Protein AF-A0A225DUV7-F1 (afdb_monomer_lite)

pLDDT: mean 83.69, std 20.22, range [27.25, 98.81]

Secondary structure (DSSP, 8-state):
---PPPPPPPPPP----------------------------------------------TTS--SSHHHHHHHHTT--TT-BHHHHHHHH-S-SEEEETTSTT---SSSEEEEEEES-SSTT---TTEEEEEETTSBEEEEESSSS-PPPTTTS-HHHHHHHHHHHTTPPPTT-GGG--HHHHHHHHHHHGGG-HHHHHHHHHHHHHHS--STT-HHHHHHHHHHHHHBPPPTTTSSPPP--SSEEESPPPSSGGGSTTTTEEEETTEEEE--SEEE-SSPPPPHHHHHHHHHHHPPBPSS-----S-GGGHHHHHHHTGGGGS-HHHHHHHHHHHHHHHHHHTTTT----GGG-S--S--HHHHHHHHHHHHHHHTTS--EEETTTTEEE-TTS--PPP-----PPPEEEEE--SSSEEEEEEEEEETTEEEEEEEEEEETTPPPP-EEEEEEETT-TTPPPSEEEPPTTTS--PPEEEETTEEEEEEEEEEE--TT--EEEEEEETTEEEEPPPB--

Structure (mmCIF, N/CA/C/O backbone):
data_AF-A0A225DUV7-F1
#
_entry.id   AF-A0A225DUV7-F1
#
loop_
_atom_site.group_PDB
_atom_site.id
_atom_site.type_symbol
_atom_site.label_atom_id
_atom_site.label_alt_id
_atom_site.label_comp_id
_atom_site.label_asym_id
_atom_site.label_entity_id
_atom_site.label_seq_id
_atom_site.pdbx_PDB_ins_code
_atom_site.Cartn_x
_atom_site.Cartn_y
_atom_site.Cartn_z
_atom_site.occupancy
_atom_site.B_iso_or_equiv
_atom_site.auth_seq_id
_atom_site.auth_comp_id
_atom_site.auth_asym_id
_atom_site.auth_atom_id
_atom_site.pdbx_PDB_model_num
ATOM 1 N N . MET A 1 1 ? -7.585 72.823 -1.536 1.00 37.69 1 MET A N 1
ATOM 2 C CA . MET A 1 1 ? -8.472 71.878 -0.824 1.00 37.69 1 MET A CA 1
ATOM 3 C C . MET A 1 1 ? -7.685 70.619 -0.515 1.00 37.69 1 MET A C 1
ATOM 5 O O . MET A 1 1 ? -6.965 70.118 -1.368 1.00 37.69 1 MET A O 1
ATOM 9 N N . SER A 1 2 ? -7.706 70.248 0.755 1.00 31.27 2 SER A N 1
ATOM 10 C CA . SER A 1 2 ? -6.611 69.620 1.492 1.00 31.27 2 SER A CA 1
ATOM 11 C C . SER A 1 2 ? -6.527 68.103 1.290 1.00 31.27 2 SER A C 1
ATOM 13 O O . SER A 1 2 ? -7.530 67.409 1.412 1.00 31.27 2 SER A O 1
ATOM 15 N N . ARG A 1 3 ? -5.317 67.585 1.028 1.00 31.92 3 ARG A N 1
ATOM 16 C CA . ARG A 1 3 ? -4.990 66.151 1.110 1.00 31.92 3 ARG A CA 1
ATOM 17 C C . ARG A 1 3 ? -4.378 65.850 2.474 1.00 31.92 3 ARG A C 1
ATOM 19 O O . ARG A 1 3 ? -3.290 66.327 2.788 1.00 31.92 3 ARG A O 1
ATOM 26 N N . THR A 1 4 ? -5.077 65.037 3.251 1.00 36.38 4 THR A N 1
ATOM 27 C CA . THR A 1 4 ? -4.638 64.513 4.544 1.00 36.38 4 THR A CA 1
ATOM 28 C C . THR A 1 4 ? -3.696 63.328 4.319 1.00 36.38 4 THR A C 1
ATOM 30 O O . THR A 1 4 ? -4.070 62.343 3.685 1.00 36.38 4 THR A O 1
ATOM 33 N N . LYS A 1 5 ? -2.459 63.431 4.820 1.00 34.03 5 LYS A N 1
ATOM 34 C CA . LYS A 1 5 ? -1.514 62.313 4.971 1.00 34.03 5 LYS A CA 1
ATOM 35 C C . LYS A 1 5 ? -1.843 61.570 6.266 1.00 34.03 5 LYS A C 1
ATOM 37 O O . LYS A 1 5 ? -1.905 62.199 7.317 1.00 34.03 5 LYS A O 1
ATOM 42 N N . VAL A 1 6 ? -1.998 60.251 6.185 1.00 38.34 6 VAL A N 1
ATOM 43 C CA . VAL A 1 6 ? -2.022 59.346 7.342 1.00 38.34 6 VAL A CA 1
ATOM 44 C C . VAL A 1 6 ? -0.643 58.696 7.457 1.00 38.34 6 VAL A C 1
ATOM 46 O O . VAL A 1 6 ? -0.141 58.105 6.503 1.00 38.34 6 VAL A O 1
ATOM 49 N N . THR A 1 7 ? -0.020 58.872 8.616 1.00 33.38 7 THR A N 1
ATOM 50 C CA . THR A 1 7 ? 1.275 58.325 9.032 1.00 33.38 7 THR A CA 1
ATOM 51 C C . THR A 1 7 ? 1.110 56.911 9.599 1.00 33.38 7 THR A C 1
ATOM 53 O O . THR A 1 7 ? 0.244 56.675 10.436 1.00 33.38 7 THR A O 1
ATOM 56 N N . GLN A 1 8 ? 1.967 55.976 9.174 1.00 32.03 8 GLN A N 1
ATOM 57 C CA . GLN A 1 8 ? 2.178 54.680 9.835 1.00 32.03 8 GLN A CA 1
ATOM 58 C C . GLN A 1 8 ? 3.252 54.810 10.936 1.00 32.03 8 GLN A C 1
ATOM 60 O O . GLN A 1 8 ? 4.224 55.542 10.727 1.00 32.03 8 GLN A O 1
ATOM 65 N N . PRO A 1 9 ? 3.130 54.107 12.079 1.00 36.03 9 PRO A N 1
ATOM 66 C CA . PRO A 1 9 ? 4.169 54.071 13.102 1.00 36.03 9 PRO A CA 1
ATOM 67 C C . PRO A 1 9 ? 5.242 53.016 12.793 1.00 36.03 9 PRO A C 1
ATOM 69 O O . PRO A 1 9 ? 4.957 51.921 12.309 1.00 36.03 9 PRO A O 1
ATOM 72 N N . GLY A 1 10 ? 6.489 53.402 13.067 1.00 30.12 10 GLY A N 1
ATOM 73 C CA . GLY A 1 10 ? 7.709 52.692 12.708 1.00 30.12 10 GLY A CA 1
ATOM 74 C C . GLY A 1 10 ? 8.039 51.459 13.550 1.00 30.12 10 GLY A C 1
ATOM 75 O O . GLY A 1 10 ? 7.702 51.345 14.726 1.00 30.12 10 GLY A O 1
ATOM 76 N N . SER A 1 11 ? 8.773 50.561 12.899 1.00 29.08 11 SER A N 1
ATOM 77 C CA . SER A 1 11 ? 9.459 49.399 13.453 1.00 29.08 11 SER A CA 1
ATOM 78 C C . SER A 1 11 ? 10.758 49.808 14.155 1.00 29.08 11 SER A C 1
ATOM 80 O O . SER A 1 11 ? 11.650 50.373 13.517 1.00 29.08 11 SER A O 1
ATOM 82 N N . SER A 1 12 ? 10.901 49.480 15.438 1.00 32.34 12 SER A N 1
ATOM 83 C CA . SER A 1 12 ? 12.173 49.542 16.158 1.00 32.34 12 SER A CA 1
ATOM 84 C C . SER A 1 12 ? 12.918 48.210 16.033 1.00 32.34 12 SER A C 1
ATOM 86 O O . SER A 1 12 ? 12.475 47.160 16.490 1.00 32.34 12 SER A O 1
ATOM 88 N N . THR A 1 13 ? 14.082 48.258 15.392 1.00 31.50 13 THR A N 1
ATOM 89 C CA . THR A 1 13 ? 15.085 47.192 15.390 1.00 31.50 13 THR A CA 1
ATOM 90 C C . THR A 1 13 ? 16.005 47.368 16.591 1.00 31.50 13 THR A C 1
ATOM 92 O O . THR A 1 13 ? 16.682 48.388 16.706 1.00 31.50 13 THR A O 1
ATOM 95 N N . GLY A 1 14 ? 16.069 46.363 17.458 1.00 29.28 14 GLY A N 1
ATOM 96 C CA . GLY A 1 14 ? 17.055 46.280 18.527 1.00 29.28 14 GLY A CA 1
ATOM 97 C C . GLY A 1 14 ? 17.290 44.825 18.898 1.00 29.28 14 GLY A C 1
ATOM 98 O O . GLY A 1 14 ? 16.551 44.274 19.705 1.00 29.28 14 GLY A O 1
ATOM 99 N N . LEU A 1 15 ? 18.305 44.194 18.306 1.00 32.50 15 LEU A N 1
ATOM 100 C CA . LEU A 1 15 ? 18.802 42.899 18.763 1.00 32.50 15 LEU A CA 1
ATOM 101 C C . LEU A 1 15 ? 20.321 42.956 18.892 1.00 32.50 15 LEU A C 1
ATOM 103 O O . LEU A 1 15 ? 21.064 43.207 17.946 1.00 32.50 15 LEU A O 1
ATOM 107 N N . SER A 1 16 ? 20.708 42.797 20.150 1.00 31.52 16 SER A N 1
ATOM 108 C CA . SER A 1 16 ? 22.032 42.892 20.730 1.00 31.52 16 SER A CA 1
ATOM 109 C C . SER A 1 16 ? 22.876 41.666 20.386 1.00 31.52 16 SER A C 1
ATOM 111 O O . SER A 1 16 ? 22.458 40.524 20.561 1.00 31.52 16 SER A O 1
ATOM 113 N N . THR A 1 17 ? 24.097 41.931 19.936 1.00 34.28 17 THR A N 1
ATOM 114 C CA . THR A 1 17 ? 25.237 41.014 19.892 1.00 34.28 17 THR A CA 1
ATOM 115 C C . THR A 1 17 ? 25.647 40.560 21.290 1.00 34.28 17 THR A C 1
ATOM 117 O O . THR A 1 17 ? 25.977 41.409 22.118 1.00 34.28 17 THR A O 1
ATOM 120 N N . LYS A 1 18 ? 25.746 39.241 21.513 1.00 32.56 18 LYS A N 1
ATOM 121 C CA . LYS A 1 18 ? 26.761 38.580 22.364 1.00 32.56 18 LYS A CA 1
ATOM 122 C C . LYS A 1 18 ? 26.594 37.056 22.311 1.00 32.56 18 LYS A C 1
ATOM 124 O O . LYS A 1 18 ? 25.491 36.561 22.498 1.00 32.56 18 LYS A O 1
ATOM 129 N N . GLY A 1 19 ? 27.702 36.334 22.130 1.00 27.25 19 GLY A N 1
ATOM 130 C CA . GLY A 1 19 ? 27.772 34.897 22.420 1.00 27.25 19 GLY A CA 1
ATOM 131 C C . GLY A 1 19 ? 28.688 34.100 21.497 1.00 27.25 19 GLY A C 1
ATOM 132 O O . GLY A 1 19 ? 28.211 33.355 20.652 1.00 27.25 19 GLY A O 1
ATOM 133 N N . ALA A 1 20 ? 29.999 34.270 21.660 1.00 33.41 20 ALA A N 1
ATOM 134 C CA . ALA A 1 20 ? 31.020 33.384 21.110 1.00 33.41 20 ALA A CA 1
ATOM 135 C C . ALA A 1 20 ? 31.202 32.126 21.991 1.00 33.41 20 ALA A C 1
ATOM 137 O O . ALA A 1 20 ? 30.790 32.125 23.147 1.00 33.41 20 ALA A O 1
ATOM 138 N N . LEU A 1 21 ? 31.932 31.146 21.438 1.00 29.80 21 LEU A N 1
ATOM 139 C CA . LEU A 1 21 ? 32.415 29.867 21.995 1.00 29.80 21 LEU A CA 1
ATOM 140 C C . LEU A 1 21 ? 31.447 28.674 21.965 1.00 29.80 21 LEU A C 1
ATOM 142 O O . LEU A 1 21 ? 30.652 28.495 22.875 1.00 29.80 21 LEU A O 1
ATOM 146 N N . LEU A 1 22 ? 31.656 27.771 20.999 1.00 27.33 22 LEU A N 1
ATOM 147 C CA . LEU A 1 22 ? 31.969 26.358 21.273 1.00 27.33 22 LEU A CA 1
ATOM 148 C C . LEU A 1 22 ? 32.389 25.660 19.969 1.00 27.33 22 LEU A C 1
ATOM 150 O O . LEU A 1 22 ? 31.604 25.041 19.258 1.00 27.33 22 LEU A O 1
ATOM 154 N N . THR A 1 23 ? 33.675 25.787 19.655 1.00 29.50 23 THR A N 1
ATOM 155 C CA . THR A 1 23 ? 34.377 24.928 18.700 1.00 29.50 23 THR A CA 1
ATOM 156 C C . THR A 1 23 ? 35.278 24.013 19.517 1.00 29.50 23 THR A C 1
ATOM 158 O O . THR A 1 23 ? 35.914 24.486 20.459 1.00 29.50 23 THR A O 1
ATOM 161 N N . THR A 1 24 ? 35.407 22.756 19.085 1.00 30.19 24 THR A N 1
ATOM 162 C CA . THR A 1 24 ? 36.333 21.710 19.577 1.00 30.19 24 THR A CA 1
ATOM 163 C C . THR A 1 24 ? 35.685 20.699 20.522 1.00 30.19 24 THR A C 1
ATOM 165 O O . THR A 1 24 ? 35.505 20.974 21.697 1.00 30.19 24 THR A O 1
ATOM 168 N N . ILE A 1 25 ? 35.367 19.513 19.987 1.00 29.77 25 ILE A N 1
ATOM 169 C CA . ILE A 1 25 ? 35.730 18.164 20.477 1.00 29.77 25 ILE A CA 1
ATOM 170 C C . ILE A 1 25 ? 34.957 17.160 19.603 1.00 29.77 25 ILE A C 1
ATOM 172 O O . ILE A 1 25 ? 33.741 17.095 19.684 1.00 29.77 25 ILE A O 1
ATOM 176 N N . LEU A 1 26 ? 35.670 16.445 18.724 1.00 27.39 26 LEU A N 1
ATOM 177 C CA . LEU A 1 26 ? 35.495 15.028 18.335 1.00 27.39 26 LEU A CA 1
ATOM 178 C C . LEU A 1 26 ? 36.215 14.758 17.001 1.00 27.39 26 LEU A C 1
ATOM 180 O O . LEU A 1 26 ? 35.639 14.626 15.925 1.00 27.39 26 LEU A O 1
ATOM 184 N N . ARG A 1 27 ? 37.540 14.650 17.095 1.00 28.95 27 ARG A N 1
ATOM 185 C CA . ARG A 1 27 ? 38.353 13.811 16.211 1.00 28.95 27 ARG A CA 1
ATOM 186 C C . ARG A 1 27 ? 39.202 12.944 17.122 1.00 28.95 27 ARG A C 1
ATOM 188 O O . ARG A 1 27 ? 40.083 13.494 17.776 1.00 28.95 27 ARG A O 1
ATOM 195 N N . LYS A 1 28 ? 38.945 11.633 17.146 1.00 27.98 28 LYS A N 1
ATOM 196 C CA . LYS A 1 28 ? 39.964 10.570 17.181 1.00 27.98 28 LYS A CA 1
ATOM 197 C C . LYS A 1 28 ? 39.323 9.178 17.312 1.00 27.98 28 LYS A C 1
ATOM 199 O O . LYS A 1 28 ? 38.468 8.960 18.159 1.00 27.98 28 LYS A O 1
ATOM 204 N N . THR A 1 29 ? 39.885 8.261 16.519 1.00 29.66 29 THR A N 1
ATOM 205 C CA . THR A 1 29 ? 39.954 6.798 16.707 1.00 29.66 29 THR A CA 1
ATOM 206 C C . THR A 1 29 ? 38.793 5.944 16.186 1.00 29.66 29 THR A C 1
ATOM 208 O O . THR A 1 29 ? 37.899 5.622 16.946 1.00 29.66 29 THR A O 1
ATOM 211 N N . VAL A 1 30 ? 38.887 5.472 14.932 1.00 28.77 30 VAL A N 1
ATOM 212 C CA . VAL A 1 30 ? 38.902 4.024 14.615 1.00 28.77 30 VAL A CA 1
ATOM 213 C C . VAL A 1 30 ? 39.737 3.827 13.344 1.00 28.77 30 VAL A C 1
ATOM 215 O O . VAL A 1 30 ? 39.322 4.181 12.244 1.00 28.77 30 VAL A O 1
ATOM 218 N N . ALA A 1 31 ? 40.932 3.271 13.511 1.00 27.75 31 ALA A N 1
ATOM 219 C CA . ALA A 1 31 ? 41.733 2.679 12.451 1.00 27.75 31 ALA A CA 1
ATOM 220 C C . ALA A 1 31 ? 42.319 1.387 13.019 1.00 27.75 31 ALA A C 1
ATOM 222 O O . ALA A 1 31 ? 43.226 1.473 13.837 1.00 27.75 31 ALA A O 1
ATOM 223 N N . LEU A 1 32 ? 41.765 0.229 12.644 1.00 28.00 32 LEU A N 1
ATOM 224 C CA . LEU A 1 32 ? 42.481 -1.041 12.452 1.00 28.00 32 LEU A CA 1
ATOM 225 C C . LEU A 1 32 ? 41.497 -2.159 12.078 1.00 28.00 32 LEU A C 1
ATOM 227 O O . LEU A 1 32 ? 40.457 -2.293 12.716 1.00 28.00 32 LEU A O 1
ATOM 231 N N . GLY A 1 33 ? 41.877 -2.995 11.107 1.00 27.28 33 GLY A N 1
ATOM 232 C CA . GLY A 1 33 ? 41.332 -4.350 10.972 1.00 27.28 33 GLY A CA 1
ATOM 233 C C . GLY A 1 33 ? 40.796 -4.732 9.593 1.00 27.28 33 GLY A C 1
ATOM 234 O O . GLY A 1 33 ? 39.652 -5.154 9.490 1.00 27.28 33 GLY A O 1
ATOM 235 N N . LEU A 1 34 ? 41.613 -4.610 8.541 1.00 30.31 34 LEU A N 1
ATOM 236 C CA . LEU A 1 34 ? 41.347 -5.191 7.221 1.00 30.31 34 LEU A CA 1
ATOM 237 C C . LEU A 1 34 ? 42.263 -6.410 7.037 1.00 30.31 34 LEU A C 1
ATOM 239 O O . LEU A 1 34 ? 43.451 -6.228 6.810 1.00 30.31 34 LEU A O 1
ATOM 243 N N . PHE A 1 35 ? 41.730 -7.626 7.158 1.00 33.22 35 PHE A N 1
ATOM 244 C CA . PHE A 1 35 ? 42.344 -8.856 6.639 1.00 33.22 35 PHE A CA 1
ATOM 245 C C . PHE A 1 35 ? 41.283 -9.962 6.608 1.00 33.22 35 PHE A C 1
ATOM 247 O O . PHE A 1 35 ? 40.974 -10.525 7.648 1.00 33.22 35 PHE A O 1
ATOM 254 N N . PHE A 1 36 ? 40.723 -10.274 5.436 1.00 31.53 36 PHE A N 1
ATOM 255 C CA . PHE A 1 36 ? 40.285 -11.635 5.108 1.00 31.53 36 PHE A CA 1
ATOM 256 C C . PHE A 1 36 ? 40.252 -11.831 3.590 1.00 31.53 36 PHE A C 1
ATOM 258 O O . PHE A 1 36 ? 39.876 -10.941 2.827 1.00 31.53 36 PHE A O 1
ATOM 265 N N . ALA A 1 37 ? 40.761 -12.991 3.189 1.00 31.02 37 ALA A N 1
ATOM 266 C CA . ALA A 1 37 ? 41.174 -13.351 1.847 1.00 31.02 37 ALA A CA 1
ATOM 267 C C . ALA A 1 37 ? 40.015 -13.739 0.916 1.00 31.02 37 ALA A C 1
ATOM 269 O O . ALA A 1 37 ? 38.979 -14.251 1.338 1.00 31.02 37 ALA A O 1
ATOM 270 N N . LEU A 1 38 ? 40.270 -13.525 -0.377 1.00 30.23 38 LEU A N 1
ATOM 271 C CA . LEU A 1 38 ? 39.500 -14.007 -1.516 1.00 30.23 38 LEU A CA 1
ATOM 272 C C . LEU A 1 38 ? 39.368 -15.536 -1.528 1.00 30.23 38 LEU A C 1
ATOM 274 O O . LEU A 1 38 ? 40.372 -16.240 -1.559 1.00 30.23 38 LEU A O 1
ATOM 278 N N . THR A 1 39 ? 38.142 -16.024 -1.702 1.00 31.14 39 THR A N 1
ATOM 279 C CA . THR A 1 39 ? 37.854 -17.192 -2.548 1.00 31.14 39 THR A CA 1
ATOM 280 C C . THR A 1 39 ? 36.594 -16.886 -3.362 1.00 31.14 39 THR A C 1
ATOM 282 O O . THR A 1 39 ? 35.497 -16.789 -2.822 1.00 31.14 39 THR A O 1
ATOM 285 N N . MET A 1 40 ? 36.758 -16.650 -4.667 1.00 30.03 40 MET A N 1
ATOM 286 C CA . MET A 1 40 ? 35.645 -16.541 -5.613 1.00 30.03 40 MET A CA 1
ATOM 287 C C . MET A 1 40 ? 35.444 -17.893 -6.293 1.00 30.03 40 MET A C 1
ATOM 289 O O . MET A 1 40 ? 36.276 -18.312 -7.094 1.00 30.03 40 MET A O 1
ATOM 293 N N . GLY A 1 41 ? 34.338 -18.557 -5.967 1.00 29.25 41 GLY A N 1
ATOM 294 C CA . GLY A 1 41 ? 33.759 -19.636 -6.760 1.00 29.25 41 GLY A CA 1
ATOM 295 C C . GLY A 1 41 ? 32.527 -19.099 -7.480 1.00 29.25 41 GLY A C 1
ATOM 296 O O . GLY A 1 41 ? 31.585 -18.646 -6.835 1.00 29.25 41 GLY A O 1
ATOM 297 N N . ALA A 1 42 ? 32.565 -19.101 -8.810 1.00 35.16 42 ALA A N 1
ATOM 298 C CA . ALA A 1 42 ? 31.448 -18.729 -9.665 1.00 35.16 42 ALA A CA 1
ATOM 299 C C . ALA A 1 42 ? 30.365 -19.820 -9.636 1.00 35.16 42 ALA A C 1
ATOM 301 O O . ALA A 1 42 ? 30.655 -20.992 -9.861 1.00 35.16 42 ALA A O 1
ATOM 302 N N . GLY A 1 43 ? 29.120 -19.413 -9.393 1.00 28.69 43 GLY A N 1
ATOM 303 C CA . GLY A 1 43 ? 27.921 -20.234 -9.529 1.00 28.69 43 GLY A CA 1
ATOM 304 C C . GLY A 1 43 ? 26.733 -19.312 -9.770 1.00 28.69 43 GLY A C 1
ATOM 305 O O . GLY A 1 43 ? 26.221 -18.699 -8.839 1.00 28.69 43 GLY A O 1
ATOM 306 N N . VAL A 1 44 ? 26.374 -19.146 -11.040 1.00 34.78 44 VAL A N 1
ATOM 307 C CA . VAL A 1 44 ? 25.263 -18.317 -11.512 1.00 34.78 44 VAL A CA 1
ATOM 308 C C . VAL A 1 44 ? 24.015 -19.192 -11.463 1.00 34.78 44 VAL A C 1
ATOM 310 O O . VAL A 1 44 ? 23.859 -20.031 -12.334 1.00 34.78 44 VAL A O 1
ATOM 313 N N . ASP A 1 45 ? 23.228 -19.078 -10.392 1.00 35.59 45 ASP A N 1
ATOM 314 C CA . ASP A 1 45 ? 21.805 -19.457 -10.310 1.00 35.59 45 ASP A CA 1
ATOM 315 C C . ASP A 1 45 ? 21.314 -19.216 -8.876 1.00 35.59 45 ASP A C 1
ATOM 317 O O . ASP A 1 45 ? 21.248 -20.109 -8.029 1.00 35.59 45 ASP A O 1
ATOM 321 N N . SER A 1 46 ? 20.981 -17.967 -8.567 1.00 28.80 46 SER A N 1
ATOM 322 C CA . SER A 1 46 ? 20.264 -17.653 -7.337 1.00 28.80 46 SER A CA 1
ATOM 323 C C . SER A 1 46 ? 19.214 -16.593 -7.614 1.00 28.80 46 SER A C 1
ATOM 325 O O . SER A 1 46 ? 19.475 -15.398 -7.515 1.00 28.80 46 SER A O 1
ATOM 327 N N . CYS A 1 47 ? 17.987 -17.044 -7.892 1.00 30.00 47 CYS A N 1
ATOM 328 C CA . CYS A 1 47 ? 16.835 -16.290 -7.410 1.00 30.00 47 CYS A CA 1
ATOM 329 C C . CYS A 1 47 ? 17.042 -16.033 -5.907 1.00 30.00 47 CYS A C 1
ATOM 331 O O . CYS A 1 47 ? 17.564 -16.923 -5.220 1.00 30.00 47 CYS A O 1
ATOM 333 N N . PRO A 1 48 ? 16.661 -14.862 -5.374 1.00 36.44 48 PRO A N 1
ATOM 334 C CA . PRO A 1 48 ? 16.711 -14.623 -3.940 1.00 36.44 48 PRO A CA 1
ATOM 335 C C . PRO A 1 48 ? 16.009 -15.768 -3.210 1.00 36.44 48 PRO A C 1
ATOM 337 O O . PRO A 1 48 ? 14.796 -15.942 -3.322 1.00 36.44 48 PRO A O 1
ATOM 340 N N . ARG A 1 49 ? 16.784 -16.586 -2.485 1.00 33.78 49 ARG A N 1
ATOM 341 C CA . ARG A 1 49 ? 16.227 -17.595 -1.587 1.00 33.78 49 ARG A CA 1
ATOM 342 C C . ARG A 1 49 ? 15.451 -16.838 -0.523 1.00 33.78 49 ARG A C 1
ATOM 344 O O . ARG A 1 49 ? 16.048 -16.221 0.359 1.00 33.78 49 ARG A O 1
ATOM 351 N N . VAL A 1 50 ? 14.126 -16.896 -0.616 1.00 44.75 50 VAL A N 1
ATOM 352 C CA . VAL A 1 50 ? 13.251 -16.623 0.522 1.00 44.75 50 VAL A CA 1
ATOM 353 C C . VAL A 1 50 ? 13.777 -17.501 1.664 1.00 44.75 50 VAL A C 1
ATOM 355 O O . VAL A 1 50 ? 13.993 -18.698 1.434 1.00 44.75 50 VAL A O 1
ATOM 358 N N . PRO A 1 51 ? 14.095 -16.939 2.846 1.00 42.03 51 PRO A N 1
ATOM 359 C CA . PRO A 1 51 ? 14.555 -17.742 3.973 1.00 42.03 51 PRO A CA 1
ATOM 360 C C . PRO A 1 51 ? 13.571 -18.892 4.176 1.00 42.03 51 PRO A C 1
ATOM 362 O O . PRO A 1 51 ? 12.361 -18.674 4.128 1.00 42.03 51 PRO A O 1
ATOM 365 N N . ALA A 1 52 ? 14.100 -20.113 4.307 1.00 38.78 52 ALA A N 1
ATOM 366 C CA . ALA A 1 52 ? 13.298 -21.324 4.411 1.00 38.78 52 ALA A CA 1
ATOM 367 C C . ALA A 1 52 ? 12.251 -21.132 5.514 1.00 38.78 52 ALA A C 1
ATOM 369 O O . ALA A 1 52 ? 12.601 -21.064 6.691 1.00 38.78 52 ALA A O 1
ATOM 370 N N . GLN A 1 53 ? 10.985 -20.982 5.117 1.00 44.44 53 GLN A N 1
ATOM 371 C CA . GLN A 1 53 ? 9.885 -20.928 6.064 1.00 44.44 53 GLN A CA 1
ATOM 372 C C . GLN A 1 53 ? 9.874 -22.242 6.843 1.00 44.44 53 GLN A C 1
ATOM 374 O O . GLN A 1 53 ? 10.051 -23.322 6.268 1.00 44.44 53 GLN A O 1
ATOM 379 N N . GLU A 1 54 ? 9.698 -22.136 8.159 1.00 40.41 54 GLU A N 1
ATOM 380 C CA . GLU A 1 54 ? 9.451 -23.285 9.020 1.00 40.41 54 GLU A CA 1
ATOM 381 C C . GLU A 1 54 ? 8.343 -24.148 8.406 1.00 40.41 54 GLU A C 1
ATOM 383 O O . GLU A 1 54 ? 7.380 -23.628 7.833 1.00 40.41 54 GLU A O 1
ATOM 388 N N . LYS A 1 55 ? 8.516 -25.477 8.469 1.00 44.56 55 LYS A N 1
ATOM 389 C CA . LYS A 1 55 ? 7.551 -26.444 7.928 1.00 44.56 55 LYS A CA 1
ATOM 390 C C . LYS A 1 55 ? 6.137 -26.015 8.329 1.00 44.56 55 LYS A C 1
ATOM 392 O O . LYS A 1 55 ? 5.937 -25.787 9.522 1.00 44.56 55 LYS A O 1
ATOM 397 N N . PRO A 1 56 ? 5.173 -25.956 7.391 1.00 50.31 56 PRO A N 1
ATOM 398 C CA . PRO A 1 56 ? 3.804 -25.601 7.723 1.00 50.31 56 PRO A CA 1
ATOM 399 C C . PRO A 1 56 ? 3.315 -26.582 8.784 1.00 50.31 56 PRO A C 1
ATOM 401 O O . PRO A 1 56 ? 3.127 -27.773 8.521 1.00 50.31 56 PRO A O 1
ATOM 404 N N . THR A 1 57 ? 3.189 -26.093 10.014 1.00 49.50 57 THR A N 1
ATOM 405 C CA . THR A 1 57 ? 2.531 -26.816 11.086 1.00 49.50 57 THR A CA 1
ATOM 406 C C . THR A 1 57 ? 1.094 -26.979 10.621 1.00 49.50 57 THR A C 1
ATOM 408 O O . THR A 1 57 ? 0.371 -26.006 10.425 1.00 49.50 57 THR A O 1
ATOM 411 N N . GLY A 1 58 ? 0.706 -28.216 10.304 1.00 50.25 58 GLY A N 1
ATOM 412 C CA . GLY A 1 58 ? -0.660 -28.500 9.882 1.00 50.25 58 GLY A CA 1
ATOM 413 C C . GLY A 1 58 ? -1.631 -27.914 10.906 1.00 50.25 58 GLY A C 1
ATOM 414 O O . GLY A 1 58 ? -1.449 -28.125 12.104 1.00 50.25 58 GLY A O 1
ATOM 415 N N . PHE A 1 59 ? -2.620 -27.154 10.436 1.00 57.09 59 PHE A N 1
ATOM 416 C CA . PHE A 1 59 ? -3.624 -26.503 11.275 1.00 57.09 59 PHE A CA 1
ATOM 417 C C . PHE A 1 59 ? -4.376 -27.559 12.109 1.00 57.09 59 PHE A C 1
ATOM 419 O O . PHE A 1 59 ? -5.251 -28.267 11.611 1.00 57.09 59 PHE A O 1
ATOM 426 N N . GLY A 1 60 ? -3.967 -27.734 13.368 1.00 54.56 60 GLY A N 1
ATOM 427 C CA . GLY A 1 60 ? -4.445 -28.785 14.274 1.00 54.56 60 GLY A CA 1
ATOM 428 C C . GLY A 1 60 ? -5.792 -28.495 14.943 1.00 54.56 60 GLY A C 1
ATOM 429 O O . GLY A 1 60 ? -6.178 -29.215 15.857 1.00 54.56 60 GLY A O 1
ATOM 430 N N . ASP A 1 61 ? -6.504 -27.453 14.520 1.00 74.69 61 ASP A N 1
ATOM 431 C CA . ASP A 1 61 ? -7.704 -26.922 15.177 1.00 74.69 61 ASP A CA 1
ATOM 432 C C . ASP A 1 61 ? -8.992 -27.104 14.354 1.00 74.69 61 ASP A C 1
ATOM 434 O O . ASP A 1 61 ? -9.993 -26.431 14.591 1.00 74.69 61 ASP A O 1
ATOM 438 N N . GLY A 1 62 ? -8.982 -28.032 13.392 1.00 74.19 62 GLY A N 1
ATOM 439 C CA . GLY A 1 62 ? -10.148 -28.339 12.557 1.00 74.19 62 GLY A CA 1
ATOM 440 C C . GLY A 1 62 ? -10.357 -27.381 11.381 1.00 74.19 62 GLY A C 1
ATOM 441 O O . GLY A 1 62 ? -11.374 -27.483 10.696 1.00 74.19 62 GLY A O 1
ATOM 442 N N . ARG A 1 63 ? -9.402 -26.481 11.113 1.00 82.75 63 ARG A N 1
ATOM 443 C CA . ARG A 1 63 ? -9.444 -25.597 9.944 1.00 82.75 63 ARG A CA 1
ATOM 444 C C . ARG A 1 63 ? -9.353 -26.354 8.615 1.00 82.75 63 ARG A C 1
ATOM 446 O O . ARG A 1 63 ? -8.735 -27.423 8.544 1.00 82.75 63 ARG A O 1
ATOM 453 N N . PRO A 1 64 ? -9.900 -25.767 7.534 1.00 85.19 64 PRO A N 1
ATOM 454 C CA . PRO A 1 64 ? -9.591 -26.183 6.172 1.00 85.19 64 PRO A CA 1
ATOM 455 C C . PRO A 1 64 ? -8.073 -26.277 5.960 1.00 85.19 64 PRO A C 1
ATOM 457 O O . PRO A 1 64 ? -7.338 -25.348 6.289 1.00 85.19 64 PRO A O 1
ATOM 460 N N . LYS A 1 65 ? -7.590 -27.402 5.424 1.00 87.62 65 LYS A N 1
ATOM 461 C CA . LYS A 1 65 ? -6.152 -27.713 5.353 1.00 87.62 65 LYS A CA 1
ATOM 462 C C . LYS A 1 65 ? -5.477 -27.094 4.136 1.00 87.62 65 LYS A C 1
ATOM 464 O O . LYS A 1 65 ? -4.255 -26.987 4.093 1.00 87.62 65 LYS A O 1
ATOM 469 N N . THR A 1 66 ? -6.268 -26.721 3.134 1.00 94.62 66 THR A N 1
ATOM 470 C CA . THR A 1 66 ? -5.798 -26.138 1.873 1.00 94.62 66 THR A CA 1
ATOM 471 C C . THR A 1 66 ? -6.498 -24.813 1.583 1.00 94.62 66 THR A C 1
ATOM 473 O O . THR A 1 66 ? -7.641 -24.612 1.991 1.00 94.62 66 THR A O 1
ATOM 476 N N . ARG A 1 67 ? -5.875 -23.943 0.777 1.00 95.81 67 ARG A N 1
ATOM 477 C CA . ARG A 1 67 ? -6.497 -22.704 0.269 1.00 95.81 67 ARG A CA 1
ATOM 478 C C . ARG A 1 67 ? -7.835 -22.942 -0.436 1.00 95.81 67 ARG A C 1
ATOM 480 O O . ARG A 1 67 ? -8.765 -22.164 -0.266 1.00 95.81 67 ARG A O 1
ATOM 487 N N . HIS A 1 68 ? -7.968 -24.030 -1.197 1.00 96.56 68 HIS A N 1
ATOM 488 C CA . HIS A 1 68 ? -9.222 -24.355 -1.885 1.00 96.56 68 HIS A CA 1
ATOM 489 C C . HIS A 1 68 ? -10.322 -24.785 -0.917 1.00 96.56 68 HIS A C 1
ATOM 491 O O . HIS A 1 68 ? -11.478 -24.402 -1.081 1.00 96.56 68 HIS A O 1
ATOM 497 N N . GLU A 1 69 ? -9.980 -25.608 0.074 1.00 96.44 69 GLU A N 1
ATOM 498 C CA . GLU A 1 69 ? -10.912 -25.956 1.145 1.00 96.44 69 GLU A CA 1
ATOM 499 C C . GLU A 1 69 ? -11.306 -24.712 1.941 1.00 96.44 69 GLU A C 1
ATOM 501 O O . GLU A 1 69 ? -12.486 -24.551 2.247 1.00 96.44 69 GLU A O 1
ATOM 506 N N . PHE A 1 70 ? -10.349 -23.819 2.217 1.00 96.50 70 PHE A N 1
ATOM 507 C CA . PHE A 1 70 ? -10.599 -22.574 2.933 1.00 96.50 70 PHE A CA 1
ATOM 508 C C . PHE A 1 70 ? -11.533 -21.660 2.146 1.00 96.50 70 PHE A C 1
ATOM 510 O O . PHE A 1 70 ? -12.557 -21.253 2.678 1.00 96.50 70 PHE A O 1
ATOM 517 N N . ALA A 1 71 ? -11.269 -21.426 0.858 1.00 97.00 71 ALA A N 1
ATOM 518 C CA . ALA A 1 71 ? -12.148 -20.639 -0.006 1.00 97.00 71 ALA A CA 1
ATOM 519 C C . ALA A 1 71 ? -13.573 -21.224 -0.066 1.00 97.00 71 ALA A C 1
ATOM 521 O O . ALA A 1 71 ? -14.552 -20.487 0.026 1.00 97.00 71 ALA A O 1
ATOM 522 N N . ARG A 1 72 ? -13.719 -22.559 -0.128 1.00 97.12 72 ARG A N 1
ATOM 523 C CA . ARG A 1 72 ? -15.037 -23.220 -0.050 1.00 97.12 72 ARG A CA 1
ATOM 524 C C . ARG A 1 72 ? -15.724 -23.044 1.303 1.00 97.12 72 ARG A C 1
ATOM 526 O O . ARG A 1 72 ? -16.951 -23.037 1.347 1.00 97.12 72 ARG A O 1
ATOM 533 N N . ALA A 1 73 ? -14.973 -22.973 2.399 1.00 97.31 73 ALA A N 1
ATOM 534 C CA . ALA A 1 73 ? -15.524 -22.682 3.719 1.00 97.31 73 ALA A CA 1
ATOM 535 C C . ALA A 1 73 ? -15.925 -21.202 3.830 1.00 97.31 73 ALA A C 1
ATOM 537 O O . ALA A 1 73 ? -17.036 -20.910 4.263 1.00 97.31 73 ALA A O 1
ATOM 538 N N . MET A 1 74 ? -15.082 -20.289 3.342 1.00 97.38 74 MET A N 1
ATOM 539 C CA . MET A 1 74 ? -15.321 -18.843 3.294 1.00 97.38 74 MET A CA 1
ATOM 540 C C . MET A 1 74 ? -16.578 -18.496 2.491 1.00 97.38 74 MET A C 1
ATOM 542 O O . MET A 1 74 ? -17.384 -17.687 2.934 1.00 97.38 74 MET A O 1
ATOM 546 N N . ALA A 1 75 ? -16.816 -19.184 1.370 1.00 97.38 75 ALA A N 1
ATOM 547 C CA . ALA A 1 75 ? -18.026 -19.040 0.555 1.00 97.38 75 ALA A CA 1
ATOM 548 C C . ALA A 1 75 ? -19.334 -19.418 1.285 1.00 97.38 75 ALA A C 1
ATOM 550 O O . ALA A 1 75 ? -20.424 -19.119 0.798 1.00 97.38 75 ALA A O 1
ATOM 551 N N . LYS A 1 76 ? -19.255 -20.104 2.435 1.00 97.81 76 LYS A N 1
ATOM 552 C CA . LYS A 1 76 ? -20.426 -20.414 3.272 1.00 97.81 76 LYS A CA 1
ATOM 553 C C . LYS A 1 76 ? -20.764 -19.285 4.240 1.00 97.81 76 LYS A C 1
ATOM 555 O O . LYS A 1 76 ? -21.886 -19.277 4.743 1.00 97.81 76 LYS A O 1
ATOM 560 N N . ILE A 1 77 ? -19.824 -18.380 4.516 1.00 98.06 77 ILE A N 1
ATOM 561 C CA . ILE A 1 77 ? -20.063 -17.225 5.380 1.00 98.06 77 ILE A CA 1
ATOM 562 C C . ILE A 1 77 ? -20.994 -16.255 4.660 1.00 98.06 77 ILE A C 1
ATOM 564 O O . ILE A 1 77 ? -20.883 -16.047 3.452 1.00 98.06 77 ILE A O 1
ATOM 568 N N . LYS A 1 78 ? -21.936 -15.681 5.405 1.00 97.69 78 LYS A N 1
ATOM 569 C CA . LYS A 1 78 ? -22.901 -14.701 4.906 1.00 97.69 78 LYS A CA 1
ATOM 570 C C . LYS A 1 78 ? -22.987 -13.532 5.875 1.00 97.69 78 LYS A C 1
ATOM 572 O O . LYS A 1 78 ? -22.799 -13.718 7.078 1.00 97.69 78 LYS A O 1
ATOM 577 N N . GLU A 1 79 ? -23.308 -12.357 5.349 1.00 96.69 79 GLU A N 1
ATOM 578 C CA . GLU A 1 79 ? -23.666 -11.200 6.170 1.00 96.69 79 GLU A CA 1
ATOM 579 C C . GLU A 1 79 ? -24.772 -11.571 7.168 1.00 96.69 79 GLU A C 1
ATOM 581 O O . GLU A 1 79 ? -25.670 -12.367 6.876 1.00 96.69 79 GLU A O 1
ATOM 586 N N . GLY A 1 80 ? -24.665 -11.042 8.385 1.00 96.81 80 GLY A N 1
ATOM 587 C CA . GLY A 1 80 ? -25.576 -11.332 9.489 1.00 96.81 80 GLY A CA 1
ATOM 588 C C . GLY A 1 80 ? -25.264 -12.597 10.299 1.00 96.81 80 GLY A C 1
ATOM 589 O O . GLY A 1 80 ? -25.836 -12.740 11.384 1.00 96.81 80 GLY A O 1
ATOM 590 N N . MET A 1 81 ? -24.359 -13.479 9.845 1.00 98.44 81 MET A N 1
ATOM 591 C CA . MET A 1 81 ? -23.878 -14.601 10.668 1.00 98.44 81 MET A CA 1
ATOM 592 C C . MET A 1 81 ? -23.208 -14.094 11.945 1.00 98.44 81 MET A C 1
ATOM 594 O O . MET A 1 81 ? -22.540 -13.064 11.947 1.00 98.44 81 MET A O 1
ATOM 598 N N . THR A 1 82 ? -23.367 -14.830 13.037 1.00 98.19 82 THR A N 1
ATOM 599 C CA . THR A 1 82 ? -22.740 -14.524 14.325 1.00 98.19 82 THR A CA 1
ATOM 600 C C . THR A 1 82 ? -21.265 -14.913 14.343 1.00 98.19 82 THR A C 1
ATOM 602 O O . THR A 1 82 ? -20.833 -15.849 13.668 1.00 98.19 82 THR A O 1
ATOM 605 N N . GLU A 1 83 ? -20.494 -14.266 15.215 1.00 98.12 83 GLU A N 1
ATOM 606 C CA . GLU A 1 83 ? -19.100 -14.629 15.510 1.00 98.12 83 GLU A CA 1
ATOM 607 C C . GLU A 1 83 ? -18.896 -16.136 15.762 1.00 98.12 83 GLU A C 1
ATOM 609 O O . GLU A 1 83 ? -17.919 -16.734 15.304 1.00 98.12 83 GLU A O 1
ATOM 614 N N . LYS A 1 84 ? -19.833 -16.773 16.478 1.00 97.75 84 LYS A N 1
ATOM 615 C CA . LYS A 1 84 ? -19.781 -18.206 16.794 1.00 97.75 84 LYS A CA 1
ATOM 616 C C . LYS A 1 84 ? -19.934 -19.072 15.543 1.00 97.75 84 LYS A C 1
ATOM 618 O O . LYS A 1 84 ? -19.211 -20.056 15.402 1.00 97.75 84 LYS A O 1
ATOM 623 N N . GLU A 1 85 ? -20.856 -18.719 14.652 1.00 97.88 85 GLU A N 1
ATOM 624 C CA . GLU A 1 85 ? -21.075 -19.438 13.391 1.00 97.88 85 GLU A CA 1
ATOM 625 C C . GLU A 1 85 ? -19.861 -19.318 12.468 1.00 97.88 85 GLU A C 1
ATOM 627 O O . GLU A 1 85 ? -19.416 -20.323 11.913 1.00 97.88 85 GLU A O 1
ATOM 632 N N . VAL A 1 86 ? -19.260 -18.126 12.377 1.00 97.69 86 VAL A N 1
ATOM 633 C CA . VAL A 1 86 ? -18.028 -17.911 11.601 1.00 97.69 86 VAL A CA 1
ATOM 634 C C . VAL A 1 86 ? -16.899 -18.799 12.120 1.00 97.69 86 VAL A C 1
ATOM 636 O O . VAL A 1 86 ? -16.285 -19.528 11.341 1.00 97.69 86 VAL A O 1
ATOM 639 N N . ARG A 1 87 ? -16.661 -18.813 13.440 1.00 97.00 87 ARG A N 1
ATOM 640 C CA . ARG A 1 87 ? -15.615 -19.653 14.054 1.00 97.00 87 ARG A CA 1
ATOM 641 C C . ARG A 1 87 ? -15.875 -21.147 13.877 1.00 97.00 87 ARG A C 1
ATOM 643 O O . ARG A 1 87 ? -14.924 -21.909 13.745 1.00 97.00 87 ARG A O 1
ATOM 650 N N . ALA A 1 88 ? -17.136 -21.572 13.850 1.00 95.88 88 ALA A N 1
ATOM 651 C CA . ALA A 1 88 ? -17.485 -22.968 13.593 1.00 95.88 88 ALA A CA 1
ATOM 652 C C . ALA A 1 88 ? -17.149 -23.410 12.156 1.00 95.88 88 ALA A C 1
ATOM 654 O O . ALA A 1 88 ? -16.892 -24.589 11.927 1.00 95.88 88 ALA A O 1
ATOM 655 N N . ILE A 1 89 ? -17.147 -22.480 11.196 1.00 96.12 89 ILE A N 1
ATOM 656 C CA . ILE A 1 89 ? -16.872 -22.761 9.780 1.00 96.12 89 ILE A CA 1
ATOM 657 C C . ILE A 1 89 ? -15.385 -22.582 9.443 1.00 96.12 89 ILE A C 1
ATOM 659 O O . ILE A 1 89 ? -14.823 -23.405 8.720 1.00 96.12 89 ILE A O 1
ATOM 663 N N . LEU A 1 90 ? -14.758 -21.510 9.936 1.00 96.19 90 LEU A N 1
ATOM 664 C CA . LEU A 1 90 ? -13.397 -21.105 9.558 1.00 96.19 90 LEU A CA 1
ATOM 665 C C . LEU A 1 90 ? -12.334 -21.383 10.620 1.00 96.19 90 LEU A C 1
ATOM 667 O O . LEU A 1 90 ? -11.150 -21.272 10.317 1.00 96.19 90 LEU A O 1
ATOM 671 N N . GLY A 1 91 ? -12.724 -21.729 11.847 1.00 95.75 91 GLY A N 1
ATOM 672 C CA . GLY A 1 91 ? -11.814 -21.812 12.987 1.00 95.75 91 GLY A CA 1
ATOM 673 C C . GLY A 1 91 ? -11.492 -20.445 13.601 1.00 95.75 91 GLY A C 1
ATOM 674 O O . GLY A 1 91 ? -12.199 -19.455 13.407 1.00 95.75 91 GLY A O 1
ATOM 675 N N . LYS A 1 92 ? -10.429 -20.395 14.411 1.00 96.06 92 LYS A N 1
ATOM 676 C CA . LYS A 1 92 ? -9.938 -19.146 15.014 1.00 96.06 92 LYS A CA 1
ATOM 677 C C . LYS A 1 92 ? -9.223 -18.304 13.936 1.00 96.06 92 LYS A C 1
ATOM 679 O O . LYS A 1 92 ? -8.442 -18.882 13.188 1.00 96.06 92 LYS A O 1
ATOM 684 N N . PRO A 1 93 ? -9.434 -16.976 13.862 1.00 96.69 93 PRO A N 1
ATOM 685 C CA . PRO A 1 93 ? -8.640 -16.127 12.980 1.00 96.69 93 PRO A CA 1
ATOM 686 C C . PRO A 1 93 ? -7.177 -16.071 13.433 1.00 96.69 93 PRO A C 1
ATOM 688 O O . PRO A 1 93 ? -6.878 -16.245 14.620 1.00 96.69 93 PRO A O 1
ATOM 691 N N . ASP A 1 94 ? -6.280 -15.838 12.478 1.00 95.94 94 ASP A N 1
ATOM 692 C CA . ASP A 1 94 ? -4.840 -15.691 12.726 1.00 95.94 94 ASP A CA 1
ATOM 693 C C . ASP A 1 94 ? -4.505 -14.303 13.279 1.00 95.94 94 ASP A C 1
ATOM 695 O O . ASP A 1 94 ? -3.575 -14.155 14.070 1.00 95.94 94 ASP A O 1
ATOM 699 N N . ASP A 1 95 ? -5.301 -13.305 12.897 1.00 96.00 95 ASP A N 1
ATOM 700 C CA . ASP A 1 95 ? -5.206 -11.928 13.362 1.00 96.00 95 ASP A CA 1
ATOM 701 C C . ASP A 1 95 ? -6.599 -11.347 13.640 1.00 96.00 95 ASP A C 1
ATOM 703 O O . ASP A 1 95 ? -7.574 -11.687 12.965 1.00 96.00 95 ASP A O 1
ATOM 707 N N . ILE A 1 96 ? -6.693 -10.465 14.631 1.00 95.88 96 ILE A N 1
ATOM 708 C CA . ILE A 1 96 ? -7.888 -9.667 14.909 1.00 95.88 96 ILE A CA 1
ATOM 709 C C . ILE A 1 96 ? -7.432 -8.219 14.996 1.00 95.88 96 ILE A C 1
ATOM 711 O O . ILE A 1 96 ? -6.718 -7.861 15.929 1.00 95.88 96 ILE A O 1
ATOM 715 N N . GLN A 1 97 ? -7.868 -7.413 14.035 1.00 93.56 97 GLN A N 1
ATOM 716 C CA . GLN A 1 97 ? -7.666 -5.969 14.040 1.00 93.56 97 GLN A CA 1
ATOM 717 C C . GLN A 1 97 ? -8.892 -5.287 14.638 1.00 93.56 97 GLN A C 1
ATOM 719 O O . GLN A 1 97 ? -10.014 -5.777 14.509 1.00 93.56 97 GLN A O 1
ATOM 724 N N . THR A 1 98 ? -8.673 -4.155 15.283 1.00 91.56 98 THR A N 1
ATOM 725 C CA . THR A 1 98 ? -9.623 -3.365 16.060 1.00 91.56 98 THR A CA 1
ATOM 726 C C . THR A 1 98 ? -9.411 -1.879 15.773 1.00 91.56 98 THR A C 1
ATOM 728 O O . THR A 1 98 ? -8.401 -1.469 15.205 1.00 91.56 98 THR A O 1
ATOM 731 N N . GLN A 1 99 ? -10.332 -1.030 16.227 1.00 84.44 99 GLN A N 1
ATOM 732 C CA . GLN A 1 99 ? -10.188 0.428 16.111 1.00 84.44 99 GLN A CA 1
ATOM 733 C C . GLN A 1 99 ? -8.966 1.004 16.853 1.00 84.44 99 GLN A C 1
ATOM 735 O O . GLN A 1 99 ? -8.558 2.124 16.567 1.00 84.44 99 GLN A O 1
ATOM 740 N N . ALA A 1 100 ? -8.386 0.265 17.805 1.00 83.31 100 ALA A N 1
ATOM 741 C CA . ALA A 1 100 ? -7.212 0.711 18.558 1.00 83.31 100 ALA A CA 1
ATOM 742 C C . ALA A 1 100 ? -5.883 0.473 17.817 1.00 83.31 100 ALA A C 1
ATOM 744 O O . ALA A 1 100 ? -4.841 0.964 18.262 1.00 83.31 100 ALA A O 1
ATOM 745 N N . ASP A 1 101 ? -5.909 -0.298 16.730 1.00 86.81 101 ASP A N 1
ATOM 746 C CA . ASP A 1 101 ? -4.711 -0.676 15.986 1.00 86.81 101 ASP A CA 1
ATOM 747 C C . ASP A 1 101 ? -4.257 0.450 15.046 1.00 86.81 101 ASP A C 1
ATOM 749 O O . ASP A 1 101 ? -4.995 1.402 14.773 1.00 86.81 101 ASP A O 1
ATOM 753 N N . LEU A 1 102 ? -3.003 0.394 14.587 1.00 74.06 102 LEU A N 1
ATOM 754 C CA . LEU A 1 102 ? -2.427 1.466 13.777 1.00 74.06 102 LEU A CA 1
ATOM 755 C C . LEU A 1 102 ? -3.171 1.580 12.444 1.00 74.06 102 LEU A C 1
ATOM 757 O O . LEU A 1 102 ? -3.323 0.610 11.710 1.00 74.06 102 LEU A O 1
ATOM 761 N N . GLY A 1 103 ? -3.599 2.796 12.119 1.00 73.94 103 GLY A N 1
ATOM 762 C CA . GLY A 1 103 ? -4.443 3.033 10.955 1.00 73.94 103 GLY A CA 1
ATOM 763 C C . GLY A 1 103 ? -5.921 2.773 11.225 1.00 73.94 103 GLY A C 1
ATOM 764 O O . GLY A 1 103 ? -6.716 3.260 10.443 1.00 73.94 103 GLY A O 1
ATOM 765 N N . GLY A 1 104 ? -6.299 2.136 12.337 1.00 75.25 104 GLY A N 1
ATOM 766 C CA . GLY A 1 104 ? -7.686 1.935 12.752 1.00 75.25 104 GLY A CA 1
ATOM 767 C C . GLY A 1 104 ? -8.548 1.171 11.742 1.00 75.25 104 GLY A C 1
ATOM 768 O O . GLY A 1 104 ? -8.119 0.772 10.661 1.00 75.25 104 GLY A O 1
ATOM 769 N N . ILE A 1 105 ? -9.815 0.981 12.101 1.00 82.62 105 ILE A N 1
ATOM 770 C CA . ILE A 1 105 ? -10.839 0.486 11.182 1.00 82.62 105 ILE A CA 1
ATOM 771 C C . ILE A 1 105 ? -11.659 1.699 10.741 1.00 82.62 105 ILE A C 1
ATOM 773 O O . ILE A 1 105 ? -12.426 2.237 11.532 1.00 82.62 105 ILE A O 1
ATOM 777 N N . TRP A 1 106 ? -11.498 2.133 9.488 1.00 63.81 106 TRP A N 1
ATOM 778 C CA . TRP A 1 106 ? -12.174 3.323 8.937 1.00 63.81 106 TRP A CA 1
ATOM 779 C C . TRP A 1 106 ? -13.666 3.117 8.607 1.00 63.81 106 TRP A C 1
ATOM 781 O O . TRP A 1 106 ? -14.318 4.012 8.080 1.00 63.81 106 TRP A O 1
ATOM 791 N N . GLY A 1 107 ? -14.240 1.958 8.937 1.00 63.53 107 GLY A N 1
ATOM 792 C CA . GLY A 1 107 ? -15.678 1.711 8.830 1.00 63.53 107 GLY A CA 1
ATOM 793 C C . GLY A 1 107 ? -16.391 2.064 10.132 1.00 63.53 107 GLY A C 1
ATOM 794 O O . GLY A 1 107 ? -16.064 1.506 11.177 1.00 63.53 107 GLY A O 1
ATOM 795 N N . THR A 1 108 ? -17.406 2.928 10.074 1.00 65.38 108 THR A N 1
ATOM 796 C CA . THR A 1 108 ? -18.168 3.394 11.252 1.00 65.38 108 THR A CA 1
ATOM 797 C C . THR A 1 108 ? -18.828 2.265 12.060 1.00 65.38 108 THR A C 1
ATOM 799 O O . THR A 1 108 ? -19.088 2.418 13.260 1.00 65.38 108 THR A O 1
ATOM 802 N N . TRP A 1 109 ? -19.002 1.093 11.444 1.00 80.62 109 TRP A N 1
ATOM 803 C CA . TRP A 1 109 ? -19.740 -0.043 12.000 1.00 80.62 109 TRP A CA 1
ATOM 804 C C . TRP A 1 109 ? -18.891 -1.266 12.346 1.00 80.62 109 TRP A C 1
ATOM 806 O O . TRP A 1 109 ? -19.255 -2.037 13.242 1.00 80.62 109 TRP A O 1
ATOM 816 N N . THR A 1 110 ? -17.717 -1.399 11.732 1.00 90.50 110 THR A N 1
ATOM 817 C CA . THR A 1 110 ? -16.864 -2.569 11.927 1.00 90.50 110 THR A CA 1
ATOM 818 C C . THR A 1 110 ? -16.103 -2.457 13.249 1.00 90.50 110 THR A C 1
ATOM 820 O O . THR A 1 110 ? -15.275 -1.570 13.452 1.00 90.50 110 THR A O 1
ATOM 823 N N . ARG A 1 111 ? -16.383 -3.391 14.163 1.00 92.56 111 ARG A N 1
ATOM 824 C CA . ARG A 1 111 ? -15.720 -3.519 15.468 1.00 92.56 111 ARG A CA 1
ATOM 825 C C . ARG A 1 111 ? -14.370 -4.211 15.334 1.00 92.56 111 ARG A C 1
ATOM 827 O O . ARG A 1 111 ? -13.397 -3.794 15.958 1.00 92.56 111 ARG A O 1
ATOM 834 N N . GLU A 1 112 ? -14.343 -5.288 14.556 1.00 95.56 112 GLU A N 1
ATOM 835 C CA . GLU A 1 112 ? -13.175 -6.145 14.377 1.00 95.56 112 GLU A CA 1
ATOM 836 C C . GLU A 1 112 ? -13.034 -6.590 12.921 1.00 95.56 112 GLU A C 1
ATOM 838 O O . GLU A 1 112 ? -14.027 -6.886 12.258 1.00 95.56 112 GLU A O 1
ATOM 843 N N . ILE A 1 113 ? -11.796 -6.721 12.447 1.00 95.50 113 ILE A N 1
ATOM 844 C CA . ILE A 1 113 ? -11.476 -7.400 11.187 1.00 95.50 113 ILE A CA 1
ATOM 845 C C . ILE A 1 113 ? -10.708 -8.672 11.525 1.00 95.50 113 ILE A C 1
ATOM 847 O O . ILE A 1 113 ? -9.622 -8.635 12.100 1.00 95.50 113 ILE A O 1
ATOM 851 N N . TRP A 1 114 ? -11.283 -9.818 11.177 1.00 97.44 114 TRP A N 1
ATOM 852 C CA . TRP A 1 114 ? -10.689 -11.129 11.410 1.00 97.44 114 TRP A CA 1
ATOM 853 C C . TRP A 1 114 ? -9.890 -11.558 10.184 1.00 97.44 114 TRP A C 1
ATOM 855 O O . TRP A 1 114 ? -10.476 -11.908 9.158 1.00 97.44 114 TRP A O 1
ATOM 865 N N . GLY A 1 115 ? -8.564 -11.531 10.291 1.00 96.56 115 GLY A N 1
ATOM 866 C CA . GLY A 1 115 ? -7.638 -11.911 9.228 1.00 96.56 115 GLY A CA 1
ATOM 867 C C . GLY A 1 115 ? -7.277 -13.397 9.257 1.00 96.56 115 GLY A C 1
ATOM 868 O O . GLY A 1 115 ? -7.000 -13.960 10.320 1.00 96.56 115 GLY A O 1
ATOM 869 N N . TYR A 1 116 ? -7.239 -14.027 8.080 1.00 97.06 116 TYR A N 1
ATOM 870 C CA . TYR A 1 116 ? -6.817 -15.418 7.904 1.00 97.06 116 TYR A CA 1
ATOM 871 C C . TYR A 1 116 ? -5.629 -15.518 6.943 1.00 97.06 116 TYR A C 1
ATOM 873 O O . TYR A 1 116 ? -5.569 -14.848 5.909 1.00 97.06 116 TYR A O 1
ATOM 881 N N . GLY A 1 117 ? -4.673 -16.385 7.270 1.00 95.62 117 GLY A N 1
ATOM 882 C CA . GLY A 1 117 ? -3.424 -16.526 6.531 1.00 95.62 117 GLY A CA 1
ATOM 883 C C . GLY A 1 117 ? -2.468 -15.351 6.739 1.00 95.62 117 GLY A C 1
ATOM 884 O O . GLY A 1 117 ? -1.715 -15.019 5.819 1.00 95.62 117 GLY A O 1
ATOM 885 N N . THR A 1 118 ? -2.481 -14.722 7.912 1.00 94.88 118 THR A N 1
ATOM 886 C CA . THR A 1 118 ? -1.543 -13.649 8.279 1.00 94.88 118 THR A CA 1
ATOM 887 C C . THR A 1 118 ? -0.193 -14.225 8.748 1.00 94.88 118 THR A C 1
ATOM 889 O O . THR A 1 118 ? -0.064 -15.424 9.006 1.00 94.88 118 THR A O 1
ATOM 892 N N . ASN A 1 119 ? 0.846 -13.386 8.799 1.00 92.31 119 ASN A N 1
ATOM 893 C CA . ASN A 1 119 ? 2.182 -13.709 9.335 1.00 92.31 119 ASN A CA 1
ATOM 894 C C . ASN A 1 119 ? 2.467 -12.982 10.665 1.00 92.31 119 ASN A C 1
ATOM 896 O O . ASN A 1 119 ? 3.617 -12.876 11.086 1.00 92.31 119 ASN A O 1
ATOM 900 N N . GLY A 1 120 ? 1.431 -12.438 11.297 1.00 91.19 120 GLY A N 1
ATOM 901 C CA . GLY A 1 120 ? 1.530 -11.566 12.459 1.00 91.19 120 GLY A CA 1
ATOM 902 C C . GLY A 1 120 ? 0.357 -10.595 12.515 1.00 91.19 120 GLY A C 1
ATOM 903 O O . GLY A 1 120 ? -0.449 -10.526 11.580 1.00 91.19 120 GLY A O 1
ATOM 904 N N . HIS A 1 121 ? 0.281 -9.850 13.612 1.00 92.19 121 HIS A N 1
ATOM 905 C CA . HIS A 1 121 ? -0.717 -8.803 13.791 1.00 92.19 121 HIS A CA 1
ATOM 906 C C . HIS A 1 121 ? -0.561 -7.712 12.723 1.00 92.19 121 HIS A C 1
ATOM 908 O O . HIS A 1 121 ? 0.567 -7.370 12.370 1.00 92.19 121 HIS A O 1
ATOM 914 N N . MET A 1 122 ? -1.675 -7.223 12.172 1.00 89.38 122 MET A N 1
ATOM 915 C CA . MET A 1 122 ? -1.717 -6.205 11.109 1.00 89.38 122 MET A CA 1
ATOM 916 C C . MET A 1 122 ? -0.948 -6.571 9.830 1.00 89.38 122 MET A C 1
ATOM 918 O O . MET A 1 122 ? -0.542 -5.705 9.055 1.00 89.38 122 MET A O 1
ATOM 922 N N . THR A 1 123 ? -0.749 -7.865 9.570 1.00 91.62 123 THR A N 1
ATOM 923 C CA . THR A 1 123 ? -0.181 -8.321 8.294 1.00 91.62 123 THR A CA 1
ATOM 924 C C . THR A 1 123 ? -1.280 -8.747 7.327 1.00 91.62 123 THR A C 1
ATOM 926 O O . THR A 1 123 ? -2.379 -9.124 7.732 1.00 91.62 123 THR A O 1
ATOM 929 N N . PHE A 1 124 ? -0.978 -8.700 6.029 1.00 94.81 124 PHE A N 1
ATOM 930 C CA . PHE A 1 124 ? -1.947 -8.981 4.974 1.00 94.81 124 PHE A CA 1
ATOM 931 C C . PHE A 1 124 ? -2.602 -10.378 5.116 1.00 94.81 124 PHE A C 1
ATOM 933 O O . PHE A 1 124 ? -1.885 -11.389 5.139 1.00 94.81 124 PHE A O 1
ATOM 940 N N . PRO A 1 125 ? -3.946 -10.473 5.182 1.00 96.50 125 PRO A N 1
ATOM 941 C CA . PRO A 1 125 ? -4.662 -11.736 5.334 1.00 96.50 125 PRO A CA 1
ATOM 942 C C . PRO A 1 125 ? -4.735 -12.499 4.007 1.00 96.50 125 PRO A C 1
ATOM 944 O O . PRO A 1 125 ? -5.709 -12.422 3.261 1.00 96.50 125 PRO A O 1
ATOM 947 N N . THR A 1 126 ? -3.694 -13.284 3.717 1.00 97.12 126 THR A N 1
ATOM 948 C CA . THR A 1 126 ? -3.525 -13.946 2.411 1.00 97.12 126 THR A CA 1
ATOM 949 C C . THR A 1 126 ? -4.633 -14.930 2.021 1.00 97.12 126 THR A C 1
ATOM 951 O O . THR A 1 126 ? -4.655 -15.340 0.865 1.00 97.12 126 THR A O 1
ATOM 954 N N . LEU A 1 127 ? -5.521 -15.351 2.931 1.00 96.88 127 LEU A N 1
ATOM 955 C CA . LEU A 1 127 ? -6.651 -16.244 2.628 1.00 96.88 127 LEU A CA 1
ATOM 956 C C . LEU A 1 127 ? -8.004 -15.515 2.524 1.00 96.88 127 LEU A C 1
ATOM 958 O O . LEU A 1 127 ? -8.934 -16.065 1.927 1.00 96.88 127 LEU A O 1
ATOM 962 N N . GLY A 1 128 ? -8.105 -14.304 3.076 1.00 96.56 128 GLY A N 1
ATOM 963 C CA . GLY A 1 128 ? -9.333 -13.516 3.192 1.00 96.56 128 GLY A CA 1
ATOM 964 C C . GLY A 1 128 ? -9.567 -12.997 4.613 1.00 96.56 128 GLY A C 1
ATOM 965 O O . GLY A 1 128 ? -8.878 -13.389 5.559 1.00 96.56 128 GLY A O 1
ATOM 966 N N . CYS A 1 129 ? -10.563 -12.127 4.779 1.00 96.81 129 CYS A N 1
ATOM 967 C CA . CYS A 1 129 ? -10.953 -11.598 6.085 1.00 96.81 129 CYS A CA 1
ATOM 968 C C . CYS A 1 129 ? -12.474 -11.485 6.248 1.00 96.81 129 CYS A C 1
ATOM 970 O O . CYS A 1 129 ? -13.233 -11.494 5.275 1.00 96.81 129 CYS A O 1
ATOM 972 N N . VAL A 1 130 ? -12.915 -11.411 7.504 1.00 96.88 130 VAL A N 1
ATOM 973 C CA . VAL A 1 130 ? -14.320 -11.215 7.881 1.00 96.88 130 VAL A CA 1
ATOM 974 C C . VAL A 1 130 ? -14.423 -9.962 8.740 1.00 96.88 130 VAL A C 1
ATOM 976 O O . VAL A 1 130 ? -13.759 -9.871 9.771 1.00 96.88 130 VAL A O 1
ATOM 979 N N . HIS A 1 131 ? -15.258 -9.013 8.332 1.00 95.50 131 HIS A N 1
ATOM 980 C CA . HIS A 1 131 ? -15.536 -7.803 9.098 1.00 95.50 131 HIS A CA 1
ATOM 981 C C . HIS A 1 131 ? -16.701 -8.083 10.044 1.00 95.50 131 HIS A C 1
ATOM 983 O O . HIS A 1 131 ? -17.786 -8.478 9.608 1.00 95.50 131 HIS A O 1
ATOM 989 N N . ILE A 1 132 ? -16.468 -7.910 11.341 1.00 96.94 132 ILE A N 1
ATOM 990 C CA . ILE A 1 132 ? -17.453 -8.116 12.399 1.00 96.94 132 ILE A CA 1
ATOM 991 C C . ILE A 1 132 ? -17.917 -6.759 12.905 1.00 96.94 132 ILE A C 1
ATOM 993 O O . ILE A 1 132 ? -17.126 -5.961 13.409 1.00 96.94 132 ILE A O 1
ATOM 997 N N . GLY A 1 133 ? -19.217 -6.525 12.807 1.00 93.81 133 GLY A N 1
ATOM 998 C CA . GLY A 1 133 ? -19.863 -5.315 13.278 1.00 93.81 133 GLY A CA 1
ATOM 999 C C . GLY A 1 133 ? -19.986 -5.216 14.789 1.00 93.81 133 GLY A C 1
ATOM 1000 O O . GLY A 1 133 ? -19.826 -6.196 15.525 1.00 93.81 133 GLY A O 1
ATOM 1001 N N . ARG A 1 134 ? -20.380 -4.034 15.269 1.00 90.12 134 ARG A N 1
ATOM 1002 C CA . ARG A 1 134 ? -20.650 -3.775 16.700 1.00 90.12 134 ARG A CA 1
ATOM 1003 C C . ARG A 1 134 ? -21.647 -4.765 17.320 1.00 90.12 134 ARG A C 1
ATOM 1005 O O . ARG A 1 134 ? -21.497 -5.134 18.481 1.00 90.12 134 ARG A O 1
ATOM 1012 N N . GLY A 1 135 ? -22.615 -5.250 16.538 1.00 91.81 135 GLY A N 1
ATOM 1013 C CA . GLY A 1 135 ? -23.597 -6.259 16.956 1.00 91.81 135 GLY A CA 1
ATOM 1014 C C . GLY A 1 135 ? -23.077 -7.704 17.034 1.00 91.81 135 GLY A C 1
ATOM 1015 O O . GLY A 1 135 ? -23.882 -8.612 17.237 1.00 91.81 135 GLY A O 1
ATOM 1016 N N . GLY A 1 136 ? -21.775 -7.943 16.829 1.00 95.75 136 GLY A N 1
ATOM 1017 C CA . GLY A 1 136 ? -21.179 -9.287 16.829 1.00 95.75 136 GLY A CA 1
ATOM 1018 C C . GLY A 1 136 ? -21.630 -10.151 15.648 1.00 95.75 136 GLY A C 1
ATOM 1019 O O . GLY A 1 136 ? -21.765 -11.375 15.764 1.00 95.75 136 GLY A O 1
ATOM 1020 N N . LYS A 1 137 ? -21.923 -9.501 14.518 1.00 97.19 137 LYS A N 1
ATOM 1021 C CA . LYS A 1 137 ? -22.379 -10.132 13.277 1.00 97.19 137 LYS A CA 1
ATOM 1022 C C . LYS A 1 137 ? -21.492 -9.734 12.107 1.00 97.19 137 LYS A C 1
ATOM 1024 O O . LYS A 1 137 ? -20.908 -8.657 12.121 1.00 97.19 137 LYS A O 1
ATOM 1029 N N . VAL A 1 138 ? -21.414 -10.599 11.103 1.00 96.62 138 VAL A N 1
ATOM 1030 C CA . VAL A 1 138 ? -20.683 -10.343 9.857 1.00 96.62 138 VAL A CA 1
ATOM 1031 C C . VAL A 1 138 ? -21.312 -9.175 9.100 1.00 96.62 138 VAL A C 1
ATOM 1033 O O . VAL A 1 138 ? -22.507 -9.214 8.812 1.00 96.62 138 VAL A O 1
ATOM 1036 N N . GLU A 1 139 ? -20.493 -8.187 8.750 1.00 94.25 139 GLU A N 1
ATOM 1037 C CA . GLU A 1 139 ? -20.862 -7.029 7.922 1.00 94.25 139 GLU A CA 1
ATOM 1038 C C . GLU A 1 139 ? -20.363 -7.159 6.489 1.00 94.25 139 GLU A C 1
ATOM 1040 O O . GLU A 1 139 ? -21.071 -6.806 5.558 1.00 94.25 139 GLU A O 1
ATOM 1045 N N . SER A 1 140 ? -19.142 -7.662 6.304 1.00 94.00 140 SER A N 1
ATOM 1046 C CA . SER A 1 140 ? -18.571 -7.892 4.979 1.00 94.00 140 SER A CA 1
ATOM 1047 C C . SER A 1 140 ? -17.530 -9.010 5.011 1.00 94.00 140 SER A C 1
ATOM 1049 O O . SER A 1 140 ? -17.041 -9.417 6.073 1.00 94.00 140 SER A O 1
ATOM 1051 N N . ILE A 1 141 ? -17.252 -9.580 3.838 1.00 96.06 141 ILE A N 1
ATOM 1052 C CA . ILE A 1 141 ? -16.441 -10.790 3.686 1.00 96.06 141 ILE A CA 1
ATOM 1053 C C . ILE A 1 141 ? -15.556 -10.639 2.452 1.00 96.06 141 ILE A C 1
ATOM 1055 O O . ILE A 1 141 ? -16.065 -10.402 1.357 1.00 96.06 141 ILE A O 1
ATOM 1059 N N . LEU A 1 142 ? -14.250 -10.847 2.608 1.00 94.88 142 LEU A N 1
ATOM 1060 C CA . LEU A 1 142 ? -13.281 -10.796 1.512 1.00 94.88 142 LEU A CA 1
ATOM 1061 C C . LEU A 1 142 ? -12.699 -12.181 1.249 1.00 94.88 142 LEU A C 1
ATOM 1063 O O . LEU A 1 142 ? -12.375 -12.914 2.181 1.00 94.88 142 LEU A O 1
ATOM 1067 N N . GLY A 1 143 ? -12.561 -12.562 -0.021 1.00 94.88 143 GLY A N 1
ATOM 1068 C CA . GLY A 1 143 ? -12.121 -13.908 -0.392 1.00 94.88 143 GLY A CA 1
ATOM 1069 C C . GLY A 1 143 ? -13.203 -14.992 -0.288 1.00 94.88 143 GLY A C 1
ATOM 1070 O O . GLY A 1 143 ? -12.872 -16.178 -0.320 1.00 94.88 143 GLY A O 1
ATOM 1071 N N . SER A 1 144 ? -14.485 -14.631 -0.175 1.00 95.50 144 SER A N 1
ATOM 1072 C CA . SER A 1 144 ? -15.609 -15.585 -0.240 1.00 95.50 144 SER A CA 1
ATOM 1073 C C . SER A 1 144 ? -16.012 -15.965 -1.667 1.00 95.50 144 SER A C 1
ATOM 1075 O O . SER A 1 144 ? -16.674 -16.983 -1.865 1.00 95.50 144 SER A O 1
ATOM 1077 N N . SER A 1 145 ? -15.615 -15.171 -2.661 1.00 94.19 145 SER A N 1
ATOM 1078 C CA . SER A 1 145 ? -15.911 -15.385 -4.076 1.00 94.19 145 SER A CA 1
ATOM 1079 C C . SER A 1 145 ? -14.651 -15.745 -4.873 1.00 94.19 145 SER A C 1
ATOM 1081 O O . SER A 1 145 ? -13.526 -15.690 -4.367 1.00 94.19 145 SER A O 1
ATOM 1083 N N . GLY A 1 146 ? -14.852 -16.153 -6.130 1.00 93.50 146 GLY A N 1
ATOM 1084 C CA . GLY A 1 146 ? -13.781 -16.563 -7.037 1.00 93.50 146 GLY A CA 1
ATOM 1085 C C . GLY A 1 146 ? -13.209 -17.951 -6.738 1.00 93.50 146 GLY A C 1
ATOM 1086 O O . GLY A 1 146 ? -13.606 -18.637 -5.795 1.00 93.50 146 GLY A O 1
ATOM 1087 N N . LYS A 1 147 ? -12.270 -18.388 -7.580 1.00 95.94 147 LYS A N 1
ATOM 1088 C CA . LYS A 1 147 ? -11.557 -19.658 -7.418 1.00 95.94 147 LYS A CA 1
ATOM 1089 C C . LYS A 1 147 ? -10.073 -19.358 -7.201 1.00 95.94 147 LYS A C 1
ATOM 1091 O O . LYS A 1 147 ? -9.491 -18.719 -8.073 1.00 95.94 147 LYS A O 1
ATOM 1096 N N . PRO A 1 148 ? -9.462 -19.817 -6.096 1.00 97.00 148 PRO A N 1
ATOM 1097 C CA . PRO A 1 148 ? -8.030 -19.642 -5.912 1.00 97.00 148 PRO A CA 1
ATOM 1098 C C . PRO A 1 148 ? -7.234 -20.428 -6.966 1.00 97.00 148 PRO A C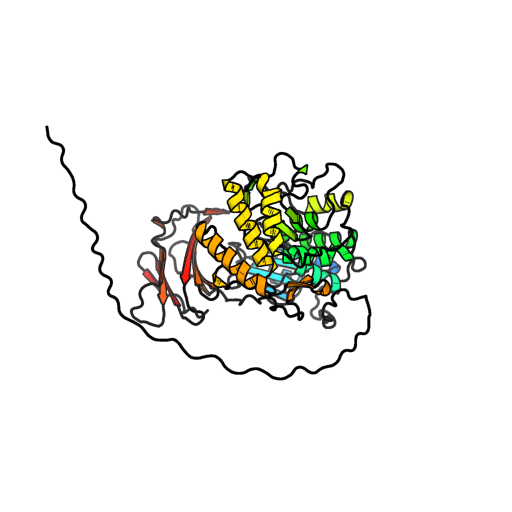 1
ATOM 1100 O O . PRO A 1 148 ? -7.748 -21.406 -7.526 1.00 97.00 148 PRO A O 1
ATOM 1103 N N . PRO A 1 149 ? -5.979 -20.039 -7.244 1.00 96.25 149 PRO A N 1
ATOM 1104 C CA . PRO A 1 149 ? -5.133 -20.743 -8.198 1.00 96.25 149 PRO A CA 1
ATOM 1105 C C . PRO A 1 149 ? -4.835 -22.166 -7.720 1.00 96.25 149 PRO A C 1
ATOM 1107 O O . PRO A 1 149 ? -4.659 -22.400 -6.523 1.00 96.25 149 PRO A O 1
ATOM 1110 N N . SER A 1 150 ? -4.755 -23.119 -8.661 1.00 95.44 150 SER A N 1
ATOM 1111 C CA . SER A 1 150 ? -4.356 -24.503 -8.359 1.00 95.44 150 SER A CA 1
ATOM 1112 C C . SER A 1 150 ? -2.984 -24.524 -7.668 1.00 95.44 150 SER A C 1
ATOM 1114 O O . SER A 1 150 ? -2.092 -23.803 -8.128 1.00 95.44 150 SER A O 1
ATOM 1116 N N . PRO A 1 151 ? -2.757 -25.370 -6.641 1.00 93.94 151 PRO A N 1
ATOM 1117 C CA . PRO A 1 151 ? -1.424 -25.543 -6.059 1.00 93.94 151 PRO A CA 1
ATOM 1118 C C . PRO A 1 151 ? -0.373 -26.000 -7.085 1.00 93.94 151 PRO A C 1
ATOM 1120 O O . PRO A 1 151 ? 0.808 -25.734 -6.893 1.00 93.94 151 PRO A O 1
ATOM 1123 N N . ASP A 1 152 ? -0.795 -26.628 -8.190 1.00 95.31 152 ASP A N 1
ATOM 1124 C CA . ASP A 1 152 ? 0.096 -27.020 -9.293 1.00 95.31 152 ASP A CA 1
ATOM 1125 C C . ASP A 1 152 ? 0.569 -25.820 -10.132 1.00 95.31 152 ASP A C 1
ATOM 1127 O O . ASP A 1 152 ? 1.604 -25.879 -10.796 1.00 95.31 152 ASP A O 1
ATOM 1131 N N . VAL A 1 153 ? -0.193 -24.720 -10.122 1.00 96.31 153 VAL A N 1
ATOM 1132 C CA . VAL A 1 153 ? 0.174 -23.466 -10.796 1.00 96.31 153 VAL A CA 1
ATOM 1133 C C . VAL A 1 153 ? 1.099 -22.656 -9.893 1.00 96.31 153 VAL A C 1
ATOM 1135 O O . VAL A 1 153 ? 2.177 -22.243 -10.329 1.00 96.31 153 VAL A O 1
ATOM 1138 N N . LEU A 1 154 ? 0.687 -22.454 -8.638 1.00 96.50 154 LEU A N 1
ATOM 1139 C CA . LEU A 1 154 ? 1.440 -21.732 -7.616 1.00 96.50 154 LEU A CA 1
ATOM 1140 C C . LEU A 1 154 ? 1.295 -22.433 -6.257 1.00 96.50 154 LEU A C 1
ATOM 1142 O O . LEU A 1 154 ? 0.227 -22.353 -5.642 1.00 96.50 154 LEU A O 1
ATOM 1146 N N . PRO A 1 155 ? 2.357 -23.091 -5.762 1.00 96.12 155 PRO A N 1
ATOM 1147 C CA . PRO A 1 155 ? 2.362 -23.673 -4.429 1.00 96.12 155 PRO A CA 1
ATOM 1148 C C . PRO A 1 155 ? 2.154 -22.611 -3.345 1.00 96.12 155 PRO A C 1
ATOM 1150 O O . PRO A 1 155 ? 2.625 -21.481 -3.458 1.00 96.12 155 PRO A O 1
ATOM 1153 N N . GLU A 1 156 ? 1.511 -22.993 -2.242 1.00 94.88 156 GLU A N 1
ATOM 1154 C CA . GLU A 1 156 ? 1.149 -22.069 -1.155 1.00 94.88 156 GLU A CA 1
ATOM 1155 C C . GLU A 1 156 ? 2.351 -21.291 -0.587 1.00 94.88 156 GLU A C 1
ATOM 1157 O O . GLU A 1 156 ? 2.245 -20.095 -0.313 1.00 94.88 156 GLU A O 1
ATOM 1162 N N . GLY A 1 157 ? 3.504 -21.956 -0.452 1.00 94.81 157 GLY A N 1
ATOM 1163 C CA . GLY A 1 157 ? 4.738 -21.343 0.049 1.00 94.81 157 GLY A CA 1
ATOM 1164 C C . GLY A 1 157 ? 5.333 -20.282 -0.884 1.00 94.81 157 GLY A C 1
ATOM 1165 O O . GLY A 1 157 ? 6.029 -19.388 -0.414 1.00 94.81 157 GLY A O 1
ATOM 1166 N N . GLU A 1 158 ? 5.037 -20.344 -2.185 1.00 96.31 158 GLU A N 1
ATOM 1167 C CA . GLU A 1 158 ? 5.417 -19.310 -3.157 1.00 96.31 158 GLU A CA 1
ATOM 1168 C C . GLU A 1 158 ? 4.353 -18.210 -3.238 1.00 96.31 158 GLU A C 1
ATOM 1170 O O . GLU A 1 158 ? 4.676 -17.024 -3.303 1.00 96.31 158 GLU A O 1
ATOM 1175 N N . LEU A 1 159 ? 3.075 -18.592 -3.186 1.00 97.44 159 LEU A N 1
ATOM 1176 C CA . LEU A 1 159 ? 1.950 -17.677 -3.331 1.00 97.44 159 LEU A CA 1
ATOM 1177 C C . LEU A 1 159 ? 1.852 -16.678 -2.171 1.00 97.44 159 LEU A C 1
ATOM 1179 O O . LEU A 1 159 ? 1.736 -15.482 -2.422 1.00 97.44 159 LEU A O 1
ATOM 1183 N N . ARG A 1 160 ? 1.935 -17.117 -0.906 1.00 96.56 160 ARG A N 1
ATOM 1184 C CA . ARG A 1 160 ? 1.759 -16.206 0.247 1.00 96.56 160 ARG A CA 1
ATOM 1185 C C . ARG A 1 160 ? 2.757 -15.037 0.251 1.00 96.56 160 ARG A C 1
ATOM 1187 O O . ARG A 1 160 ? 2.300 -13.901 0.388 1.00 96.56 160 ARG A O 1
ATOM 1194 N N . PRO A 1 161 ? 4.078 -15.245 0.057 1.00 96.88 161 PRO A N 1
ATOM 1195 C CA . PRO A 1 161 ? 5.023 -14.135 -0.059 1.00 96.88 161 PRO A CA 1
ATOM 1196 C C . PRO A 1 161 ? 4.716 -13.188 -1.222 1.00 96.88 161 PRO A C 1
ATOM 1198 O O . PRO A 1 161 ? 4.877 -11.980 -1.065 1.00 96.88 161 PRO A O 1
ATOM 1201 N N . LEU A 1 162 ? 4.252 -13.708 -2.366 1.00 98.19 162 LEU A N 1
ATOM 1202 C CA . LEU A 1 162 ? 3.861 -12.879 -3.510 1.00 98.19 162 LEU A CA 1
ATOM 1203 C C . LEU A 1 162 ? 2.648 -12.009 -3.184 1.00 98.19 162 LEU A C 1
ATOM 1205 O O . LEU A 1 162 ? 2.672 -10.822 -3.485 1.00 98.19 162 LEU A O 1
ATOM 1209 N N . LEU A 1 163 ? 1.627 -12.560 -2.525 1.00 98.00 163 LEU A N 1
ATOM 1210 C CA . LEU A 1 163 ? 0.449 -11.798 -2.104 1.00 98.00 163 LEU A CA 1
ATOM 1211 C C . LEU A 1 163 ? 0.827 -10.670 -1.137 1.00 98.00 163 LEU A C 1
ATOM 1213 O O . LEU A 1 163 ? 0.453 -9.523 -1.358 1.00 98.00 163 LEU A O 1
ATOM 1217 N N . CYS A 1 164 ? 1.649 -10.970 -0.126 1.00 96.31 164 CYS A N 1
ATOM 1218 C CA . CYS A 1 164 ? 2.193 -9.955 0.778 1.00 96.31 164 CYS A CA 1
ATOM 1219 C C . CYS A 1 164 ? 3.047 -8.906 0.053 1.00 96.31 164 CYS A C 1
ATOM 1221 O O . CYS A 1 164 ? 3.122 -7.768 0.499 1.00 96.31 164 CYS A O 1
ATOM 1223 N N . LEU A 1 165 ? 3.737 -9.274 -1.028 1.00 96.75 165 LEU A N 1
ATOM 1224 C CA . LEU A 1 165 ? 4.539 -8.338 -1.809 1.00 96.75 165 LEU A CA 1
ATOM 1225 C C . LEU A 1 165 ? 3.660 -7.437 -2.689 1.00 96.75 165 LEU A C 1
ATOM 1227 O O . LEU A 1 165 ? 3.915 -6.236 -2.747 1.00 96.75 165 LEU A O 1
ATOM 1231 N N . ILE A 1 166 ? 2.628 -7.992 -3.335 1.00 98.06 166 ILE A N 1
ATOM 1232 C CA . ILE A 1 166 ? 1.659 -7.245 -4.153 1.00 98.06 166 ILE A CA 1
ATOM 1233 C C . ILE A 1 166 ? 0.859 -6.270 -3.286 1.00 98.06 166 ILE A C 1
ATOM 1235 O O . ILE A 1 166 ? 0.630 -5.147 -3.721 1.00 98.06 166 ILE A O 1
ATOM 1239 N N . ASP A 1 167 ? 0.527 -6.635 -2.045 1.00 96.31 167 ASP A N 1
ATOM 1240 C CA . ASP A 1 167 ? -0.176 -5.744 -1.110 1.00 96.31 167 ASP A CA 1
ATOM 1241 C C . ASP A 1 167 ? 0.558 -4.427 -0.834 1.00 96.31 167 ASP A C 1
ATOM 1243 O O . ASP A 1 167 ? -0.024 -3.410 -0.473 1.00 96.31 167 ASP A O 1
ATOM 1247 N N . ARG A 1 168 ? 1.868 -4.426 -1.074 1.00 95.31 168 ARG A N 1
ATOM 1248 C CA . ARG A 1 168 ? 2.745 -3.272 -0.893 1.00 95.31 168 ARG A CA 1
ATOM 1249 C C . ARG A 1 168 ? 2.891 -2.446 -2.166 1.00 95.31 168 ARG A C 1
ATOM 1251 O O . ARG A 1 168 ? 3.769 -1.576 -2.226 1.00 95.31 168 ARG A O 1
ATOM 1258 N N . ALA A 1 169 ? 2.109 -2.751 -3.202 1.00 97.12 169 ALA A N 1
ATOM 1259 C CA . ALA A 1 169 ? 2.078 -1.964 -4.417 1.00 97.12 169 ALA A CA 1
ATOM 1260 C C . ALA A 1 169 ? 1.659 -0.529 -4.067 1.00 97.12 169 ALA A C 1
ATOM 1262 O O . ALA A 1 169 ? 0.662 -0.326 -3.380 1.00 97.12 169 ALA A O 1
ATOM 1263 N N . PRO A 1 170 ? 2.420 0.487 -4.500 1.00 96.31 170 PRO A N 1
ATOM 1264 C CA . PRO A 1 170 ? 2.014 1.865 -4.277 1.00 96.31 170 PRO A CA 1
ATOM 1265 C C . PRO A 1 170 ? 0.758 2.177 -5.106 1.00 96.31 170 PRO A C 1
ATOM 1267 O O . PRO A 1 170 ? 0.723 1.852 -6.293 1.00 96.31 170 PRO A O 1
ATOM 1270 N N . SER A 1 171 ? -0.233 2.839 -4.501 1.00 95.62 171 SER A N 1
ATOM 1271 C CA . SER A 1 171 ? -1.451 3.280 -5.199 1.00 95.62 171 SER A CA 1
ATOM 1272 C C . SER A 1 171 ? -1.138 4.287 -6.313 1.00 95.62 171 SER A C 1
ATOM 1274 O O . SER A 1 171 ? -0.163 5.046 -6.239 1.00 95.62 171 SER A O 1
ATOM 1276 N N . TYR A 1 172 ? -1.996 4.329 -7.336 1.00 95.56 172 TYR A N 1
ATOM 1277 C CA . TYR A 1 172 ? -1.996 5.396 -8.340 1.00 95.56 172 TYR A CA 1
ATOM 1278 C C . TYR A 1 172 ? -2.435 6.755 -7.775 1.00 95.56 172 TYR A C 1
ATOM 1280 O O . TYR A 1 172 ? -2.141 7.772 -8.396 1.00 95.56 172 TYR A O 1
ATOM 1288 N N . GLU A 1 173 ? -3.036 6.773 -6.583 1.00 94.12 173 GLU A N 1
ATOM 1289 C CA . GLU A 1 173 ? -3.296 7.964 -5.757 1.00 94.12 173 GLU A CA 1
ATOM 1290 C C . GLU A 1 173 ? -2.102 8.327 -4.856 1.00 94.12 173 GLU A C 1
ATOM 1292 O O . GLU A 1 173 ? -2.159 9.230 -4.026 1.00 94.12 173 GLU A O 1
ATOM 1297 N N . GLY A 1 174 ? -0.982 7.605 -4.978 1.00 91.88 174 GLY A N 1
ATOM 1298 C CA . GLY A 1 174 ? 0.160 7.774 -4.085 1.00 91.88 174 GLY A CA 1
ATOM 1299 C C . GLY A 1 174 ? 0.862 9.126 -4.218 1.00 91.88 174 GLY A C 1
ATOM 1300 O O . GLY A 1 174 ? 1.583 9.511 -3.300 1.00 91.88 174 GLY A O 1
ATOM 1301 N N . GLY A 1 175 ? 0.703 9.839 -5.337 1.00 92.50 175 GLY A N 1
ATOM 1302 C CA . GLY A 1 175 ? 1.308 11.150 -5.577 1.00 92.50 175 GLY A CA 1
ATOM 1303 C C . GLY A 1 175 ? 2.781 11.241 -5.154 1.00 92.50 175 GLY A C 1
ATOM 1304 O O . GLY A 1 175 ? 3.652 10.533 -5.669 1.00 92.50 175 GLY A O 1
ATOM 1305 N N . THR A 1 176 ? 3.084 12.119 -4.191 1.00 89.88 176 THR A N 1
ATOM 1306 C CA . THR A 1 176 ? 4.444 12.308 -3.642 1.00 89.88 176 THR A CA 1
ATOM 1307 C C . THR A 1 176 ? 4.923 11.142 -2.769 1.00 89.88 176 THR A C 1
ATOM 1309 O O . THR A 1 176 ? 6.129 10.979 -2.582 1.00 89.88 176 THR A O 1
ATOM 1312 N N . ASN A 1 177 ? 4.010 10.312 -2.263 1.00 90.56 177 ASN A N 1
ATOM 1313 C CA . ASN A 1 177 ? 4.300 9.106 -1.484 1.00 90.56 177 ASN A CA 1
ATOM 1314 C C . ASN A 1 177 ? 4.574 7.874 -2.352 1.00 90.56 177 ASN A C 1
ATOM 1316 O O . ASN A 1 177 ? 4.963 6.832 -1.822 1.00 90.56 177 ASN A O 1
ATOM 1320 N N . PHE A 1 178 ? 4.402 7.969 -3.674 1.00 95.12 178 PHE A N 1
ATOM 1321 C CA . PHE A 1 178 ? 4.691 6.857 -4.569 1.00 95.12 178 PHE A CA 1
ATOM 1322 C C . PHE A 1 178 ? 6.135 6.360 -4.375 1.00 95.12 178 PHE A C 1
ATOM 1324 O O . PHE A 1 178 ? 7.089 7.145 -4.302 1.00 95.12 178 PHE A O 1
ATOM 1331 N N . ASN A 1 179 ? 6.305 5.040 -4.270 1.00 95.12 179 ASN A N 1
ATOM 1332 C CA . ASN A 1 179 ? 7.605 4.413 -4.055 1.00 95.12 179 ASN A CA 1
ATOM 1333 C C . ASN A 1 179 ? 7.973 3.498 -5.238 1.00 95.12 179 ASN A C 1
ATOM 1335 O O . ASN A 1 179 ? 7.566 2.331 -5.255 1.00 95.12 179 ASN A O 1
ATOM 1339 N N . PRO A 1 180 ? 8.798 3.982 -6.190 1.00 97.19 180 PRO A N 1
ATOM 1340 C CA . PRO A 1 180 ? 9.232 3.200 -7.347 1.00 97.19 180 PRO A CA 1
ATOM 1341 C C . PRO A 1 180 ? 9.897 1.873 -6.981 1.00 97.19 180 PRO A C 1
ATOM 1343 O O . PRO A 1 180 ? 9.739 0.888 -7.699 1.00 97.19 180 PRO A O 1
ATOM 1346 N N . LEU A 1 181 ? 10.626 1.822 -5.858 1.00 96.50 181 LEU A N 1
ATOM 1347 C CA . LEU A 1 181 ? 11.351 0.623 -5.439 1.00 96.50 181 LEU A CA 1
ATOM 1348 C C . LEU A 1 181 ? 10.398 -0.549 -5.188 1.00 96.50 181 LEU A C 1
ATOM 1350 O O . LEU A 1 181 ? 10.706 -1.673 -5.574 1.00 96.50 181 LEU A O 1
ATOM 1354 N N . ARG A 1 182 ? 9.226 -0.295 -4.593 1.00 96.94 182 ARG A N 1
ATOM 1355 C CA . ARG A 1 182 ? 8.224 -1.344 -4.345 1.00 96.94 182 ARG A CA 1
ATOM 1356 C C . ARG A 1 182 ? 7.683 -1.916 -5.638 1.00 96.94 182 ARG A C 1
ATOM 1358 O O . ARG A 1 182 ? 7.618 -3.131 -5.785 1.00 96.94 182 ARG A O 1
ATOM 1365 N N . LEU A 1 183 ? 7.391 -1.049 -6.602 1.00 98.19 183 LEU A N 1
ATOM 1366 C CA . LEU A 1 183 ? 6.916 -1.485 -7.907 1.00 98.19 183 LEU A CA 1
ATOM 1367 C C . LEU A 1 183 ? 7.980 -2.306 -8.653 1.00 98.19 183 LEU A C 1
ATOM 1369 O O . LEU A 1 183 ? 7.653 -3.337 -9.238 1.00 98.19 183 LEU A O 1
ATOM 1373 N N . VAL A 1 184 ? 9.256 -1.909 -8.565 1.00 98.25 184 VAL A N 1
ATOM 1374 C CA . VAL A 1 184 ? 10.382 -2.688 -9.111 1.00 98.25 184 VAL A CA 1
ATOM 1375 C C . VAL A 1 184 ? 10.479 -4.069 -8.459 1.00 98.25 184 VAL A C 1
ATOM 1377 O O . VAL A 1 184 ? 10.601 -5.067 -9.165 1.00 98.25 184 VAL A O 1
ATOM 1380 N N . GLN A 1 185 ? 10.393 -4.144 -7.128 1.00 97.94 185 GLN A N 1
ATOM 1381 C CA . GLN A 1 185 ? 10.448 -5.404 -6.378 1.00 97.94 185 GLN A CA 1
ATOM 1382 C C . GLN A 1 185 ? 9.317 -6.358 -6.773 1.00 97.94 185 GLN A C 1
ATOM 1384 O O . GLN A 1 185 ? 9.575 -7.531 -7.031 1.00 97.94 185 GLN A O 1
ATOM 1389 N N . ILE A 1 186 ? 8.085 -5.851 -6.877 1.00 98.50 186 ILE A N 1
ATOM 1390 C CA . ILE A 1 186 ? 6.917 -6.643 -7.286 1.00 98.50 186 ILE A CA 1
ATOM 1391 C C . ILE A 1 186 ? 7.103 -7.181 -8.707 1.00 98.50 186 ILE A C 1
ATOM 1393 O O . ILE A 1 186 ? 6.974 -8.382 -8.938 1.00 98.50 186 ILE A O 1
ATOM 1397 N N . VAL A 1 187 ? 7.453 -6.315 -9.662 1.00 98.56 187 VAL A N 1
ATOM 1398 C CA . VAL A 1 187 ? 7.629 -6.723 -11.064 1.00 98.56 187 VAL A CA 1
ATOM 1399 C C . VAL A 1 187 ? 8.765 -7.733 -11.207 1.00 98.56 187 VAL A C 1
ATOM 1401 O O . VAL A 1 187 ? 8.606 -8.714 -11.928 1.00 98.56 187 VAL A O 1
ATOM 1404 N N . ASN A 1 188 ? 9.876 -7.555 -10.492 1.00 98.44 188 ASN A N 1
ATOM 1405 C CA . ASN A 1 188 ? 11.001 -8.489 -10.537 1.00 98.44 188 ASN A CA 1
ATOM 1406 C C . ASN A 1 188 ? 10.706 -9.831 -9.858 1.00 98.44 188 ASN A C 1
ATOM 1408 O O . ASN A 1 188 ? 11.321 -10.826 -10.228 1.00 98.44 188 ASN A O 1
ATOM 1412 N N . ALA A 1 189 ? 9.772 -9.881 -8.907 1.00 98.25 189 ALA A N 1
ATOM 1413 C CA . ALA A 1 189 ? 9.299 -11.138 -8.333 1.00 98.25 189 ALA A CA 1
ATOM 1414 C C . ALA A 1 189 ? 8.309 -11.863 -9.261 1.00 98.25 189 ALA A C 1
ATOM 1416 O O . ALA A 1 189 ? 8.339 -13.087 -9.353 1.00 98.25 189 ALA A O 1
ATOM 1417 N N . LEU A 1 190 ? 7.451 -11.120 -9.968 1.00 98.56 190 LEU A N 1
ATOM 1418 C CA . LEU A 1 190 ? 6.415 -11.685 -10.837 1.00 98.56 190 LEU A CA 1
ATOM 1419 C C . LEU A 1 190 ? 6.930 -12.078 -12.227 1.00 98.56 190 LEU A C 1
ATOM 1421 O O . LEU A 1 190 ? 6.517 -13.102 -12.764 1.00 98.56 190 LEU A O 1
ATOM 1425 N N . GLN A 1 191 ? 7.822 -11.286 -12.828 1.00 98.56 191 GLN A N 1
ATOM 1426 C CA . GLN A 1 191 ? 8.284 -11.490 -14.206 1.00 98.56 191 GLN A CA 1
ATOM 1427 C C . GLN A 1 191 ? 8.913 -12.878 -14.442 1.00 98.56 191 GLN A C 1
ATOM 1429 O O . GLN A 1 191 ? 8.541 -13.514 -15.433 1.00 98.56 191 GLN A O 1
ATOM 1434 N N . PRO A 1 192 ? 9.774 -13.415 -13.553 1.00 98.12 192 PRO A N 1
ATOM 1435 C CA . PRO A 1 192 ? 10.374 -14.736 -13.748 1.00 98.12 192 PRO A CA 1
ATOM 1436 C C . PRO A 1 192 ? 9.371 -15.895 -13.689 1.00 98.12 192 PRO A C 1
ATOM 1438 O O . PRO A 1 192 ? 9.661 -16.974 -14.200 1.00 98.12 192 PRO A O 1
ATOM 1441 N N . LEU A 1 193 ? 8.186 -15.692 -13.096 1.00 98.25 193 LEU A N 1
ATOM 1442 C CA . LEU A 1 193 ? 7.146 -16.725 -13.001 1.00 98.25 193 LEU A CA 1
ATOM 1443 C C . LEU A 1 193 ? 6.478 -17.014 -14.354 1.00 98.25 193 LEU A C 1
ATOM 1445 O O . LEU A 1 193 ? 5.816 -18.041 -14.515 1.00 98.25 193 LEU A O 1
ATOM 1449 N N . GLY A 1 194 ? 6.627 -16.105 -15.322 1.00 98.44 194 GLY A N 1
ATOM 1450 C CA . GLY A 1 194 ? 5.887 -16.131 -16.576 1.00 98.44 194 GLY A CA 1
ATOM 1451 C C . GLY A 1 194 ? 4.465 -15.576 -16.436 1.00 98.44 194 GLY A C 1
ATOM 1452 O O . GLY A 1 194 ? 3.953 -15.339 -15.343 1.00 98.44 194 GLY A O 1
ATOM 1453 N N . LYS A 1 195 ? 3.819 -15.353 -17.585 1.00 98.44 195 LYS A N 1
ATOM 1454 C CA . LYS A 1 195 ? 2.548 -14.619 -17.687 1.00 98.44 195 LYS A CA 1
ATOM 1455 C C . LYS A 1 195 ? 1.425 -15.259 -16.868 1.00 98.44 195 LYS A C 1
ATOM 1457 O O . LYS A 1 195 ? 0.794 -14.570 -16.073 1.00 98.44 195 LYS A O 1
ATOM 1462 N N . GLU A 1 196 ? 1.204 -16.561 -17.037 1.00 98.38 196 GLU A N 1
ATOM 1463 C CA . GLU A 1 196 ? 0.078 -17.263 -16.406 1.00 98.38 196 GLU A CA 1
ATOM 1464 C C . GLU A 1 196 ? 0.177 -17.270 -14.880 1.00 98.38 196 GLU A C 1
ATOM 1466 O O . GLU A 1 196 ? -0.775 -16.905 -14.195 1.00 98.38 196 GLU A O 1
ATOM 1471 N N . LYS A 1 197 ? 1.350 -17.611 -14.333 1.00 98.56 197 LYS A N 1
ATOM 1472 C CA . LYS A 1 197 ? 1.569 -17.614 -12.883 1.00 98.56 197 LYS A CA 1
ATOM 1473 C C . LYS A 1 197 ? 1.515 -16.203 -12.299 1.00 98.56 197 LYS A C 1
ATOM 1475 O O . LYS A 1 197 ? 0.886 -16.003 -11.266 1.00 98.56 197 LYS A O 1
ATOM 1480 N N . ALA A 1 198 ? 2.115 -15.215 -12.965 1.00 98.62 198 ALA A N 1
ATOM 1481 C CA . ALA A 1 198 ? 2.061 -13.833 -12.498 1.00 98.62 198 ALA A CA 1
ATOM 1482 C C . ALA A 1 198 ? 0.617 -13.307 -12.423 1.00 98.62 198 ALA A C 1
ATOM 1484 O O . ALA A 1 198 ? 0.230 -12.726 -11.411 1.00 98.62 198 ALA A O 1
ATOM 1485 N N . LEU A 1 199 ? -0.195 -13.552 -13.459 1.00 98.69 199 LEU A N 1
ATOM 1486 C CA . LEU A 1 199 ? -1.606 -13.161 -13.463 1.00 98.69 199 LEU A CA 1
ATOM 1487 C C . LEU A 1 199 ? -2.417 -13.939 -12.421 1.00 98.69 199 LEU A C 1
ATOM 1489 O O . LEU A 1 199 ? -3.226 -13.330 -11.735 1.00 98.69 199 LEU A O 1
ATOM 1493 N N . ALA A 1 200 ? -2.157 -15.236 -12.232 1.00 98.44 200 ALA A N 1
ATOM 1494 C CA . ALA A 1 200 ? -2.818 -16.036 -11.199 1.00 98.44 200 ALA A CA 1
ATOM 1495 C C . ALA A 1 200 ? -2.538 -15.521 -9.772 1.00 98.44 200 ALA A C 1
ATOM 1497 O O . ALA A 1 200 ? -3.438 -15.507 -8.935 1.00 98.44 200 ALA A O 1
ATOM 1498 N N . ALA A 1 201 ? -1.311 -15.064 -9.489 1.00 98.62 201 ALA A N 1
ATOM 1499 C CA . ALA A 1 201 ? -0.977 -14.434 -8.209 1.00 98.62 201 ALA A CA 1
ATOM 1500 C C . ALA A 1 201 ? -1.702 -13.089 -8.022 1.00 98.62 201 ALA A C 1
ATOM 1502 O O . ALA A 1 201 ? -2.221 -12.818 -6.942 1.00 98.62 201 ALA A O 1
ATOM 1503 N N . ILE A 1 202 ? -1.759 -12.261 -9.073 1.00 98.69 202 ILE A N 1
ATOM 1504 C CA . ILE A 1 202 ? -2.471 -10.973 -9.050 1.00 98.69 202 ILE A CA 1
ATOM 1505 C C . ILE A 1 202 ? -3.974 -11.183 -8.843 1.00 98.69 202 ILE A C 1
ATOM 1507 O O . ILE A 1 202 ? -4.574 -10.498 -8.025 1.00 98.69 202 ILE A O 1
ATOM 1511 N N . GLU A 1 203 ? -4.592 -12.132 -9.542 1.00 98.44 203 GLU A N 1
ATOM 1512 C CA . GLU A 1 203 ? -6.011 -12.449 -9.358 1.00 98.44 203 GLU A CA 1
ATOM 1513 C C . GLU A 1 203 ? -6.317 -12.944 -7.957 1.00 98.44 203 GLU A C 1
ATOM 1515 O O . GLU A 1 203 ? -7.313 -12.532 -7.370 1.00 98.44 203 GLU A O 1
ATOM 1520 N N . GLU A 1 204 ? -5.457 -13.803 -7.408 1.00 98.31 204 GLU A N 1
ATOM 1521 C CA . GLU A 1 204 ? -5.633 -14.255 -6.037 1.00 98.31 204 GLU A CA 1
ATOM 1522 C C . GLU A 1 204 ? -5.543 -13.091 -5.056 1.00 98.31 204 GLU A C 1
ATOM 1524 O O . GLU A 1 204 ? -6.361 -13.019 -4.143 1.00 98.31 204 GLU A O 1
ATOM 1529 N N . TYR A 1 205 ? -4.602 -12.165 -5.264 1.00 98.31 205 TYR A N 1
ATOM 1530 C CA . TYR A 1 205 ? -4.524 -10.939 -4.476 1.00 98.31 205 TYR A CA 1
ATOM 1531 C C . TYR A 1 205 ? -5.828 -10.141 -4.574 1.00 98.31 205 TYR A C 1
ATOM 1533 O O . TYR A 1 205 ? -6.439 -9.846 -3.554 1.00 98.31 205 TYR A O 1
ATOM 1541 N N . LEU A 1 206 ? -6.316 -9.867 -5.787 1.00 97.38 206 LEU A N 1
ATOM 1542 C CA . LEU A 1 206 ? -7.564 -9.128 -5.994 1.00 97.38 206 LEU A CA 1
ATOM 1543 C C . LEU A 1 206 ? -8.783 -9.820 -5.365 1.00 97.38 206 LEU A C 1
ATOM 1545 O O . LEU A 1 206 ? -9.683 -9.135 -4.888 1.00 97.38 206 LEU A O 1
ATOM 1549 N N . ARG A 1 207 ? -8.799 -11.157 -5.316 1.00 97.06 207 ARG A N 1
ATOM 1550 C CA . ARG A 1 207 ? -9.871 -11.959 -4.711 1.00 97.06 207 ARG A CA 1
ATOM 1551 C C . ARG A 1 207 ? -9.971 -11.776 -3.194 1.00 97.06 207 ARG A C 1
ATOM 1553 O O . ARG A 1 207 ? -11.076 -11.819 -2.652 1.00 97.06 207 ARG A O 1
ATOM 1560 N N . VAL A 1 208 ? -8.838 -11.633 -2.502 1.00 96.56 208 VAL A N 1
ATOM 1561 C CA . VAL A 1 208 ? -8.787 -11.529 -1.028 1.00 96.56 208 VAL A CA 1
ATOM 1562 C C . VAL A 1 208 ? -8.686 -10.089 -0.514 1.00 96.56 208 VAL A C 1
ATOM 1564 O O . VAL A 1 208 ? -8.733 -9.877 0.695 1.00 96.56 208 VAL A O 1
ATOM 1567 N N . THR A 1 209 ? -8.589 -9.112 -1.413 1.00 94.50 209 THR A N 1
ATOM 1568 C CA . THR A 1 209 ? -8.419 -7.689 -1.094 1.00 94.50 209 THR A CA 1
ATOM 1569 C C . THR A 1 209 ? -9.722 -6.919 -1.330 1.00 94.50 209 THR A C 1
ATOM 1571 O O . THR A 1 209 ? -10.422 -7.195 -2.308 1.00 94.50 209 THR A O 1
ATOM 1574 N N . PRO A 1 210 ? -10.084 -5.948 -0.472 1.00 87.00 210 PRO A N 1
ATOM 1575 C CA . PRO A 1 210 ? -11.366 -5.267 -0.597 1.00 87.00 210 PRO A CA 1
ATOM 1576 C C . PRO A 1 210 ? -11.395 -4.313 -1.784 1.00 87.00 210 PRO A C 1
ATOM 1578 O O . PRO A 1 210 ? -10.380 -3.721 -2.124 1.00 87.00 210 PRO A O 1
ATOM 1581 N N . VAL A 1 211 ? -12.590 -4.062 -2.324 1.00 83.38 211 VAL A N 1
ATOM 1582 C CA . VAL A 1 211 ? -12.846 -3.002 -3.324 1.00 83.38 211 VAL A CA 1
ATOM 1583 C C . VAL A 1 211 ? -12.972 -1.614 -2.665 1.00 83.38 211 VAL A C 1
ATOM 1585 O O . VAL A 1 211 ? -13.434 -0.662 -3.284 1.00 83.38 211 VAL A O 1
ATOM 1588 N N . PHE A 1 212 ? -12.590 -1.475 -1.392 1.00 76.00 212 PHE A N 1
ATOM 1589 C CA . PHE A 1 212 ? -12.676 -0.196 -0.693 1.00 76.00 212 PHE A CA 1
ATOM 1590 C C . PHE A 1 212 ? -11.603 0.784 -1.201 1.00 76.00 212 PHE A C 1
ATOM 1592 O O . PHE A 1 212 ? -10.489 0.341 -1.499 1.00 76.00 212 PHE A O 1
ATOM 1599 N N . PRO A 1 213 ? -11.904 2.099 -1.245 1.00 62.31 213 PRO A N 1
ATOM 1600 C CA . PRO A 1 213 ? -10.994 3.131 -1.757 1.00 62.31 213 PRO A CA 1
ATOM 1601 C C . PRO A 1 213 ? -9.620 3.180 -1.074 1.00 62.31 213 PRO A C 1
ATOM 1603 O O . PRO A 1 213 ? -8.662 3.670 -1.655 1.00 62.31 213 PRO A O 1
ATOM 1606 N N . ASP A 1 214 ? -9.505 2.656 0.148 1.00 67.38 214 ASP A N 1
ATOM 1607 C CA . ASP A 1 214 ? -8.280 2.764 0.947 1.00 67.38 214 ASP A CA 1
ATOM 1608 C C . ASP A 1 214 ? -7.306 1.588 0.749 1.00 67.38 214 ASP A C 1
ATOM 1610 O O . ASP A 1 214 ? -6.244 1.529 1.378 1.00 67.38 214 ASP A O 1
ATOM 1614 N N . SER A 1 215 ? -7.623 0.631 -0.132 1.00 79.62 215 SER A N 1
ATOM 1615 C CA . SER A 1 215 ? -6.720 -0.485 -0.423 1.00 79.62 215 SER A CA 1
ATOM 1616 C C . SER A 1 215 ? -5.618 -0.074 -1.401 1.00 79.62 215 SER A C 1
ATOM 1618 O O . SER A 1 215 ? -5.656 -0.374 -2.595 1.00 79.62 215 SER A O 1
ATOM 1620 N N . SER A 1 216 ? -4.586 0.586 -0.868 1.00 85.31 216 SER A N 1
ATOM 1621 C CA . SER A 1 216 ? -3.481 1.104 -1.685 1.00 85.31 216 SER A CA 1
ATOM 1622 C C . SER A 1 216 ? -2.825 0.051 -2.596 1.00 85.31 216 SER A C 1
ATOM 1624 O O . SER A 1 216 ? -2.487 0.359 -3.742 1.00 85.31 216 SER A O 1
ATOM 1626 N N . GLY A 1 217 ? -2.703 -1.196 -2.125 1.00 92.38 217 GLY A N 1
ATOM 1627 C CA . GLY A 1 217 ? -2.164 -2.305 -2.908 1.00 92.38 217 GLY A CA 1
ATOM 1628 C C . GLY A 1 217 ? -3.060 -2.716 -4.081 1.00 92.38 217 GLY A C 1
ATOM 1629 O O . GLY A 1 217 ? -2.548 -2.961 -5.177 1.00 92.38 217 GLY A O 1
ATOM 1630 N N . ARG A 1 218 ? -4.391 -2.718 -3.905 1.00 95.44 218 ARG A N 1
ATOM 1631 C CA . ARG A 1 218 ? -5.363 -3.013 -4.973 1.00 95.44 218 ARG A CA 1
ATOM 1632 C C . ARG A 1 218 ? -5.272 -2.006 -6.105 1.00 95.44 218 ARG A C 1
ATOM 1634 O O . ARG A 1 218 ? -5.137 -2.407 -7.260 1.00 95.44 218 ARG A O 1
ATOM 1641 N N . ASP A 1 219 ? -5.262 -0.723 -5.775 1.00 95.19 219 ASP A N 1
ATOM 1642 C CA . ASP A 1 219 ? -5.075 0.349 -6.752 1.00 95.19 219 ASP A CA 1
ATOM 1643 C C . ASP A 1 219 ? -3.723 0.220 -7.460 1.00 95.19 219 ASP A C 1
ATOM 1645 O O . ASP A 1 219 ? -3.608 0.343 -8.685 1.00 95.19 219 ASP A O 1
ATOM 1649 N N . GLY A 1 220 ? -2.683 -0.107 -6.691 1.00 97.25 220 GLY A N 1
ATOM 1650 C CA . GLY A 1 220 ? -1.337 -0.326 -7.200 1.00 97.25 220 GLY A CA 1
ATOM 1651 C C . GLY A 1 220 ? -1.238 -1.432 -8.256 1.00 97.25 220 GLY A C 1
ATOM 1652 O O . GLY A 1 220 ? -0.334 -1.378 -9.096 1.00 97.25 220 GLY A O 1
ATOM 1653 N N . VAL A 1 221 ? -2.180 -2.386 -8.312 1.00 98.50 221 VAL A N 1
ATOM 1654 C CA . VAL A 1 221 ? -2.203 -3.448 -9.337 1.00 98.50 221 VAL A CA 1
ATOM 1655 C C . VAL A 1 221 ? -2.264 -2.878 -10.754 1.00 98.50 221 VAL A C 1
ATOM 1657 O O . VAL A 1 221 ? -1.599 -3.408 -11.649 1.00 98.50 221 VAL A O 1
ATOM 1660 N N . PHE A 1 222 ? -2.960 -1.760 -10.983 1.00 98.38 222 PHE A N 1
ATOM 1661 C CA . PHE A 1 222 ? -2.933 -1.093 -12.289 1.00 98.38 222 PHE A CA 1
ATOM 1662 C C . PHE A 1 222 ? -1.511 -0.735 -12.721 1.00 98.38 222 PHE A C 1
ATOM 1664 O O . PHE A 1 222 ? -1.134 -0.910 -13.885 1.00 98.38 222 PHE A O 1
ATOM 1671 N N . LEU A 1 223 ? -0.711 -0.239 -11.779 1.00 98.69 223 LEU A N 1
ATOM 1672 C CA . LEU A 1 223 ? 0.665 0.167 -12.024 1.00 98.69 223 LEU A CA 1
ATOM 1673 C C . LEU A 1 223 ? 1.570 -1.054 -12.190 1.00 98.69 223 LEU A C 1
ATOM 1675 O O . LEU A 1 223 ? 2.422 -1.052 -13.079 1.00 98.69 223 LEU A O 1
ATOM 1679 N N . VAL A 1 224 ? 1.339 -2.120 -11.414 1.00 98.75 224 VAL A N 1
ATOM 1680 C CA . VAL A 1 224 ? 2.028 -3.412 -11.580 1.00 98.75 224 VAL A CA 1
ATOM 1681 C C . VAL A 1 224 ? 1.824 -3.933 -12.996 1.00 98.75 224 VAL A C 1
ATOM 1683 O O . VAL A 1 224 ? 2.805 -4.169 -13.695 1.00 98.75 224 VAL A O 1
ATOM 1686 N N . LEU A 1 225 ? 0.581 -4.033 -13.471 1.00 98.81 225 LEU A N 1
ATOM 1687 C CA . LEU A 1 225 ? 0.268 -4.524 -14.817 1.00 98.81 225 LEU A CA 1
ATOM 1688 C C . LEU A 1 225 ? 0.910 -3.654 -15.911 1.00 98.81 225 LEU A C 1
ATOM 1690 O O . LEU A 1 225 ? 1.534 -4.164 -16.844 1.00 98.81 225 LEU A O 1
ATOM 1694 N N . ARG A 1 226 ? 0.841 -2.326 -15.768 1.00 98.56 226 ARG A N 1
ATOM 1695 C CA . ARG A 1 226 ? 1.454 -1.375 -16.710 1.00 98.56 226 ARG A CA 1
ATOM 1696 C C . ARG A 1 226 ? 2.968 -1.457 -16.779 1.00 98.56 226 ARG A C 1
ATOM 1698 O O . ARG A 1 226 ? 3.525 -1.007 -17.778 1.00 98.56 226 ARG A O 1
ATOM 1705 N N . VAL A 1 227 ? 3.638 -1.951 -15.744 1.00 98.62 227 VAL A N 1
ATOM 1706 C CA . VAL A 1 227 ? 5.095 -2.111 -15.735 1.00 98.62 227 VAL A CA 1
ATOM 1707 C C . VAL A 1 227 ? 5.499 -3.545 -16.063 1.00 98.62 227 VAL A C 1
ATOM 1709 O O . VAL A 1 227 ? 6.519 -3.730 -16.709 1.00 98.62 227 VAL A O 1
ATOM 1712 N N . LEU A 1 228 ? 4.702 -4.549 -15.700 1.00 98.75 228 LEU A N 1
ATOM 1713 C CA . LEU A 1 228 ? 4.977 -5.969 -15.930 1.00 98.75 228 LEU A CA 1
ATOM 1714 C C . LEU A 1 228 ? 4.864 -6.373 -17.413 1.00 98.75 228 LEU A C 1
ATOM 1716 O O . LEU A 1 228 ? 5.614 -7.233 -17.881 1.00 98.75 228 LEU A O 1
ATOM 1720 N N . PHE A 1 229 ? 3.964 -5.738 -18.168 1.00 98.75 229 PHE A N 1
ATOM 1721 C CA . PHE A 1 229 ? 3.714 -6.033 -19.583 1.00 98.75 229 PHE A CA 1
ATOM 1722 C C . PHE A 1 229 ? 4.325 -4.986 -20.525 1.00 98.75 229 PHE A C 1
ATOM 1724 O O . PHE A 1 229 ? 4.509 -3.822 -20.169 1.00 98.75 229 PHE A O 1
ATOM 1731 N N . ASP A 1 230 ? 4.652 -5.375 -21.754 1.00 98.56 230 ASP A N 1
ATOM 1732 C CA . ASP A 1 230 ? 5.061 -4.461 -22.819 1.00 98.56 230 ASP A CA 1
ATOM 1733 C C . ASP A 1 230 ? 3.904 -3.573 -23.284 1.00 98.56 230 ASP A C 1
ATOM 1735 O O . ASP A 1 230 ? 2.735 -3.946 -23.196 1.00 98.56 230 ASP A O 1
ATOM 1739 N N . VAL A 1 231 ? 4.241 -2.382 -23.790 1.00 98.50 231 VAL A N 1
ATOM 1740 C CA . VAL A 1 231 ? 3.269 -1.557 -24.516 1.00 98.50 231 VAL A CA 1
ATOM 1741 C C . VAL A 1 231 ? 2.837 -2.351 -25.752 1.00 98.50 231 VAL A C 1
ATOM 1743 O O . VAL A 1 231 ? 3.717 -2.835 -26.466 1.00 98.50 231 VAL A O 1
ATOM 1746 N N . PRO A 1 232 ? 1.528 -2.514 -26.004 1.00 97.75 232 PRO A N 1
ATOM 1747 C CA . PRO A 1 232 ? 1.061 -3.223 -27.187 1.00 97.75 232 PRO A CA 1
ATOM 1748 C C . PRO A 1 232 ? 1.484 -2.471 -28.453 1.00 97.75 232 PRO A C 1
ATOM 1750 O O . PRO A 1 232 ? 1.407 -1.243 -28.495 1.00 97.75 232 PRO A O 1
ATOM 1753 N N . ASP A 1 233 ? 1.907 -3.205 -29.484 1.00 97.25 233 ASP A N 1
ATOM 1754 C CA . ASP A 1 233 ? 2.404 -2.610 -30.733 1.00 97.25 233 ASP A CA 1
ATOM 1755 C C . ASP A 1 233 ? 1.295 -1.797 -31.448 1.00 97.25 233 ASP A C 1
ATOM 1757 O O . ASP A 1 233 ? 1.553 -0.720 -31.983 1.00 97.25 233 ASP A O 1
ATOM 1761 N N . ASP A 1 234 ? 0.040 -2.252 -31.345 1.00 95.62 234 ASP A N 1
ATOM 1762 C CA . ASP A 1 234 ? -1.187 -1.542 -31.728 1.00 95.62 234 ASP A CA 1
ATOM 1763 C C . ASP A 1 234 ? -2.135 -1.516 -30.508 1.00 95.62 234 ASP A C 1
ATOM 1765 O O . ASP A 1 234 ? -2.416 -2.581 -29.951 1.00 95.62 234 ASP A O 1
ATOM 1769 N N . PRO A 1 235 ? -2.574 -0.345 -30.002 1.00 97.56 235 PRO A N 1
ATOM 1770 C CA . PRO A 1 235 ? -2.493 0.991 -30.606 1.00 97.56 235 PRO A CA 1
ATOM 1771 C C . PRO A 1 235 ? -1.198 1.775 -30.319 1.00 97.56 235 PRO A C 1
ATOM 1773 O O . PRO A 1 235 ? -1.124 2.975 -30.606 1.00 97.56 235 PRO A O 1
ATOM 1776 N N . GLY A 1 236 ? -0.174 1.141 -29.736 1.00 98.00 236 GLY A N 1
ATOM 1777 C CA . GLY A 1 236 ? 1.068 1.809 -29.331 1.00 98.00 236 GLY A CA 1
ATOM 1778 C C . GLY A 1 236 ? 0.990 2.498 -27.965 1.00 98.00 236 GLY A C 1
ATOM 1779 O O . GLY A 1 236 ? 1.849 3.314 -27.642 1.00 98.00 236 GLY A O 1
ATOM 1780 N N . TYR A 1 237 ? -0.041 2.209 -27.167 1.00 98.31 237 TYR A N 1
ATOM 1781 C CA . TYR A 1 237 ? -0.210 2.688 -25.792 1.00 98.31 237 TYR A CA 1
ATOM 1782 C C . TYR A 1 237 ? -1.074 1.714 -24.975 1.00 98.31 237 TYR A C 1
ATOM 1784 O O . TYR A 1 237 ? -1.825 0.908 -25.518 1.00 98.31 237 TYR A O 1
ATOM 1792 N N . MET A 1 238 ? -0.962 1.782 -23.651 1.00 98.19 238 MET A N 1
ATOM 1793 C CA . MET A 1 238 ? -1.702 0.944 -22.704 1.00 98.19 238 MET A CA 1
ATOM 1794 C C . MET A 1 238 ? -3.182 1.353 -22.586 1.00 98.19 238 MET A C 1
ATOM 1796 O O . MET A 1 238 ? -3.481 2.550 -22.653 1.00 98.19 238 MET A O 1
ATOM 1800 N N . PRO A 1 239 ? -4.111 0.412 -22.317 1.00 97.81 239 PRO A N 1
ATOM 1801 C CA . PRO A 1 239 ? -5.527 0.735 -22.108 1.00 97.81 239 PRO A CA 1
ATOM 1802 C C . PRO A 1 239 ? -5.698 1.759 -20.979 1.00 97.81 239 PRO A C 1
ATOM 1804 O O . PRO A 1 239 ? -4.950 1.728 -20.006 1.00 97.81 239 PRO A O 1
ATOM 1807 N N . ARG A 1 240 ? -6.651 2.692 -21.095 1.00 97.19 240 ARG A N 1
ATOM 1808 C CA . ARG A 1 240 ? -6.924 3.704 -20.052 1.00 97.19 240 ARG A CA 1
ATOM 1809 C C . ARG A 1 240 ? -7.487 3.037 -18.793 1.00 97.19 240 ARG A C 1
ATOM 1811 O O . ARG A 1 240 ? -8.354 2.196 -18.937 1.00 97.19 240 ARG A O 1
ATOM 1818 N N . MET A 1 241 ? -7.060 3.479 -17.603 1.00 97.12 241 MET A N 1
ATOM 1819 C CA . MET A 1 241 ? -7.500 2.907 -16.312 1.00 97.12 241 MET A CA 1
ATOM 1820 C C . MET A 1 241 ? -8.951 3.211 -15.937 1.00 97.12 241 MET A C 1
ATOM 1822 O O . MET A 1 241 ? -9.502 2.502 -15.120 1.00 97.12 241 MET A O 1
ATOM 1826 N N . ARG A 1 242 ? -9.554 4.283 -16.477 1.00 96.75 242 ARG A N 1
ATOM 1827 C CA . ARG A 1 242 ? -10.936 4.709 -16.155 1.00 96.75 242 ARG A CA 1
ATOM 1828 C C . ARG A 1 242 ? -11.216 4.857 -14.642 1.00 96.75 242 ARG A C 1
ATOM 1830 O O . ARG A 1 242 ? -12.321 4.588 -14.189 1.00 96.75 242 ARG A O 1
ATOM 1837 N N . VAL A 1 243 ? -10.234 5.354 -13.890 1.00 95.75 243 VAL A N 1
ATOM 1838 C CA . VAL A 1 243 ? -10.326 5.620 -12.437 1.00 95.75 243 VAL A CA 1
ATOM 1839 C C . VAL A 1 243 ? -10.588 7.099 -12.101 1.00 95.75 243 VAL A C 1
ATOM 1841 O O . VAL A 1 243 ? -10.412 7.523 -10.971 1.00 95.75 243 VAL A O 1
ATOM 1844 N N . GLY A 1 244 ? -10.979 7.906 -13.091 1.00 96.12 244 GLY A N 1
ATOM 1845 C CA . GLY A 1 244 ? -11.146 9.358 -12.960 1.00 96.12 244 GLY A CA 1
ATOM 1846 C C . GLY A 1 244 ? -10.259 10.154 -13.920 1.00 96.12 244 GLY A C 1
ATOM 1847 O O . GLY A 1 244 ? -9.609 9.599 -14.815 1.00 96.12 244 GLY A O 1
ATOM 1848 N N . ALA A 1 245 ? -10.272 11.473 -13.759 1.00 96.38 245 ALA A N 1
ATOM 1849 C CA . ALA A 1 245 ? -9.429 12.426 -14.462 1.00 96.38 245 ALA A CA 1
ATOM 1850 C C . ALA A 1 245 ? -8.114 12.621 -13.687 1.00 96.38 245 ALA A C 1
ATOM 1852 O O . ALA A 1 245 ? -8.157 13.006 -12.525 1.00 96.38 245 ALA A O 1
ATOM 1853 N N . PRO A 1 246 ? -6.947 12.348 -14.289 1.00 96.44 246 PRO A N 1
ATOM 1854 C CA . PRO A 1 246 ? -5.667 12.514 -13.610 1.00 96.44 246 PRO A CA 1
ATOM 1855 C C . PRO A 1 246 ? -5.315 13.991 -13.410 1.00 96.44 246 PRO A C 1
ATOM 1857 O O . PRO A 1 246 ? -5.585 14.811 -14.293 1.00 96.44 246 PRO A O 1
ATOM 1860 N N . THR A 1 247 ? -4.603 14.283 -12.323 1.00 93.94 247 THR A N 1
ATOM 1861 C CA . THR A 1 247 ? -3.965 15.584 -12.081 1.00 93.94 247 THR A CA 1
ATOM 1862 C C . THR A 1 247 ? -2.442 15.407 -12.007 1.00 93.94 247 THR A C 1
ATOM 1864 O O . THR A 1 247 ? -1.972 14.649 -11.159 1.00 93.94 247 THR A O 1
ATOM 1867 N N . PRO A 1 248 ? -1.640 16.064 -12.870 1.00 93.56 248 PRO A N 1
ATOM 1868 C CA . PRO A 1 248 ? -2.052 16.825 -14.057 1.00 93.56 248 PRO A CA 1
ATOM 1869 C C . PRO A 1 248 ? -2.697 15.940 -15.145 1.00 93.56 248 PRO A C 1
ATOM 1871 O O . PRO A 1 248 ? -2.572 14.709 -15.105 1.00 93.56 248 PRO A O 1
ATOM 1874 N N . PRO A 1 249 ? -3.364 16.548 -16.149 1.00 94.88 249 PRO A N 1
ATOM 1875 C CA . PRO A 1 249 ? -4.046 15.804 -17.201 1.00 94.88 249 PRO A CA 1
ATOM 1876 C C . PRO A 1 249 ? -3.086 14.953 -18.041 1.00 94.88 249 PRO A C 1
ATOM 1878 O O . PRO A 1 249 ? -1.929 15.304 -18.277 1.00 94.88 249 PRO A O 1
ATOM 1881 N N . ALA A 1 250 ? -3.598 13.835 -18.562 1.00 95.31 250 ALA A N 1
ATOM 1882 C CA . ALA A 1 250 ? -2.859 12.997 -19.503 1.00 95.31 250 ALA A CA 1
ATOM 1883 C C . ALA A 1 250 ? -2.484 13.781 -20.780 1.00 95.31 250 ALA A C 1
ATOM 1885 O O . ALA A 1 250 ? -3.258 14.642 -21.215 1.00 95.31 250 ALA A O 1
ATOM 1886 N N . PRO A 1 251 ? -1.361 13.451 -21.450 1.00 94.50 251 PRO A N 1
ATOM 1887 C CA . PRO A 1 251 ? -1.026 14.062 -22.731 1.00 94.50 251 PRO A CA 1
ATOM 1888 C C . PRO A 1 251 ? -2.138 13.874 -23.763 1.00 94.50 251 PRO A C 1
ATOM 1890 O O . PRO A 1 251 ? -2.790 12.828 -23.816 1.00 94.50 251 PRO A O 1
ATOM 1893 N N . LYS A 1 252 ? -2.305 14.869 -24.642 1.00 94.19 252 LYS A N 1
ATOM 1894 C CA . LYS A 1 252 ? -3.285 14.809 -25.740 1.00 94.19 252 LYS A CA 1
ATOM 1895 C C . LYS A 1 252 ? -3.036 13.615 -26.667 1.00 94.19 252 LYS A C 1
ATOM 1897 O O . LYS A 1 252 ? -3.990 12.994 -27.126 1.00 94.19 252 LYS A O 1
ATOM 1902 N N . ASP A 1 253 ? -1.766 13.289 -26.912 1.00 96.25 253 ASP A N 1
ATOM 1903 C CA . ASP A 1 253 ? -1.353 12.092 -27.642 1.00 96.25 253 ASP A CA 1
ATOM 1904 C C . ASP A 1 253 ? -0.821 11.026 -26.673 1.00 96.25 253 ASP A C 1
ATOM 1906 O O . ASP A 1 253 ? 0.266 11.153 -26.105 1.00 96.25 253 ASP A O 1
ATOM 1910 N N . ALA A 1 254 ? -1.576 9.936 -26.522 1.00 97.00 254 ALA A N 1
ATOM 1911 C CA . ALA A 1 254 ? -1.219 8.822 -25.647 1.00 97.00 254 ALA A CA 1
ATOM 1912 C C . ALA A 1 254 ? 0.101 8.135 -26.047 1.00 97.00 254 ALA A C 1
ATOM 1914 O O . ALA A 1 254 ? 0.740 7.519 -25.196 1.00 97.00 254 ALA A O 1
ATOM 1915 N N . LYS A 1 255 ? 0.553 8.260 -27.303 1.00 97.12 255 LYS A N 1
ATOM 1916 C CA . LYS A 1 255 ? 1.822 7.671 -27.765 1.00 97.12 255 LYS A CA 1
ATOM 1917 C C . LYS A 1 255 ? 3.053 8.385 -27.208 1.00 97.12 255 LYS A C 1
ATOM 1919 O O . LYS A 1 255 ? 4.129 7.794 -27.176 1.00 97.12 255 LYS A O 1
ATOM 1924 N N . GLN A 1 256 ? 2.911 9.623 -26.729 1.00 96.38 256 GLN A N 1
ATOM 1925 C CA . GLN A 1 256 ? 4.002 10.357 -26.077 1.00 96.38 256 GLN A CA 1
ATOM 1926 C C . GLN A 1 256 ? 4.330 9.785 -24.692 1.00 96.38 256 GLN A C 1
ATOM 1928 O O . GLN A 1 256 ? 5.485 9.804 -24.271 1.00 96.38 256 GLN A O 1
ATOM 1933 N N . LEU A 1 257 ? 3.321 9.246 -23.998 1.00 96.62 257 LEU A N 1
ATOM 1934 C CA . LEU A 1 257 ? 3.458 8.532 -22.728 1.00 96.62 257 LEU A CA 1
ATOM 1935 C C . LEU A 1 257 ? 2.643 7.234 -22.765 1.00 96.62 257 LEU A C 1
ATOM 1937 O O . LEU A 1 257 ? 1.595 7.130 -22.124 1.00 96.62 257 LEU A O 1
ATOM 1941 N N . PRO A 1 258 ? 3.136 6.197 -23.459 1.00 97.94 258 PRO A N 1
ATOM 1942 C CA . PRO A 1 258 ? 2.342 5.007 -23.750 1.00 97.94 258 PRO A CA 1
ATOM 1943 C C . PRO A 1 258 ? 1.986 4.180 -22.508 1.00 97.94 258 PRO A C 1
ATOM 1945 O O . PRO A 1 258 ? 1.120 3.312 -22.576 1.00 97.94 258 PRO A O 1
ATOM 1948 N N . ARG A 1 259 ? 2.629 4.433 -21.361 1.00 98.19 259 ARG A N 1
ATOM 1949 C CA . ARG A 1 259 ? 2.358 3.771 -20.075 1.00 98.19 259 ARG A CA 1
ATOM 1950 C C . ARG A 1 259 ? 1.625 4.658 -19.065 1.00 98.19 259 ARG A C 1
ATOM 1952 O O . ARG A 1 259 ? 1.433 4.203 -17.937 1.00 98.19 259 ARG A O 1
ATOM 1959 N N . PHE A 1 260 ? 1.184 5.861 -19.453 1.00 97.88 260 PHE A N 1
ATOM 1960 C CA . PHE A 1 260 ? 0.553 6.846 -18.563 1.00 97.88 260 PHE A CA 1
ATOM 1961 C C . PHE A 1 260 ? -0.466 6.200 -17.595 1.00 97.88 260 PHE A C 1
ATOM 1963 O O . PHE A 1 260 ? -1.332 5.464 -18.071 1.00 97.88 260 PHE A O 1
ATOM 1970 N N . PRO A 1 261 ? -0.376 6.433 -16.268 1.00 97.75 261 PRO A N 1
ATOM 1971 C CA . PRO A 1 261 ? 0.369 7.519 -15.614 1.00 97.75 261 PRO A CA 1
ATOM 1972 C C . PRO A 1 261 ? 1.843 7.206 -15.298 1.00 97.75 261 PRO A C 1
ATOM 1974 O O . PRO A 1 261 ? 2.510 8.015 -14.656 1.00 97.75 261 PRO A O 1
ATOM 1977 N N . ILE A 1 262 ? 2.371 6.057 -15.740 1.00 98.25 262 ILE A N 1
ATOM 1978 C CA . ILE A 1 262 ? 3.773 5.692 -15.514 1.00 98.25 262 ILE A CA 1
ATOM 1979 C C . ILE A 1 262 ? 4.678 6.232 -16.624 1.00 98.25 262 ILE A C 1
ATOM 1981 O O . ILE A 1 262 ? 4.444 5.997 -17.812 1.00 98.25 262 ILE A O 1
ATOM 1985 N N . TRP A 1 263 ? 5.777 6.864 -16.222 1.00 97.50 263 TRP A N 1
ATOM 1986 C CA . TRP A 1 263 ? 6.955 7.085 -17.053 1.00 97.50 263 TRP A CA 1
ATOM 1987 C C . TRP A 1 263 ? 8.073 6.138 -16.619 1.00 97.50 263 TRP A C 1
ATOM 1989 O O . TRP A 1 263 ? 8.561 6.212 -15.497 1.00 97.50 263 TRP A O 1
ATOM 1999 N N . LEU A 1 264 ? 8.459 5.220 -17.506 1.00 97.50 264 LEU A N 1
ATOM 2000 C CA . LEU A 1 264 ? 9.510 4.239 -17.248 1.00 97.50 264 LEU A CA 1
ATOM 2001 C C . LEU A 1 264 ? 10.828 4.736 -17.854 1.00 97.50 264 LEU A C 1
ATOM 2003 O O . LEU A 1 264 ? 10.959 4.767 -19.077 1.00 97.50 264 LEU A O 1
ATOM 2007 N N . GLN A 1 265 ? 11.793 5.105 -17.012 1.00 96.94 265 GLN A N 1
ATOM 2008 C CA . GLN A 1 265 ? 13.113 5.586 -17.435 1.00 96.94 265 GLN A CA 1
ATOM 2009 C C . GLN A 1 265 ? 14.212 4.788 -16.742 1.00 96.94 265 GLN A C 1
ATOM 2011 O O . GLN A 1 265 ? 14.228 4.713 -15.519 1.00 96.94 265 GLN A O 1
ATOM 2016 N N . ASP A 1 266 ? 15.137 4.221 -17.521 1.00 96.25 266 ASP A N 1
ATOM 2017 C CA . ASP A 1 266 ? 16.222 3.349 -17.038 1.00 96.25 266 ASP A CA 1
ATOM 2018 C C . ASP A 1 266 ? 15.716 2.294 -16.033 1.00 96.25 266 ASP A C 1
ATOM 2020 O O . ASP A 1 266 ? 16.276 2.127 -14.951 1.00 96.25 266 ASP A O 1
ATOM 2024 N N . ASP A 1 267 ? 14.600 1.638 -16.384 1.00 97.75 267 ASP A N 1
ATOM 2025 C CA . ASP A 1 267 ? 13.881 0.649 -15.568 1.00 97.75 267 ASP A CA 1
ATOM 2026 C C . ASP A 1 267 ? 13.368 1.149 -14.202 1.00 97.75 267 ASP A C 1
ATOM 2028 O O . ASP A 1 267 ? 13.016 0.358 -13.325 1.00 97.75 267 ASP A O 1
ATOM 2032 N N . VAL A 1 268 ? 13.248 2.466 -14.032 1.00 97.75 268 VAL A N 1
ATOM 2033 C CA . VAL A 1 268 ? 12.600 3.094 -12.878 1.00 97.75 268 VAL A CA 1
ATOM 2034 C C . VAL A 1 268 ? 11.215 3.603 -13.275 1.00 97.75 268 VAL A C 1
ATOM 2036 O O . VAL A 1 268 ? 11.119 4.474 -14.145 1.00 97.75 268 VAL A O 1
ATOM 2039 N N . PRO A 1 269 ? 10.130 3.074 -12.681 1.00 97.88 269 PRO A N 1
ATOM 2040 C CA . PRO A 1 269 ? 8.791 3.583 -12.929 1.00 97.88 269 PRO A CA 1
ATOM 2041 C C . PRO A 1 269 ? 8.534 4.828 -12.075 1.00 97.88 269 PRO A C 1
ATOM 2043 O O . PRO A 1 269 ? 8.601 4.764 -10.852 1.00 97.88 269 PRO A O 1
ATOM 2046 N N . PHE A 1 270 ? 8.207 5.946 -12.713 1.00 97.50 270 PHE A N 1
ATOM 2047 C CA . PHE A 1 270 ? 7.764 7.173 -12.055 1.00 97.50 270 PHE A CA 1
ATOM 2048 C C . PHE A 1 270 ? 6.269 7.378 -12.270 1.00 97.50 270 PHE A C 1
ATOM 2050 O O . PHE A 1 270 ? 5.793 7.272 -13.401 1.00 97.50 270 PHE A O 1
ATOM 2057 N N . LEU A 1 271 ? 5.542 7.704 -11.206 1.00 97.31 271 LEU A N 1
ATOM 2058 C CA . LEU A 1 271 ? 4.148 8.126 -11.277 1.00 97.31 271 LEU A CA 1
ATOM 2059 C C . LEU A 1 271 ? 4.100 9.623 -11.603 1.00 97.31 271 LEU A C 1
ATOM 2061 O O . LEU A 1 271 ? 4.672 10.432 -10.876 1.00 97.31 271 LEU A O 1
ATOM 2065 N N . LEU A 1 272 ? 3.449 10.000 -12.702 1.00 96.12 272 LEU A N 1
ATOM 2066 C CA . LEU A 1 272 ? 3.400 11.397 -13.158 1.00 96.12 272 LEU A CA 1
ATOM 2067 C C . LEU A 1 272 ? 2.156 12.167 -12.705 1.00 96.12 272 LEU A C 1
ATOM 2069 O O . LEU A 1 272 ? 1.953 13.291 -13.147 1.00 96.12 272 LEU A O 1
ATOM 2073 N N . VAL A 1 273 ? 1.336 11.565 -11.848 1.00 95.44 273 VAL A N 1
ATOM 2074 C CA . VAL A 1 273 ? 0.095 12.151 -11.335 1.00 95.44 273 VAL A CA 1
ATOM 2075 C C . VAL A 1 273 ? 0.151 12.251 -9.816 1.00 95.44 273 VAL A C 1
ATOM 2077 O O . VAL A 1 273 ? 0.785 11.420 -9.160 1.00 95.44 273 VAL A O 1
ATOM 2080 N N . SER A 1 274 ? -0.476 13.284 -9.261 1.00 93.44 274 SER A N 1
ATOM 2081 C CA . SER A 1 274 ? -0.716 13.430 -7.826 1.00 93.44 274 SER A CA 1
ATOM 2082 C C . SER A 1 274 ? -1.902 12.587 -7.363 1.00 93.44 274 SER A C 1
ATOM 2084 O O . SER A 1 274 ? -1.880 12.125 -6.227 1.00 93.44 274 SER A O 1
ATOM 2086 N N . GLY A 1 275 ? -2.870 12.356 -8.251 1.00 94.31 275 GLY A N 1
ATOM 2087 C CA . GLY A 1 275 ? -4.055 11.544 -8.012 1.00 94.31 275 GLY A CA 1
ATOM 2088 C C . GLY A 1 275 ? -5.061 11.632 -9.159 1.00 94.31 275 GLY A C 1
ATOM 2089 O O . GLY A 1 275 ? -4.737 12.162 -10.233 1.00 94.31 275 GLY A O 1
ATOM 2090 N N . PHE A 1 276 ? -6.268 11.114 -8.936 1.00 95.06 276 PHE A N 1
ATOM 2091 C CA . PHE A 1 276 ? -7.383 11.182 -9.878 1.00 95.06 276 PHE A CA 1
ATOM 2092 C C . PHE A 1 276 ? -8.635 11.796 -9.240 1.00 95.06 276 PHE A C 1
ATOM 2094 O O . PHE A 1 276 ? -9.010 11.511 -8.108 1.00 95.06 276 PHE A O 1
ATOM 2101 N N . GLU A 1 277 ? -9.328 12.625 -10.014 1.00 93.75 277 GLU A N 1
ATOM 2102 C CA . GLU A 1 277 ? -10.610 13.224 -9.656 1.00 93.75 277 GLU A CA 1
ATOM 2103 C C . GLU A 1 277 ? -11.716 12.598 -10.506 1.00 93.75 277 GLU A C 1
ATOM 2105 O O . GLU A 1 277 ? -11.689 12.655 -11.737 1.00 93.75 277 GLU A O 1
ATOM 2110 N N . GLY A 1 278 ? -12.708 11.975 -9.879 1.00 88.19 278 GLY A N 1
ATOM 2111 C CA . GLY A 1 278 ? -13.749 11.240 -10.591 1.00 88.19 278 GLY A CA 1
ATOM 2112 C C . GLY A 1 278 ? -15.145 11.499 -10.047 1.00 88.19 278 GLY A C 1
ATOM 2113 O O . GLY A 1 278 ? -15.337 11.745 -8.861 1.00 88.19 278 GLY A O 1
ATOM 2114 N N . SER A 1 279 ? -16.133 11.394 -10.937 1.00 83.25 279 SER A N 1
ATOM 2115 C CA . SER A 1 279 ? -17.516 11.107 -10.554 1.00 83.25 279 SER A CA 1
ATOM 2116 C C . SER A 1 279 ? -17.876 9.718 -11.079 1.00 83.25 279 SER A C 1
ATOM 2118 O O . SER A 1 279 ? -17.494 9.364 -12.197 1.00 83.25 279 SER A O 1
ATOM 2120 N N . GLY A 1 280 ? -18.591 8.937 -10.272 1.00 90.19 280 GLY A N 1
ATOM 2121 C CA . GLY A 1 280 ? -18.947 7.553 -10.586 1.00 90.19 280 GLY A CA 1
ATOM 2122 C C . GLY A 1 280 ? -17.997 6.517 -9.983 1.00 90.19 280 GLY A C 1
ATOM 2123 O O . GLY A 1 280 ? -17.103 6.844 -9.207 1.00 90.19 280 GLY A O 1
ATOM 2124 N N . GLU A 1 281 ? -18.244 5.254 -10.322 1.00 90.38 281 GLU A N 1
ATOM 2125 C CA . GLU A 1 281 ? -17.476 4.110 -9.832 1.00 90.38 281 GLU A CA 1
ATOM 2126 C C . GLU A 1 281 ? -16.186 3.947 -10.660 1.00 90.38 281 GLU A C 1
ATOM 2128 O O . GLU A 1 281 ? -16.274 3.818 -11.889 1.00 90.38 281 GLU A O 1
ATOM 2133 N N . PRO A 1 282 ? -14.994 3.981 -10.034 1.00 93.31 282 PRO A N 1
ATOM 2134 C CA . PRO A 1 282 ? -13.743 3.727 -10.737 1.00 93.31 282 PRO A CA 1
ATOM 2135 C C . PRO A 1 282 ? -13.723 2.292 -11.276 1.00 93.31 282 PRO A C 1
ATOM 2137 O O . PRO A 1 282 ? -14.206 1.358 -10.638 1.00 93.31 282 PRO A O 1
ATOM 2140 N N . GLU A 1 283 ? -13.156 2.095 -12.466 1.00 95.19 283 GLU A N 1
ATOM 2141 C CA . GLU A 1 283 ? -12.964 0.745 -12.995 1.00 95.19 283 GLU A CA 1
ATOM 2142 C C . GLU A 1 283 ? -12.014 -0.062 -12.095 1.00 95.19 283 GLU A C 1
ATOM 2144 O O . GLU A 1 283 ? -10.989 0.446 -11.649 1.00 95.19 283 GLU A O 1
ATOM 2149 N N . GLY A 1 284 ? -12.351 -1.327 -11.833 1.00 95.38 284 GLY A N 1
ATOM 2150 C CA . GLY A 1 284 ? -11.502 -2.237 -11.066 1.00 95.38 284 GLY A CA 1
ATOM 2151 C C . GLY A 1 284 ? -10.347 -2.824 -11.893 1.00 95.38 284 GLY A C 1
ATOM 2152 O O . GLY A 1 284 ? -10.480 -3.005 -13.112 1.00 95.38 284 GLY A O 1
ATOM 2153 N N . PRO A 1 285 ? -9.217 -3.184 -11.255 1.00 97.44 285 PRO A N 1
ATOM 2154 C CA . PRO A 1 285 ? -8.058 -3.769 -11.935 1.00 97.44 285 PRO A CA 1
ATOM 2155 C C . PRO A 1 285 ? -8.347 -5.125 -12.601 1.00 97.44 285 PRO A C 1
ATOM 2157 O O . PRO A 1 285 ? -7.603 -5.523 -13.497 1.00 97.44 285 PRO A O 1
ATOM 2160 N N . GLU A 1 286 ? -9.425 -5.825 -12.234 1.00 97.75 286 GLU A N 1
ATOM 2161 C CA . GLU A 1 286 ? -9.838 -7.100 -12.835 1.00 97.75 286 GLU A CA 1
ATOM 2162 C C . GLU A 1 286 ? -9.998 -7.001 -14.357 1.00 97.75 286 GLU A C 1
ATOM 2164 O O . GLU A 1 286 ? -9.484 -7.848 -15.087 1.00 97.75 286 GLU A O 1
ATOM 2169 N N . ARG A 1 287 ? -10.610 -5.923 -14.867 1.00 97.69 287 ARG A N 1
ATOM 2170 C CA . ARG A 1 287 ? -10.751 -5.716 -16.322 1.00 97.69 287 ARG A CA 1
ATOM 2171 C C . ARG A 1 287 ? -9.402 -5.572 -17.022 1.00 97.69 287 ARG A C 1
ATOM 2173 O O . ARG A 1 287 ? -9.230 -5.989 -18.167 1.00 97.69 287 ARG A O 1
ATOM 2180 N N . HIS A 1 288 ? -8.418 -4.997 -16.336 1.00 98.25 288 HIS A N 1
ATOM 2181 C CA . HIS A 1 288 ? -7.060 -4.899 -16.858 1.00 98.25 288 HIS A CA 1
ATOM 2182 C C . HIS A 1 288 ? -6.342 -6.248 -16.815 1.00 98.25 288 HIS A C 1
ATOM 2184 O O . HIS A 1 288 ? -5.622 -6.571 -17.760 1.00 98.25 288 HIS A O 1
ATOM 2190 N N . VAL A 1 289 ? -6.552 -7.058 -15.775 1.00 98.50 289 VAL A N 1
ATOM 2191 C CA . VAL A 1 289 ? -6.053 -8.440 -15.727 1.00 98.50 289 VAL A CA 1
ATOM 2192 C C . VAL A 1 289 ? -6.583 -9.239 -16.921 1.00 98.50 289 VAL A C 1
ATOM 2194 O O . VAL A 1 289 ? -5.789 -9.875 -17.614 1.00 98.50 289 VAL A O 1
ATOM 2197 N N . GLU A 1 290 ? -7.881 -9.148 -17.224 1.00 98.38 290 GLU A N 1
ATOM 2198 C CA . GLU A 1 290 ? -8.495 -9.792 -18.395 1.00 98.38 290 GLU A CA 1
ATOM 2199 C C . GLU A 1 290 ? -7.853 -9.326 -19.709 1.00 98.38 290 GLU A C 1
ATOM 2201 O O . GLU A 1 290 ? -7.452 -10.149 -20.537 1.00 98.38 290 GLU A O 1
ATOM 2206 N N . TYR A 1 291 ? -7.669 -8.011 -19.876 1.00 98.25 291 TYR A N 1
ATOM 2207 C CA . TYR A 1 291 ? -6.982 -7.456 -21.042 1.00 98.25 291 TYR A CA 1
ATOM 2208 C C . TYR A 1 291 ? -5.558 -8.006 -21.187 1.00 98.25 291 TYR A C 1
ATOM 2210 O O . TYR A 1 291 ? -5.167 -8.443 -22.269 1.00 98.25 291 TYR A O 1
ATOM 2218 N N . PHE A 1 292 ? -4.756 -8.003 -20.117 1.00 98.44 292 PHE A N 1
ATOM 2219 C CA . PHE A 1 292 ? -3.371 -8.471 -20.188 1.00 98.44 292 PHE A CA 1
ATOM 2220 C C . PHE A 1 292 ? -3.267 -9.992 -20.311 1.00 98.44 292 PHE A C 1
ATOM 2222 O O . PHE A 1 292 ? -2.318 -10.479 -20.931 1.00 98.44 292 PHE A O 1
ATOM 2229 N N . ARG A 1 293 ? -4.251 -10.750 -19.821 1.00 98.38 293 ARG A N 1
ATOM 2230 C CA . ARG A 1 293 ? -4.372 -12.182 -20.110 1.00 98.38 293 ARG A CA 1
ATOM 2231 C C . ARG A 1 293 ? -4.529 -12.432 -21.605 1.00 98.38 293 ARG A C 1
ATOM 2233 O O . ARG A 1 293 ? -3.781 -13.234 -22.151 1.00 98.38 293 ARG A O 1
ATOM 2240 N N . ASP A 1 294 ? -5.420 -11.717 -22.279 1.00 98.25 294 ASP A N 1
ATOM 2241 C CA . ASP A 1 294 ? -5.668 -11.922 -23.711 1.00 98.25 294 ASP A CA 1
ATOM 2242 C C . ASP A 1 294 ? -4.568 -11.299 -24.594 1.00 98.25 294 ASP A C 1
ATOM 2244 O O . ASP A 1 294 ? -3.975 -11.961 -25.443 1.00 98.25 294 ASP A O 1
ATOM 2248 N N . LYS A 1 295 ? -4.228 -10.028 -24.356 1.00 97.75 295 LYS A N 1
ATOM 2249 C CA . LYS A 1 295 ? -3.379 -9.216 -25.248 1.00 97.75 295 LYS A CA 1
ATOM 2250 C C . LYS A 1 295 ? -1.976 -8.929 -24.718 1.00 97.75 295 LYS A C 1
ATOM 2252 O O . LYS A 1 295 ? -1.106 -8.504 -25.474 1.00 97.75 295 LYS A O 1
ATOM 2257 N N . GLY A 1 296 ? -1.737 -9.117 -23.423 1.00 97.94 296 GLY A N 1
ATOM 2258 C CA . GLY A 1 296 ? -0.487 -8.711 -22.783 1.00 97.94 296 GLY A CA 1
ATOM 2259 C C . GLY A 1 296 ? 0.707 -9.557 -23.216 1.00 97.94 296 GLY A C 1
ATOM 2260 O O . GLY A 1 296 ? 0.689 -10.783 -23.082 1.00 97.94 296 GLY A O 1
ATOM 2261 N N . ARG A 1 297 ? 1.782 -8.898 -23.661 1.00 98.50 297 ARG A N 1
ATOM 2262 C CA . ARG A 1 297 ? 3.113 -9.500 -23.817 1.00 98.50 297 ARG A CA 1
ATOM 2263 C C . ARG A 1 297 ? 3.923 -9.219 -22.559 1.00 98.50 297 ARG A C 1
ATOM 2265 O O . ARG A 1 297 ? 4.150 -8.059 -22.231 1.00 98.50 297 ARG A O 1
ATOM 2272 N N . LEU A 1 298 ? 4.299 -10.257 -21.817 1.00 98.56 298 LEU A N 1
ATOM 2273 C CA . LEU A 1 298 ? 5.127 -10.091 -20.622 1.00 98.56 298 LEU A CA 1
ATOM 2274 C C . LEU A 1 298 ? 6.483 -9.498 -21.020 1.00 98.56 298 LEU A C 1
ATOM 2276 O O . LEU A 1 298 ? 7.049 -9.903 -22.037 1.00 98.56 298 LEU A O 1
ATOM 2280 N N . ARG A 1 299 ? 7.020 -8.573 -20.217 1.00 98.19 299 ARG A N 1
ATOM 2281 C CA . ARG A 1 299 ? 8.370 -8.050 -20.450 1.00 98.19 299 ARG A CA 1
ATOM 2282 C C . ARG A 1 299 ? 9.398 -9.177 -20.488 1.00 98.19 299 ARG A C 1
ATOM 2284 O O . ARG A 1 299 ? 9.393 -10.081 -19.653 1.00 98.19 299 ARG A O 1
ATOM 2291 N N . ALA A 1 300 ? 10.340 -9.062 -21.419 1.00 98.00 300 ALA A N 1
ATOM 2292 C CA . ALA A 1 300 ? 11.384 -10.066 -21.615 1.00 98.00 300 ALA A CA 1
ATOM 2293 C C . ALA A 1 300 ? 12.441 -10.097 -20.498 1.00 98.00 300 ALA A C 1
ATOM 2295 O O . ALA A 1 300 ? 13.114 -11.109 -20.324 1.00 98.00 300 ALA A O 1
ATOM 2296 N N . LYS A 1 301 ? 12.630 -8.987 -19.773 1.00 97.81 301 LYS A N 1
ATOM 2297 C CA . LYS A 1 301 ? 13.674 -8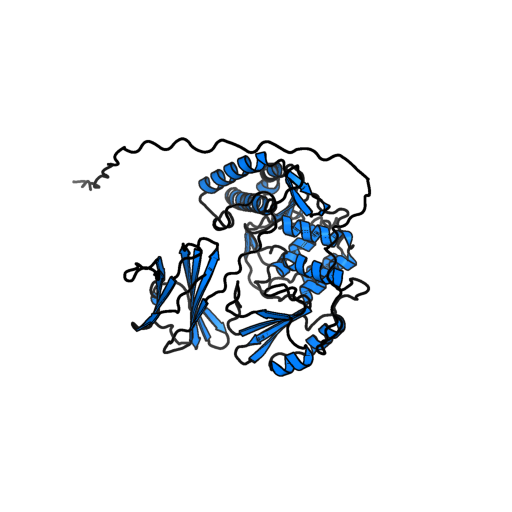.841 -18.752 1.00 97.81 301 LYS A CA 1
ATOM 2298 C C . LYS A 1 301 ? 13.113 -8.214 -17.476 1.00 97.81 301 LYS A C 1
ATOM 2300 O O . LYS A 1 301 ? 12.205 -7.377 -17.580 1.00 97.81 301 LYS A O 1
ATOM 2305 N N . PRO A 1 302 ? 13.675 -8.564 -16.304 1.00 97.56 302 PRO A N 1
ATOM 2306 C CA . PRO A 1 302 ? 13.410 -7.831 -15.075 1.00 97.56 302 PRO A CA 1
ATOM 2307 C C . PRO A 1 302 ? 13.869 -6.376 -15.216 1.00 97.56 302 PRO A C 1
ATOM 2309 O O . PRO A 1 302 ? 14.675 -6.035 -16.083 1.00 97.56 302 PRO A O 1
ATOM 2312 N N . LEU A 1 303 ? 13.349 -5.522 -14.347 1.00 98.06 303 LEU A N 1
ATOM 2313 C CA . LEU A 1 303 ? 13.766 -4.135 -14.217 1.00 98.06 303 LEU A CA 1
ATOM 2314 C C . LEU A 1 303 ? 15.136 -4.069 -13.542 1.00 98.06 303 LEU A C 1
ATOM 2316 O O . LEU A 1 303 ? 15.333 -4.630 -12.458 1.00 98.06 303 LEU A O 1
ATOM 2320 N N . ILE A 1 304 ? 16.074 -3.357 -14.166 1.00 97.62 304 ILE A N 1
ATOM 2321 C CA . ILE A 1 304 ? 17.434 -3.177 -13.656 1.00 97.62 304 ILE A CA 1
ATOM 2322 C C . ILE A 1 304 ? 17.753 -1.676 -13.593 1.00 97.62 304 ILE A C 1
ATOM 2324 O O . ILE A 1 304 ? 18.392 -1.140 -14.502 1.00 97.62 304 ILE A O 1
ATOM 2328 N N . PRO A 1 305 ? 17.334 -0.981 -12.518 1.00 97.12 305 PRO A N 1
ATOM 2329 C CA . PRO A 1 305 ? 17.713 0.402 -12.285 1.00 97.12 305 PRO A CA 1
ATOM 2330 C C . PRO A 1 305 ? 19.211 0.675 -12.445 1.00 97.12 305 PRO A C 1
ATOM 2332 O O . PRO A 1 305 ? 20.067 -0.062 -11.951 1.00 97.12 305 PRO A O 1
ATOM 2335 N N . GLY A 1 306 ? 19.543 1.787 -13.100 1.00 94.94 306 GLY A N 1
ATOM 2336 C CA . GLY A 1 306 ? 20.931 2.202 -13.290 1.00 94.94 306 GLY A CA 1
ATOM 2337 C C . GLY A 1 306 ? 21.639 2.637 -11.994 1.00 94.94 306 GLY A C 1
ATOM 2338 O O . GLY A 1 306 ? 21.045 3.212 -11.086 1.00 94.94 306 GLY A O 1
ATOM 2339 N N . ASN A 1 307 ? 22.969 2.485 -11.954 1.00 93.25 307 ASN A N 1
ATOM 2340 C CA . ASN A 1 307 ? 23.831 2.898 -10.825 1.00 93.25 307 ASN A CA 1
ATOM 2341 C C . ASN A 1 307 ? 24.041 4.424 -10.704 1.00 93.25 307 ASN A C 1
ATOM 2343 O O . ASN A 1 307 ? 24.826 4.894 -9.887 1.00 93.25 307 ASN A O 1
ATOM 2347 N N . SER A 1 308 ? 23.416 5.231 -11.561 1.00 89.88 308 SER A N 1
ATOM 2348 C CA . SER A 1 308 ? 23.573 6.694 -11.569 1.00 89.88 308 SER A CA 1
ATOM 2349 C C . SER A 1 308 ? 22.225 7.394 -11.457 1.00 89.88 308 SER A C 1
ATOM 2351 O O . SER A 1 308 ? 21.872 8.193 -12.326 1.00 89.88 308 SER A O 1
ATOM 2353 N N . PRO A 1 309 ? 21.450 7.130 -10.402 1.00 83.31 309 PRO A N 1
ATOM 2354 C CA . PRO A 1 309 ? 20.042 7.469 -10.428 1.00 83.31 309 PRO A CA 1
ATOM 2355 C C . PRO A 1 309 ? 19.790 8.981 -10.269 1.00 83.31 309 PRO A C 1
ATOM 2357 O O . PRO A 1 309 ? 18.762 9.490 -10.695 1.00 83.31 309 PRO A O 1
ATOM 2360 N N . LEU A 1 310 ? 20.779 9.758 -9.804 1.00 86.94 310 LEU A N 1
ATOM 2361 C CA . LEU A 1 310 ? 20.726 11.228 -9.853 1.00 86.94 310 LEU A CA 1
ATOM 2362 C C . LEU A 1 310 ? 20.666 11.790 -11.288 1.00 86.94 310 LEU A C 1
ATOM 2364 O O . LEU A 1 310 ? 20.240 12.932 -11.476 1.00 86.94 310 LEU A O 1
ATOM 2368 N N . LYS A 1 311 ? 21.062 11.008 -12.306 1.00 90.94 311 LYS A N 1
ATOM 2369 C CA . LYS A 1 311 ? 20.904 11.388 -13.720 1.00 90.94 311 LYS A CA 1
ATOM 2370 C C . LYS A 1 311 ? 19.438 11.358 -14.166 1.00 90.94 311 LYS A C 1
ATOM 2372 O O . LYS A 1 311 ? 19.104 12.065 -15.115 1.00 90.94 311 LYS A O 1
ATOM 2377 N N . LEU A 1 312 ? 18.560 10.640 -13.459 1.00 91.00 312 LEU A N 1
ATOM 2378 C CA . LEU A 1 312 ? 17.137 10.520 -13.800 1.00 91.00 312 LEU A CA 1
ATOM 2379 C C . LEU A 1 312 ? 16.400 11.861 -13.710 1.00 91.00 312 LEU A C 1
ATOM 2381 O O . LEU A 1 312 ? 15.554 12.143 -14.551 1.00 91.00 312 LEU A O 1
ATOM 2385 N N . MET A 1 313 ? 16.793 12.760 -12.797 1.00 88.12 313 MET A N 1
ATOM 2386 C CA . MET A 1 313 ? 16.233 14.122 -12.797 1.00 88.12 313 MET A CA 1
ATOM 2387 C C . MET A 1 313 ? 16.581 14.910 -14.056 1.00 88.12 313 MET A C 1
ATOM 2389 O O . MET A 1 313 ? 15.766 15.687 -14.543 1.00 88.12 313 MET A O 1
ATOM 2393 N N . LYS A 1 314 ? 17.787 14.723 -14.599 1.00 88.56 314 LYS A N 1
ATOM 2394 C CA . LYS A 1 314 ? 18.162 15.371 -15.858 1.00 88.56 314 LYS A CA 1
ATOM 2395 C C . LYS A 1 314 ? 17.383 14.760 -17.026 1.00 88.56 314 LYS A C 1
ATOM 2397 O O . LYS A 1 314 ? 17.032 15.481 -17.955 1.00 88.56 314 LYS A O 1
ATOM 2402 N N . ALA A 1 315 ? 17.104 13.455 -16.986 1.00 90.44 315 ALA A N 1
ATOM 2403 C CA . ALA A 1 315 ? 16.234 12.808 -17.966 1.00 90.44 315 ALA A CA 1
ATOM 2404 C C . ALA A 1 315 ? 14.806 13.377 -17.903 1.00 90.44 315 ALA A C 1
ATOM 2406 O O . ALA A 1 315 ? 14.245 13.699 -18.945 1.00 90.44 315 ALA A O 1
ATOM 2407 N N . TRP A 1 316 ? 14.272 13.619 -16.701 1.00 88.25 316 TRP A N 1
ATOM 2408 C CA . TRP A 1 316 ? 12.968 14.263 -16.508 1.00 88.25 316 TRP A CA 1
ATOM 2409 C C . TRP A 1 316 ? 12.903 15.650 -17.162 1.00 88.25 316 TRP A C 1
ATOM 2411 O O . TRP A 1 316 ? 12.007 15.918 -17.965 1.00 88.25 316 TRP A O 1
ATOM 2421 N N . GLU A 1 317 ? 13.888 16.510 -16.883 1.00 87.38 317 GLU A N 1
ATOM 2422 C CA . GLU A 1 317 ? 13.976 17.878 -17.427 1.00 87.38 317 GLU A CA 1
ATOM 2423 C C . GLU A 1 317 ? 14.080 17.910 -18.964 1.00 87.38 317 GLU A C 1
ATOM 2425 O O . GLU A 1 317 ? 13.718 18.897 -19.600 1.00 87.38 317 GLU A O 1
ATOM 2430 N N . ASN A 1 318 ? 14.557 16.825 -19.579 1.00 88.50 318 ASN A N 1
ATOM 2431 C CA . ASN A 1 318 ? 14.675 16.709 -21.033 1.00 88.50 318 ASN A CA 1
ATOM 2432 C C . ASN A 1 318 ? 13.566 15.876 -21.689 1.00 88.50 318 ASN A C 1
ATOM 2434 O O . ASN A 1 318 ? 13.496 15.848 -22.917 1.00 88.50 318 ASN A O 1
ATOM 2438 N N . GLY A 1 319 ? 12.736 15.205 -20.893 1.00 88.81 319 GLY A N 1
ATOM 2439 C CA . GLY A 1 319 ? 11.747 14.233 -21.340 1.00 88.81 319 GLY A CA 1
ATOM 2440 C C . GLY A 1 319 ? 10.314 14.703 -21.072 1.00 88.81 319 GLY A C 1
ATOM 2441 O O . GLY A 1 319 ? 9.927 15.753 -21.595 1.00 88.81 319 GLY A O 1
ATOM 2442 N N . PRO 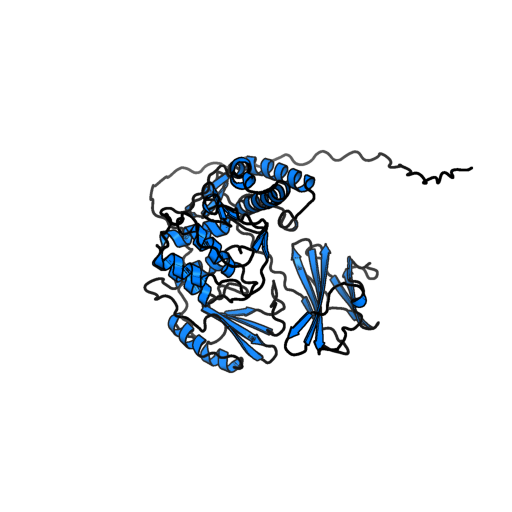A 1 320 ? 9.511 13.962 -20.277 1.00 86.06 320 PRO A N 1
ATOM 2443 C CA . PRO A 1 320 ? 8.076 14.223 -20.159 1.00 86.06 320 PRO A CA 1
ATOM 2444 C C . PRO A 1 320 ? 7.706 15.578 -19.564 1.00 86.06 320 PRO A C 1
ATOM 2446 O O . PRO A 1 320 ? 6.593 16.031 -19.791 1.00 86.06 320 PRO A O 1
ATOM 2449 N N . SER A 1 321 ? 8.614 16.255 -18.852 1.00 86.25 321 SER A N 1
ATOM 2450 C CA . SER A 1 321 ? 8.353 17.611 -18.342 1.00 86.25 321 SER A CA 1
ATOM 2451 C C . SER A 1 321 ? 7.900 18.593 -19.427 1.00 86.25 321 SER A C 1
ATOM 2453 O O . SER A 1 321 ? 7.148 19.515 -19.136 1.00 86.25 321 SER A O 1
ATOM 2455 N N . ARG A 1 322 ? 8.309 18.377 -20.684 1.00 89.00 322 ARG A N 1
ATOM 2456 C CA . ARG A 1 322 ? 7.932 19.204 -21.841 1.00 89.00 322 ARG A CA 1
ATOM 2457 C C . ARG A 1 322 ? 6.483 19.012 -22.298 1.00 89.00 322 ARG A C 1
ATOM 2459 O O . ARG A 1 322 ? 6.023 19.778 -23.138 1.00 89.00 322 ARG A O 1
ATOM 2466 N N . LEU A 1 323 ? 5.801 17.979 -21.804 1.00 87.00 323 LEU A N 1
ATOM 2467 C CA . LEU A 1 323 ? 4.406 17.673 -22.135 1.00 87.00 323 LEU A CA 1
ATOM 2468 C C . LEU A 1 323 ? 3.407 18.434 -21.256 1.00 87.00 323 LEU A C 1
ATOM 2470 O O . LEU A 1 323 ? 2.218 18.425 -21.561 1.00 87.00 323 LEU A O 1
ATOM 2474 N N . TYR A 1 324 ? 3.884 19.075 -20.188 1.00 85.56 324 TYR A N 1
ATOM 2475 C CA . TYR A 1 324 ? 3.061 19.751 -19.192 1.00 85.56 324 TYR A CA 1
ATOM 2476 C C . TYR A 1 324 ? 3.250 21.268 -19.258 1.00 85.56 324 TYR A C 1
ATOM 2478 O O . TYR A 1 324 ? 4.299 21.761 -19.690 1.00 85.56 324 TYR A O 1
ATOM 2486 N N . GLU A 1 325 ? 2.234 22.015 -18.823 1.00 80.50 325 GLU A N 1
ATOM 2487 C CA . GLU A 1 325 ? 2.336 23.467 -18.686 1.00 80.50 325 GLU A CA 1
ATOM 2488 C C . GLU A 1 325 ? 3.380 23.846 -17.626 1.00 80.50 325 GLU A C 1
ATOM 2490 O O . GLU A 1 325 ? 3.833 23.026 -16.826 1.00 80.50 325 GLU A O 1
ATOM 2495 N N . LYS A 1 326 ? 3.821 25.108 -17.627 1.00 78.75 326 LYS A N 1
ATOM 2496 C CA . LYS A 1 326 ? 4.937 25.544 -16.776 1.00 78.75 326 LYS A CA 1
ATOM 2497 C C . LYS A 1 326 ? 4.666 25.313 -15.284 1.00 78.75 326 LYS A C 1
ATOM 2499 O O . LYS A 1 326 ? 5.595 24.914 -14.579 1.00 78.75 326 LYS A O 1
ATOM 2504 N N . ASP A 1 327 ? 3.440 25.537 -14.824 1.00 73.75 327 ASP A N 1
ATOM 2505 C CA . ASP A 1 327 ? 3.077 25.362 -13.415 1.00 73.75 327 ASP A CA 1
ATOM 2506 C C . ASP A 1 327 ? 2.948 23.867 -13.059 1.00 73.75 327 ASP A C 1
ATOM 2508 O O . ASP A 1 327 ? 3.629 23.408 -12.139 1.00 73.75 327 ASP A O 1
ATOM 2512 N N . ASP A 1 328 ? 2.261 23.071 -13.884 1.00 75.25 328 ASP A N 1
ATOM 2513 C CA . ASP A 1 328 ? 2.187 21.601 -13.765 1.00 75.25 328 ASP A CA 1
ATOM 2514 C C . ASP A 1 328 ? 3.573 20.933 -13.771 1.00 75.25 328 ASP A C 1
ATOM 2516 O O . ASP A 1 328 ? 3.830 19.938 -13.082 1.00 75.25 328 ASP A O 1
ATOM 2520 N N . SER A 1 329 ? 4.515 21.497 -14.534 1.00 79.00 329 SER A N 1
ATOM 2521 C CA . SER A 1 329 ? 5.882 20.984 -14.621 1.00 79.00 329 SER A CA 1
ATOM 2522 C C . SER A 1 329 ? 6.619 21.051 -13.280 1.00 79.00 329 SER A C 1
ATOM 2524 O O . SER A 1 329 ? 7.479 20.205 -13.008 1.00 79.00 329 SER A O 1
ATOM 2526 N N . TRP A 1 330 ? 6.291 22.034 -12.429 1.00 82.81 330 TRP A N 1
ATOM 2527 C CA . TRP A 1 330 ? 6.875 22.161 -11.098 1.00 82.81 330 TRP A CA 1
ATOM 2528 C C . TRP A 1 330 ? 6.337 21.089 -10.153 1.00 82.81 330 TRP A C 1
ATOM 2530 O O . TRP A 1 330 ? 7.133 20.424 -9.490 1.00 82.81 330 TRP A O 1
ATOM 2540 N N . GLU A 1 331 ? 5.023 20.872 -10.126 1.00 84.56 331 GLU A N 1
ATOM 2541 C CA . GLU A 1 331 ? 4.410 19.827 -9.300 1.00 84.56 331 GLU A CA 1
ATOM 2542 C C . GLU A 1 331 ? 4.934 18.445 -9.688 1.00 84.56 331 GLU A C 1
ATOM 2544 O O . GLU A 1 331 ? 5.418 17.697 -8.837 1.00 84.56 331 GLU A O 1
ATOM 2549 N N . CYS A 1 332 ? 4.994 18.151 -10.989 1.00 87.00 332 CYS A N 1
ATOM 2550 C CA . CYS A 1 332 ? 5.602 16.920 -11.482 1.00 87.00 332 CYS A CA 1
ATOM 2551 C C . CYS A 1 332 ? 7.082 16.794 -11.104 1.00 87.00 332 CYS A C 1
ATOM 2553 O O . CYS A 1 332 ? 7.555 15.708 -10.768 1.00 87.00 332 CYS A O 1
ATOM 2555 N N . LYS A 1 333 ? 7.839 17.899 -11.112 1.00 88.69 333 LYS A N 1
ATOM 2556 C CA . LYS A 1 333 ? 9.236 17.892 -10.660 1.00 88.69 333 LYS A CA 1
ATOM 2557 C C . LYS A 1 333 ? 9.344 17.530 -9.176 1.00 88.69 333 LYS A C 1
ATOM 2559 O O . LYS A 1 333 ? 10.257 16.787 -8.814 1.00 88.69 333 LYS A O 1
ATOM 2564 N N . VAL A 1 334 ? 8.439 18.033 -8.334 1.00 88.19 334 VAL A N 1
ATOM 2565 C CA . VAL A 1 334 ? 8.352 17.674 -6.907 1.00 88.19 334 VAL A CA 1
ATOM 2566 C C . VAL A 1 334 ? 7.989 16.196 -6.746 1.00 88.19 334 VAL A C 1
ATOM 2568 O O . VAL A 1 334 ? 8.644 15.502 -5.967 1.00 88.19 334 VAL A O 1
ATOM 2571 N N . LEU A 1 335 ? 7.009 15.699 -7.512 1.00 91.00 335 LEU A N 1
ATOM 2572 C CA . LEU A 1 335 ? 6.614 14.286 -7.526 1.00 91.00 335 LEU A CA 1
ATOM 2573 C C . LEU A 1 335 ? 7.814 13.385 -7.842 1.00 91.00 335 LEU A C 1
ATOM 2575 O O . LEU A 1 335 ? 8.186 12.546 -7.022 1.00 91.00 335 LEU A O 1
ATOM 2579 N N . VAL A 1 336 ? 8.489 13.612 -8.972 1.00 92.38 336 VAL A N 1
ATOM 2580 C CA . VAL A 1 336 ? 9.641 12.800 -9.398 1.00 92.38 336 VAL A CA 1
ATOM 2581 C C . VAL A 1 336 ? 10.800 12.892 -8.398 1.00 92.38 336 VAL A C 1
ATOM 2583 O O . VAL A 1 336 ? 11.425 11.877 -8.089 1.00 92.38 336 VAL A O 1
ATOM 2586 N N . ALA A 1 337 ? 11.079 14.075 -7.839 1.00 91.38 337 ALA A N 1
ATOM 2587 C CA . ALA A 1 337 ? 12.127 14.235 -6.829 1.00 91.38 337 ALA A CA 1
ATOM 2588 C C . ALA A 1 337 ? 11.826 13.439 -5.545 1.00 91.38 337 ALA A C 1
ATOM 2590 O O . ALA A 1 337 ? 12.712 12.751 -5.036 1.00 91.38 337 ALA A O 1
ATOM 2591 N N . ASN A 1 338 ? 10.588 13.476 -5.044 1.00 91.62 338 ASN A N 1
ATOM 2592 C CA . ASN A 1 338 ? 10.171 12.678 -3.886 1.00 91.62 338 ASN A CA 1
ATOM 2593 C C . ASN A 1 338 ? 10.236 11.174 -4.168 1.00 91.62 338 ASN A C 1
ATOM 2595 O O . ASN A 1 338 ? 10.759 10.415 -3.355 1.00 91.62 338 ASN A O 1
ATOM 2599 N N . GLN A 1 339 ? 9.784 10.744 -5.344 1.00 94.06 339 GLN A N 1
ATOM 2600 C CA . GLN A 1 339 ? 9.830 9.339 -5.748 1.00 94.06 339 GLN A CA 1
ATOM 2601 C C . GLN A 1 339 ? 11.262 8.812 -5.855 1.00 94.06 339 GLN A C 1
ATOM 2603 O O . GLN A 1 339 ? 11.539 7.691 -5.433 1.00 94.06 339 GLN A O 1
ATOM 2608 N N . LEU A 1 340 ? 12.194 9.633 -6.349 1.00 93.81 340 LEU A N 1
ATOM 2609 C CA . LEU A 1 340 ? 13.621 9.325 -6.306 1.00 93.81 340 LEU A CA 1
ATOM 2610 C C . LEU A 1 340 ? 14.093 9.129 -4.864 1.00 93.81 340 LEU A C 1
ATOM 2612 O O . LEU A 1 340 ? 14.690 8.104 -4.558 1.00 93.81 340 LEU A O 1
ATOM 2616 N N . LEU A 1 341 ? 13.785 10.057 -3.956 1.00 92.31 341 LEU A N 1
ATOM 2617 C CA . LEU A 1 341 ? 14.163 9.923 -2.544 1.00 92.31 341 LEU A CA 1
ATOM 2618 C C . LEU A 1 341 ? 13.601 8.636 -1.918 1.00 92.31 341 LEU A C 1
ATOM 2620 O O . LEU A 1 341 ? 14.338 7.929 -1.233 1.00 92.31 341 LEU A O 1
ATOM 2624 N N . ASN A 1 342 ? 12.345 8.289 -2.214 1.00 92.12 342 ASN A N 1
ATOM 2625 C CA . ASN A 1 342 ? 11.712 7.049 -1.755 1.00 92.12 342 ASN A CA 1
ATOM 2626 C C . ASN A 1 342 ? 12.413 5.803 -2.313 1.00 92.12 342 ASN A C 1
ATOM 2628 O O . ASN A 1 342 ? 12.623 4.827 -1.590 1.00 92.12 342 ASN A O 1
ATOM 2632 N N . MET A 1 343 ? 12.835 5.853 -3.579 1.00 93.38 343 MET A N 1
ATOM 2633 C CA . MET A 1 343 ? 13.554 4.765 -4.236 1.00 93.38 343 MET A CA 1
ATOM 2634 C C . MET A 1 343 ? 14.888 4.433 -3.545 1.00 93.38 343 MET A C 1
ATOM 2636 O O . MET A 1 343 ? 15.313 3.278 -3.542 1.00 93.38 343 MET A O 1
ATOM 2640 N N . PHE A 1 344 ? 15.542 5.421 -2.926 1.00 93.31 344 PHE A N 1
ATOM 2641 C CA . PHE A 1 344 ? 16.823 5.238 -2.232 1.00 93.31 344 PHE A CA 1
ATOM 2642 C C . PHE A 1 344 ? 16.689 4.963 -0.738 1.00 93.31 344 PHE A C 1
ATOM 2644 O O . PHE A 1 344 ? 17.707 4.959 -0.049 1.00 93.31 344 PHE A O 1
ATOM 2651 N N . GLY A 1 345 ? 15.489 4.672 -0.227 1.00 92.31 345 GLY A N 1
ATOM 2652 C CA . GLY A 1 345 ? 15.261 4.408 1.200 1.00 92.31 345 GLY A CA 1
ATOM 2653 C C . GLY A 1 345 ? 16.159 3.318 1.813 1.00 92.31 345 GLY A C 1
ATOM 2654 O O . GLY A 1 345 ? 16.376 3.313 3.026 1.00 92.31 345 GLY A O 1
ATOM 2655 N N . SER A 1 346 ? 16.724 2.426 0.988 1.00 94.62 346 SER A N 1
ATOM 2656 C CA . SER A 1 346 ? 17.678 1.382 1.390 1.00 94.62 346 SER A CA 1
ATOM 2657 C C . SER A 1 346 ? 19.117 1.873 1.600 1.00 94.62 346 SER A C 1
ATOM 2659 O O . SER A 1 346 ? 19.950 1.121 2.081 1.00 94.62 346 SER A O 1
ATOM 2661 N N . VAL A 1 347 ? 19.462 3.107 1.238 1.00 95.44 347 VAL A N 1
ATOM 2662 C CA . VAL A 1 347 ? 20.831 3.670 1.351 1.00 95.44 347 VAL A CA 1
ATOM 2663 C C . VAL A 1 347 ? 20.834 5.102 1.865 1.00 95.44 347 VAL A C 1
ATOM 2665 O O . VAL A 1 347 ? 21.841 5.574 2.385 1.00 95.44 347 VAL A O 1
ATOM 2668 N N . TYR A 1 348 ? 19.705 5.787 1.733 1.00 93.06 348 TYR A N 1
ATOM 2669 C CA . TYR A 1 348 ? 19.503 7.163 2.119 1.00 93.06 348 TYR A CA 1
ATOM 2670 C C . TYR A 1 348 ? 18.118 7.295 2.746 1.00 93.06 348 TYR A C 1
ATOM 2672 O O . TYR A 1 348 ? 17.103 7.114 2.078 1.00 93.06 348 TYR A O 1
ATOM 2680 N N . ARG A 1 349 ? 18.070 7.611 4.041 1.00 87.69 349 ARG A N 1
ATOM 2681 C CA . ARG A 1 349 ? 16.817 7.906 4.735 1.00 87.69 349 ARG A CA 1
ATOM 2682 C C . ARG A 1 349 ? 16.755 9.382 5.062 1.00 87.69 349 ARG A C 1
ATOM 2684 O O . ARG A 1 349 ? 17.658 9.918 5.700 1.00 87.69 349 ARG A O 1
ATOM 2691 N N . ARG A 1 350 ? 15.652 10.009 4.666 1.00 84.00 350 ARG A N 1
ATOM 2692 C CA . ARG A 1 350 ? 15.250 11.290 5.241 1.00 84.00 350 ARG A CA 1
ATOM 2693 C C . ARG A 1 350 ? 14.824 11.070 6.686 1.00 84.00 350 ARG A C 1
ATOM 2695 O O . ARG A 1 350 ? 14.431 9.962 7.057 1.00 84.00 350 ARG A O 1
ATOM 2702 N N . ASP A 1 351 ? 14.914 12.128 7.482 1.00 77.44 351 ASP A N 1
ATOM 2703 C CA . ASP A 1 351 ? 14.348 12.100 8.823 1.00 77.44 351 ASP A CA 1
ATOM 2704 C C . ASP A 1 351 ? 12.857 11.748 8.716 1.00 77.44 351 ASP A C 1
ATOM 2706 O O . ASP A 1 351 ? 12.117 12.326 7.916 1.00 77.44 351 ASP A O 1
ATOM 2710 N N . ALA A 1 352 ? 12.473 10.731 9.478 1.00 62.00 352 ALA A N 1
ATOM 2711 C CA . ALA A 1 352 ? 11.177 10.072 9.467 1.00 62.00 352 ALA A CA 1
ATOM 2712 C C . ALA A 1 352 ? 9.999 11.037 9.595 1.00 62.00 352 ALA A C 1
ATOM 2714 O O . ALA A 1 352 ? 8.932 10.799 9.034 1.00 62.00 352 ALA A O 1
ATOM 2715 N N . ASP A 1 353 ? 10.213 12.099 10.362 1.00 57.56 353 ASP A N 1
ATOM 2716 C CA . ASP A 1 353 ? 9.187 13.073 10.708 1.00 57.56 353 ASP A CA 1
ATOM 2717 C C . ASP A 1 353 ? 8.979 14.124 9.617 1.00 57.56 353 ASP A C 1
ATOM 2719 O O . ASP A 1 353 ? 8.014 14.876 9.662 1.00 57.56 353 ASP A O 1
ATOM 2723 N N . ASN A 1 354 ? 9.853 14.173 8.608 1.00 56.69 354 ASN A N 1
ATOM 2724 C CA . ASN A 1 354 ? 9.772 15.181 7.552 1.00 56.69 354 ASN A CA 1
ATOM 2725 C C . ASN A 1 354 ? 8.800 14.804 6.421 1.00 56.69 354 ASN A C 1
ATOM 2727 O O . ASN A 1 354 ? 8.740 15.541 5.433 1.00 56.69 354 ASN A O 1
ATOM 2731 N N . GLY A 1 355 ? 8.097 13.665 6.534 1.00 63.00 355 GLY A N 1
ATOM 2732 C CA . GLY A 1 355 ? 7.137 13.167 5.542 1.00 63.00 355 GLY A CA 1
ATOM 2733 C C . GLY A 1 355 ? 7.693 13.073 4.106 1.00 63.00 355 GLY A C 1
ATOM 2734 O O . GLY A 1 355 ? 8.896 13.263 3.868 1.00 63.00 355 GLY A O 1
ATOM 2735 N N . PRO A 1 356 ? 6.848 12.818 3.088 1.00 63.31 356 PRO A N 1
ATOM 2736 C CA . PRO A 1 356 ? 7.168 13.284 1.731 1.00 63.31 356 PRO A CA 1
ATOM 2737 C C . PRO A 1 356 ? 7.476 14.786 1.796 1.00 63.31 356 PRO A C 1
ATOM 2739 O O . PRO A 1 356 ? 6.893 15.463 2.638 1.00 63.31 356 PRO A O 1
ATOM 2742 N N . LEU A 1 357 ? 8.378 15.330 0.959 1.00 58.91 357 LEU A N 1
ATOM 2743 C CA . LEU A 1 357 ? 8.492 16.793 0.861 1.00 58.91 357 LEU A CA 1
ATOM 2744 C C . LEU A 1 357 ? 7.088 17.282 0.483 1.00 58.91 357 LEU A C 1
ATOM 2746 O O . LEU A 1 357 ? 6.628 16.916 -0.605 1.00 58.91 357 LEU A O 1
ATOM 2750 N N . PRO A 1 358 ? 6.383 18.021 1.357 1.00 58.19 358 PRO A N 1
ATOM 2751 C CA . PRO A 1 358 ? 5.060 18.535 1.043 1.00 58.19 358 PRO A CA 1
ATOM 2752 C C . PRO A 1 358 ? 5.151 19.468 -0.165 1.00 58.19 358 PRO A C 1
ATOM 2754 O O . PRO A 1 358 ? 6.237 19.740 -0.691 1.00 58.19 358 PRO A O 1
ATOM 2757 N N . THR A 1 359 ? 4.030 20.062 -0.558 1.00 59.72 359 THR A N 1
ATOM 2758 C CA . THR A 1 359 ? 3.999 21.273 -1.393 1.00 59.72 359 THR A CA 1
ATOM 2759 C C . THR A 1 359 ? 4.601 22.468 -0.635 1.00 59.72 359 THR A C 1
ATOM 2761 O O . THR A 1 359 ? 3.980 23.515 -0.461 1.00 59.72 359 THR A O 1
ATOM 2764 N N . TRP A 1 360 ? 5.807 22.302 -0.093 1.00 64.25 360 TRP A N 1
ATOM 2765 C CA . TRP A 1 360 ? 6.587 23.346 0.531 1.00 64.25 360 TRP A CA 1
ATOM 2766 C C . TRP A 1 360 ? 6.835 24.464 -0.478 1.00 64.25 360 TRP A C 1
ATOM 2768 O O . TRP A 1 360 ? 6.898 24.210 -1.687 1.00 64.25 360 TRP A O 1
ATOM 2778 N N . PRO A 1 361 ? 7.024 25.706 0.002 1.00 75.06 361 PRO A N 1
ATOM 2779 C CA . PRO A 1 361 ? 7.404 26.805 -0.866 1.00 75.06 361 PRO A CA 1
ATOM 2780 C C . PRO A 1 361 ? 8.595 26.400 -1.736 1.00 75.06 361 PRO A C 1
ATOM 2782 O O . PRO A 1 361 ? 9.546 25.785 -1.246 1.00 75.06 361 PRO A O 1
ATOM 2785 N N . LYS A 1 362 ? 8.551 26.773 -3.018 1.00 78.19 362 LYS A N 1
ATOM 2786 C CA . LYS A 1 362 ? 9.522 26.386 -4.052 1.00 78.19 362 LYS A CA 1
ATOM 2787 C C . LYS A 1 362 ? 10.984 26.368 -3.573 1.00 78.19 362 LYS A C 1
ATOM 2789 O O . LYS A 1 362 ? 11.703 25.399 -3.808 1.00 78.19 362 LYS A O 1
ATOM 2794 N N . GLY A 1 363 ? 11.403 27.410 -2.850 1.00 83.75 363 GLY A N 1
ATOM 2795 C CA . GLY A 1 363 ? 12.775 27.549 -2.351 1.00 83.75 363 GLY A CA 1
ATOM 2796 C C . GLY A 1 363 ? 13.199 26.496 -1.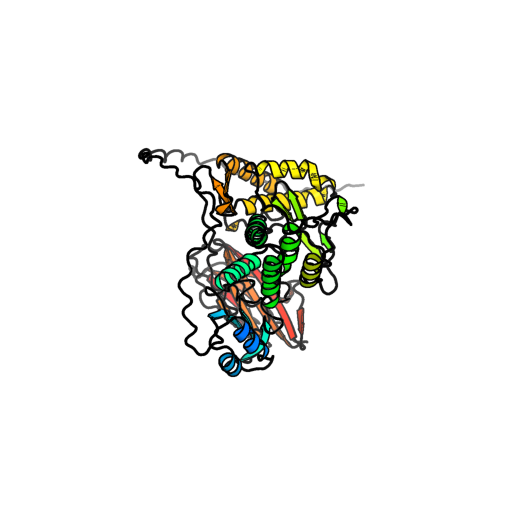319 1.00 83.75 363 GLY A C 1
ATOM 2797 O O . GLY A 1 363 ? 14.364 26.107 -1.300 1.00 83.75 363 GLY A O 1
ATOM 2798 N N . VAL A 1 364 ? 12.275 25.992 -0.495 1.00 83.31 364 VAL A N 1
ATOM 2799 C CA . VAL A 1 364 ? 12.585 24.961 0.509 1.00 83.31 364 VAL A CA 1
ATOM 2800 C C . VAL A 1 364 ? 12.830 23.616 -0.175 1.00 83.31 364 VAL A C 1
ATOM 2802 O O . VAL A 1 364 ? 13.814 22.946 0.130 1.00 83.31 364 VAL A O 1
ATOM 2805 N N . MET A 1 365 ? 12.000 23.250 -1.161 1.00 83.69 365 MET A N 1
ATOM 2806 C CA . MET A 1 365 ? 12.206 22.023 -1.940 1.00 83.69 365 MET A CA 1
ATOM 2807 C C . MET A 1 365 ? 13.547 22.052 -2.678 1.00 83.69 365 MET A C 1
ATOM 2809 O O . MET A 1 365 ? 14.296 21.079 -2.621 1.00 83.69 365 MET A O 1
ATOM 2813 N N . GLU A 1 366 ? 13.887 23.163 -3.339 1.00 86.06 366 GLU A N 1
ATOM 2814 C CA . GLU A 1 366 ? 15.165 23.280 -4.052 1.00 86.06 366 GLU A CA 1
ATOM 2815 C C . GLU A 1 366 ? 16.365 23.133 -3.106 1.00 86.06 366 GLU A C 1
ATOM 2817 O O . GLU A 1 366 ? 17.348 22.473 -3.460 1.00 86.06 366 GLU A O 1
ATOM 2822 N N . ALA A 1 367 ? 16.280 23.703 -1.899 1.00 88.81 367 ALA A N 1
ATOM 2823 C CA . ALA A 1 367 ? 17.312 23.576 -0.875 1.00 88.81 367 ALA A CA 1
ATOM 2824 C C . ALA A 1 367 ? 17.466 22.125 -0.390 1.00 88.81 367 ALA A C 1
ATOM 2826 O O . ALA A 1 367 ? 18.585 21.602 -0.382 1.00 88.81 367 ALA A O 1
ATOM 2827 N N . GLU A 1 368 ? 16.362 21.447 -0.067 1.00 86.19 368 GLU A N 1
ATOM 2828 C CA . GLU A 1 368 ? 16.378 20.044 0.363 1.00 86.19 368 GLU A CA 1
ATOM 2829 C C . GLU A 1 368 ? 16.851 19.104 -0.743 1.00 86.19 368 GLU A C 1
ATOM 2831 O O . GLU A 1 368 ? 17.697 18.242 -0.517 1.00 86.19 368 GLU A O 1
ATOM 2836 N N . TRP A 1 369 ? 16.380 19.296 -1.975 1.00 87.94 369 TRP A N 1
ATOM 2837 C CA . TRP A 1 369 ? 16.821 18.493 -3.110 1.00 87.94 369 TRP A CA 1
ATOM 2838 C C . TRP A 1 369 ? 18.315 18.685 -3.392 1.00 87.94 369 TRP A C 1
ATOM 2840 O O . TRP A 1 369 ? 19.040 17.722 -3.665 1.00 87.94 369 TRP A O 1
ATOM 2850 N N . LYS A 1 370 ? 18.813 19.924 -3.295 1.00 90.69 370 LYS A N 1
ATOM 2851 C CA . LYS A 1 370 ? 20.245 20.225 -3.409 1.00 90.69 370 LYS A CA 1
ATOM 2852 C C . LYS A 1 370 ? 21.043 19.530 -2.307 1.00 90.69 370 LYS A C 1
ATOM 2854 O O . LYS A 1 370 ? 22.093 18.959 -2.601 1.00 90.69 370 LYS A O 1
ATOM 2859 N N . ARG A 1 371 ? 20.548 19.546 -1.068 1.00 91.56 371 ARG A N 1
ATOM 2860 C CA . ARG A 1 371 ? 21.160 18.839 0.060 1.00 91.56 371 ARG A CA 1
ATOM 2861 C C . ARG A 1 371 ? 21.202 17.329 -0.185 1.00 91.56 371 ARG A C 1
ATOM 2863 O O . ARG A 1 371 ? 22.289 16.753 -0.151 1.00 91.56 371 ARG A O 1
ATOM 2870 N N . ALA A 1 372 ? 20.069 16.714 -0.517 1.00 90.38 372 ALA A N 1
ATOM 2871 C CA . ALA A 1 372 ? 19.973 15.280 -0.778 1.00 90.38 372 ALA A CA 1
ATOM 2872 C C . ALA A 1 372 ? 20.909 14.842 -1.914 1.00 90.38 372 ALA A C 1
ATOM 2874 O O . ALA A 1 372 ? 21.632 13.860 -1.774 1.00 90.38 372 ALA A O 1
ATOM 2875 N N . LYS A 1 373 ? 21.000 15.619 -3.004 1.00 91.00 373 LYS A N 1
ATOM 2876 C CA . LYS A 1 373 ? 21.971 15.383 -4.089 1.00 91.00 373 LYS A CA 1
ATOM 2877 C C . LYS A 1 373 ? 23.419 15.330 -3.597 1.00 91.00 373 LYS A C 1
ATOM 2879 O O . LYS A 1 373 ? 24.178 14.473 -4.045 1.00 91.00 373 LYS A O 1
ATOM 2884 N N . VAL A 1 374 ? 23.813 16.251 -2.714 1.00 93.62 374 VAL A N 1
ATOM 2885 C CA . VAL A 1 374 ? 25.172 16.311 -2.148 1.00 93.62 374 VAL A CA 1
ATOM 2886 C C . VAL A 1 374 ? 25.438 15.149 -1.196 1.00 93.62 374 VAL A C 1
ATOM 2888 O O . VAL A 1 374 ? 26.554 14.640 -1.150 1.00 93.62 374 VAL A O 1
ATOM 2891 N N . GLU A 1 375 ? 24.448 14.737 -0.412 1.00 93.75 375 GLU A N 1
ATOM 2892 C CA . GLU A 1 375 ? 24.585 13.603 0.503 1.00 93.75 375 GLU A CA 1
ATOM 2893 C C . GLU A 1 375 ? 24.654 12.283 -0.275 1.00 93.75 375 GLU A C 1
ATOM 2895 O O . GLU A 1 375 ? 25.580 11.497 -0.081 1.00 93.75 375 GLU A O 1
ATOM 2900 N N . MET A 1 376 ? 23.751 12.080 -1.233 1.00 92.12 376 MET A N 1
ATOM 2901 C CA . MET A 1 376 ? 23.696 10.877 -2.056 1.00 92.12 376 MET A CA 1
ATOM 2902 C C . MET A 1 376 ? 24.906 10.689 -2.973 1.00 92.12 376 MET A C 1
ATOM 2904 O O . MET A 1 376 ? 25.317 9.553 -3.211 1.00 92.12 376 MET A O 1
ATOM 2908 N N . SER A 1 377 ? 25.495 11.768 -3.499 1.00 92.00 377 SER A N 1
ATOM 2909 C CA . SER A 1 377 ? 26.675 11.663 -4.370 1.00 92.00 377 SER A CA 1
ATOM 2910 C C . SER A 1 377 ? 27.890 11.056 -3.659 1.00 92.00 377 SER A C 1
ATOM 2912 O O . SER A 1 377 ? 28.806 10.572 -4.322 1.00 92.00 377 SER A O 1
ATOM 2914 N N . LYS A 1 378 ? 27.880 11.024 -2.321 1.00 94.38 378 LYS A N 1
ATOM 2915 C CA . LYS A 1 378 ? 28.927 10.421 -1.487 1.00 94.38 378 LYS A CA 1
ATOM 2916 C C . LYS A 1 378 ? 28.765 8.907 -1.298 1.00 94.38 378 LYS A C 1
ATOM 2918 O O . LYS A 1 378 ? 29.690 8.279 -0.798 1.00 94.38 378 LYS A O 1
ATOM 2923 N N . LEU A 1 379 ? 27.618 8.320 -1.659 1.00 92.88 379 LEU A N 1
ATOM 2924 C CA . LEU A 1 379 ? 27.252 6.947 -1.279 1.00 92.88 379 LEU A CA 1
ATOM 2925 C C . LEU A 1 379 ? 27.675 5.849 -2.285 1.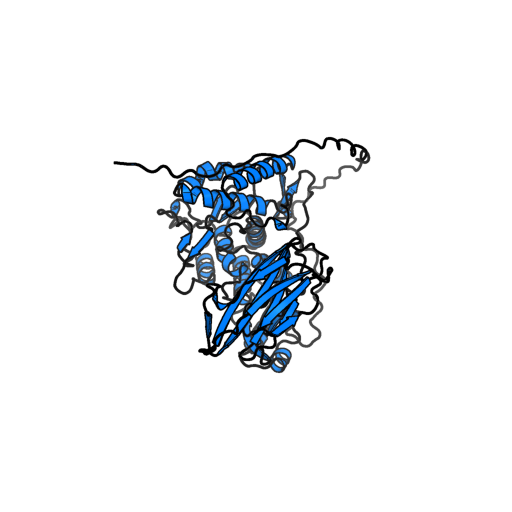00 92.88 379 LEU A C 1
ATOM 2927 O O . LEU A 1 379 ? 27.479 4.678 -1.978 1.00 92.88 379 LEU A O 1
ATOM 2931 N N . ASP A 1 380 ? 28.248 6.191 -3.453 1.00 94.31 380 ASP A N 1
ATOM 2932 C CA . ASP A 1 380 ? 28.615 5.253 -4.551 1.00 94.31 380 ASP A CA 1
ATOM 2933 C C . ASP A 1 380 ? 27.582 4.125 -4.742 1.00 94.31 380 ASP A C 1
ATOM 2935 O O . ASP A 1 380 ? 27.835 2.945 -4.476 1.00 94.31 380 ASP A O 1
ATOM 2939 N N . LEU A 1 381 ? 26.373 4.534 -5.133 1.00 95.44 381 LEU A N 1
ATOM 2940 C CA . LEU A 1 381 ? 25.194 3.676 -5.191 1.00 95.44 381 LEU A CA 1
ATOM 2941 C C . LEU A 1 381 ? 25.325 2.578 -6.251 1.00 95.44 381 LEU A C 1
ATOM 2943 O O . LEU A 1 381 ? 25.756 2.822 -7.380 1.00 95.44 381 LEU A O 1
ATOM 2947 N N . ARG A 1 382 ? 24.886 1.370 -5.896 1.00 96.12 382 ARG A N 1
ATOM 2948 C CA . ARG A 1 382 ? 24.839 0.196 -6.769 1.00 96.12 382 ARG A CA 1
ATOM 2949 C C . ARG A 1 382 ? 23.481 -0.474 -6.673 1.00 96.12 382 ARG A C 1
ATOM 2951 O O . ARG A 1 382 ? 22.974 -0.674 -5.576 1.00 96.12 382 ARG A O 1
ATOM 2958 N N . TRP A 1 383 ? 22.897 -0.826 -7.810 1.00 97.00 383 TRP A N 1
ATOM 2959 C CA . TRP A 1 383 ? 21.749 -1.720 -7.838 1.00 97.00 383 TRP A CA 1
ATOM 2960 C C . TRP A 1 383 ? 22.204 -3.145 -7.513 1.00 97.00 383 TRP A C 1
ATOM 2962 O O . TRP A 1 383 ? 23.138 -3.657 -8.133 1.00 97.00 383 TRP A O 1
ATOM 2972 N N . ASN A 1 384 ? 21.552 -3.778 -6.542 1.00 96.94 384 ASN A N 1
ATOM 2973 C CA . ASN A 1 384 ? 21.734 -5.185 -6.224 1.00 96.94 384 ASN A CA 1
ATOM 2974 C C . ASN A 1 384 ? 20.546 -5.972 -6.811 1.00 96.94 384 ASN A C 1
ATOM 2976 O O . ASN A 1 384 ? 19.438 -5.845 -6.282 1.00 96.94 384 ASN A O 1
ATOM 2980 N N . PRO A 1 385 ? 20.748 -6.757 -7.888 1.00 95.31 385 PRO A N 1
ATOM 2981 C CA . PRO A 1 385 ? 19.660 -7.475 -8.550 1.00 95.31 385 PRO A CA 1
ATOM 2982 C C . PRO A 1 385 ? 19.062 -8.577 -7.672 1.00 95.31 385 PRO A C 1
ATOM 2984 O O . PRO A 1 385 ? 17.848 -8.752 -7.691 1.00 95.31 385 PRO A O 1
ATOM 2987 N N . ASP A 1 386 ? 19.871 -9.245 -6.847 1.00 94.25 386 ASP A N 1
ATOM 2988 C CA . ASP A 1 386 ? 19.412 -10.344 -5.991 1.00 94.25 386 ASP A CA 1
ATOM 2989 C C . ASP A 1 386 ? 18.456 -9.839 -4.909 1.00 94.25 386 ASP A C 1
ATOM 2991 O O . ASP A 1 386 ? 17.460 -10.477 -4.592 1.00 94.25 386 ASP A O 1
ATOM 2995 N N . LYS A 1 387 ? 18.740 -8.663 -4.342 1.00 93.88 387 LYS A N 1
ATOM 2996 C CA . LYS A 1 387 ? 17.903 -8.045 -3.301 1.00 93.88 387 LYS A CA 1
ATOM 2997 C C . LYS A 1 387 ? 16.846 -7.091 -3.855 1.00 93.88 387 LYS A C 1
ATOM 2999 O O . LYS A 1 387 ? 16.049 -6.566 -3.079 1.00 93.88 387 LYS A O 1
ATOM 3004 N N . ALA A 1 388 ? 16.886 -6.817 -5.159 1.00 96.00 388 ALA A N 1
ATOM 3005 C CA . ALA A 1 388 ? 16.089 -5.796 -5.829 1.00 96.00 388 ALA A CA 1
ATOM 3006 C C . ALA A 1 388 ? 16.043 -4.466 -5.043 1.00 96.00 388 ALA A C 1
ATOM 3008 O O . ALA A 1 388 ? 14.969 -3.945 -4.734 1.00 96.00 388 ALA A O 1
ATOM 3009 N N . LEU A 1 389 ? 17.216 -3.944 -4.665 1.00 96.50 389 LEU A N 1
ATOM 3010 C CA . LEU A 1 389 ? 17.371 -2.664 -3.960 1.00 96.50 389 LEU A CA 1
ATOM 3011 C C . LEU A 1 389 ? 18.733 -2.020 -4.224 1.00 96.50 389 LEU A C 1
ATOM 3013 O O . LEU A 1 389 ? 19.662 -2.668 -4.708 1.00 96.50 389 LEU A O 1
ATOM 3017 N N . PHE A 1 390 ? 18.874 -0.742 -3.868 1.00 96.75 390 PHE A N 1
ATOM 3018 C CA . PHE A 1 390 ? 20.177 -0.082 -3.883 1.00 96.75 390 PHE A CA 1
ATOM 3019 C C . PHE A 1 390 ? 21.001 -0.450 -2.651 1.00 96.75 390 PHE A C 1
ATOM 3021 O O . PHE A 1 390 ? 20.489 -0.474 -1.532 1.00 96.75 390 PHE A O 1
ATOM 3028 N N . THR A 1 391 ? 22.293 -0.664 -2.858 1.00 97.19 391 THR A N 1
ATOM 3029 C CA . THR A 1 391 ? 23.322 -0.777 -1.825 1.00 97.19 391 THR A CA 1
ATOM 3030 C C . THR A 1 391 ? 24.395 0.281 -2.064 1.00 97.19 391 THR A C 1
ATOM 3032 O O . THR A 1 391 ? 24.517 0.828 -3.161 1.00 97.19 391 THR A O 1
ATOM 3035 N N . VAL A 1 392 ? 25.221 0.558 -1.062 1.00 96.06 392 VAL A N 1
ATOM 3036 C CA . VAL A 1 392 ? 26.495 1.258 -1.292 1.00 96.06 392 VAL A CA 1
ATOM 3037 C C . VAL A 1 392 ? 27.541 0.261 -1.818 1.00 96.06 392 VAL A C 1
ATOM 3039 O O . VAL A 1 392 ? 27.301 -0.950 -1.821 1.00 96.06 392 VAL A O 1
ATOM 3042 N N . LYS A 1 393 ? 28.706 0.739 -2.275 1.00 93.50 393 LYS A N 1
ATOM 3043 C CA . LYS A 1 393 ? 29.752 -0.085 -2.923 1.00 93.50 393 LYS A CA 1
ATOM 3044 C C . LYS A 1 393 ? 30.126 -1.380 -2.184 1.00 93.50 393 LYS A C 1
ATOM 3046 O O . LYS A 1 393 ? 30.429 -2.378 -2.827 1.00 93.50 393 LYS A O 1
ATOM 3051 N N . ASN A 1 394 ? 30.121 -1.376 -0.852 1.00 93.94 394 ASN A N 1
ATOM 3052 C CA . ASN A 1 394 ? 30.468 -2.548 -0.037 1.00 93.94 394 ASN A CA 1
ATOM 3053 C C . ASN A 1 394 ? 29.294 -3.535 0.169 1.00 93.94 394 ASN A C 1
ATOM 3055 O O . ASN A 1 394 ? 29.408 -4.449 0.979 1.00 93.94 394 ASN A O 1
ATOM 3059 N N . GLY A 1 395 ? 28.159 -3.338 -0.511 1.00 95.25 395 GLY A N 1
ATOM 3060 C CA . GLY A 1 395 ? 26.956 -4.163 -0.374 1.00 95.25 395 GLY A CA 1
ATOM 3061 C C . GLY A 1 395 ? 26.076 -3.818 0.834 1.00 95.25 395 GLY A C 1
ATOM 3062 O O . GLY A 1 395 ? 25.010 -4.420 1.003 1.00 95.25 395 GLY A O 1
ATOM 3063 N N . TYR A 1 396 ? 26.479 -2.850 1.665 1.00 96.38 396 TYR A N 1
ATOM 3064 C CA . TYR A 1 396 ? 25.666 -2.381 2.781 1.00 96.38 396 TYR A CA 1
ATOM 3065 C C . TYR A 1 396 ? 24.395 -1.691 2.282 1.00 96.38 396 TYR A C 1
ATOM 3067 O O . TYR A 1 396 ? 24.399 -0.936 1.306 1.00 96.38 396 TYR A O 1
ATOM 3075 N N . HIS A 1 397 ? 23.309 -1.947 2.998 1.00 95.62 397 HIS A N 1
ATOM 3076 C CA . HIS A 1 397 ? 22.048 -1.241 2.879 1.00 95.62 397 HIS A CA 1
ATOM 3077 C C . HIS A 1 397 ? 21.498 -1.028 4.286 1.00 95.62 397 HIS A C 1
ATOM 3079 O O . HIS A 1 397 ? 21.745 -1.814 5.203 1.00 95.62 397 HIS A O 1
ATOM 3085 N N . ILE A 1 398 ? 20.749 0.048 4.439 1.00 95.06 398 ILE A N 1
ATOM 3086 C CA . ILE A 1 398 ? 19.915 0.300 5.593 1.00 95.06 398 ILE A CA 1
ATOM 3087 C C . ILE A 1 398 ? 18.777 -0.734 5.536 1.00 95.06 398 ILE A C 1
ATOM 3089 O O . ILE A 1 398 ? 18.130 -0.839 4.488 1.00 95.06 398 ILE A O 1
ATOM 3093 N N . PRO A 1 399 ? 18.523 -1.494 6.620 1.00 92.12 399 PRO A N 1
ATOM 3094 C CA . PRO A 1 399 ? 17.387 -2.410 6.696 1.00 92.12 399 PRO A CA 1
ATOM 3095 C C . PRO A 1 399 ? 16.077 -1.706 6.354 1.00 92.12 399 PRO A C 1
ATOM 3097 O O . PRO A 1 399 ? 16.012 -0.480 6.339 1.00 92.12 399 PRO A O 1
ATOM 3100 N N . GLU A 1 400 ? 15.003 -2.440 6.109 1.00 87.25 400 GLU A N 1
ATOM 3101 C CA . GLU A 1 400 ? 13.697 -1.801 6.008 1.00 87.25 400 GLU A CA 1
ATOM 3102 C C . GLU A 1 400 ? 13.310 -1.150 7.353 1.00 87.25 400 GLU A C 1
ATOM 3104 O O . GLU A 1 400 ? 13.685 -1.631 8.424 1.00 87.25 400 GLU A O 1
ATOM 3109 N N . ARG A 1 401 ? 12.621 -0.001 7.326 1.00 81.31 401 ARG A N 1
ATOM 3110 C CA . ARG A 1 401 ? 12.081 0.571 8.560 1.00 81.31 401 ARG A CA 1
ATOM 3111 C C . ARG A 1 401 ? 10.901 -0.299 8.949 1.00 81.31 401 ARG A C 1
ATOM 3113 O O . ARG A 1 401 ? 9.910 -0.291 8.234 1.00 81.31 401 ARG A O 1
ATOM 3120 N N . VAL A 1 402 ? 11.014 -1.004 10.065 1.00 79.50 402 VAL A N 1
ATOM 3121 C CA . VAL A 1 402 ? 9.835 -1.523 10.754 1.00 79.50 402 VAL A CA 1
ATOM 3122 C C . VAL A 1 402 ? 9.123 -0.284 11.298 1.00 79.50 402 VAL A C 1
ATOM 3124 O O . VAL A 1 402 ? 9.738 0.434 12.101 1.00 79.50 402 VAL A O 1
ATOM 3127 N N . PRO A 1 403 ? 7.933 0.084 10.784 1.00 72.75 403 PRO A N 1
ATOM 3128 C CA . PRO A 1 403 ? 7.163 1.164 11.379 1.00 72.75 403 PRO A CA 1
ATOM 3129 C C . PRO A 1 403 ? 7.022 0.853 12.867 1.00 72.75 403 PRO A C 1
ATOM 3131 O O . PRO A 1 403 ? 6.715 -0.278 13.230 1.00 72.75 403 PRO A O 1
ATOM 3134 N N . LYS A 1 404 ? 7.330 1.822 13.732 1.00 78.19 404 LYS A N 1
ATOM 3135 C CA . LYS A 1 404 ? 6.961 1.664 15.135 1.00 78.19 404 LYS A CA 1
ATOM 3136 C C . LYS A 1 404 ? 5.441 1.716 15.164 1.00 78.19 404 LYS A C 1
ATOM 3138 O O . LYS A 1 404 ? 4.854 2.702 14.721 1.00 78.19 404 LYS A O 1
ATOM 3143 N N . GLU A 1 405 ? 4.838 0.624 15.592 1.00 76.12 405 GLU A N 1
ATOM 3144 C CA . GLU A 1 405 ? 3.399 0.529 15.756 1.00 76.12 405 GLU A CA 1
ATOM 3145 C C . GLU A 1 405 ? 3.056 1.192 17.080 1.00 76.12 405 GLU A C 1
ATOM 3147 O O . GLU A 1 405 ? 3.402 0.691 18.148 1.00 76.12 405 GLU A O 1
ATOM 3152 N N . TYR A 1 406 ? 2.436 2.363 16.997 1.00 81.44 406 TYR A N 1
ATOM 3153 C CA . TYR A 1 406 ? 1.920 3.052 18.166 1.00 81.44 406 TYR A CA 1
ATOM 3154 C C . TYR A 1 406 ? 0.444 2.725 18.284 1.00 81.44 406 TYR A C 1
ATOM 3156 O O . TYR A 1 406 ? -0.333 2.989 17.362 1.00 81.44 406 TYR A O 1
ATOM 3164 N N . ARG A 1 407 ? 0.062 2.130 19.411 1.00 84.25 407 ARG A N 1
ATOM 3165 C CA . ARG A 1 407 ? -1.335 1.808 19.669 1.00 84.25 407 ARG A CA 1
ATOM 3166 C C . ARG A 1 407 ? -2.097 3.101 19.928 1.00 84.25 407 ARG A C 1
ATOM 3168 O O . ARG A 1 407 ? -1.713 3.881 20.797 1.00 84.25 407 ARG A O 1
ATOM 3175 N N . GLY A 1 408 ? -3.184 3.315 19.196 1.00 87.31 408 GLY A N 1
ATOM 3176 C CA . GLY A 1 408 ? -4.073 4.435 19.467 1.00 87.31 408 GLY A CA 1
ATOM 3177 C C . GLY A 1 408 ? -4.760 4.260 20.819 1.00 87.31 408 GLY A C 1
ATOM 3178 O O . GLY A 1 408 ? -5.125 3.151 21.218 1.00 87.31 408 GLY A O 1
ATOM 3179 N N . HIS A 1 409 ? -4.967 5.361 21.530 1.00 90.19 409 HIS A N 1
ATOM 3180 C CA . HIS A 1 409 ? -5.843 5.391 22.688 1.00 90.19 409 HIS A CA 1
ATOM 3181 C C . HIS A 1 409 ? -7.213 5.907 22.274 1.00 90.19 409 HIS A C 1
ATOM 3183 O O . HIS A 1 409 ? -7.356 7.070 21.899 1.00 90.19 409 HIS A O 1
ATOM 3189 N N . LEU A 1 410 ? -8.204 5.023 22.353 1.00 91.75 410 LEU A N 1
ATOM 3190 C CA . LEU A 1 410 ? -9.604 5.341 22.121 1.00 91.75 410 LEU A CA 1
ATOM 3191 C C . LEU A 1 410 ? -10.280 5.610 23.462 1.00 91.75 410 LEU A C 1
ATOM 3193 O O . LEU A 1 410 ? -10.296 4.755 24.350 1.00 91.75 410 LEU A O 1
ATOM 3197 N N . TRP A 1 411 ? -10.864 6.794 23.589 1.00 93.69 411 TRP A N 1
ATOM 3198 C CA . TRP A 1 411 ? -11.580 7.229 24.775 1.00 93.69 411 TRP A CA 1
ATOM 3199 C C . TRP A 1 411 ? -13.009 7.633 24.414 1.00 93.69 411 TRP A C 1
ATOM 3201 O O . TRP A 1 411 ? -13.227 8.616 23.710 1.00 93.69 411 TRP A O 1
ATOM 3211 N N . LYS A 1 412 ? -13.989 6.875 24.914 1.00 93.44 412 LYS A N 1
ATOM 3212 C CA . LYS A 1 412 ? -15.413 7.180 24.739 1.00 93.44 412 LYS A CA 1
ATOM 3213 C C . LYS A 1 412 ? -15.850 8.285 25.694 1.00 93.44 412 LYS A C 1
ATOM 3215 O O . LYS A 1 412 ? -15.538 8.231 26.884 1.00 93.44 412 LYS A O 1
ATOM 3220 N N . LEU A 1 413 ? -16.591 9.248 25.164 1.00 93.50 413 LEU A N 1
ATOM 3221 C CA . LEU A 1 413 ? -17.127 10.386 25.900 1.00 93.50 413 LEU A CA 1
ATOM 3222 C C . LEU A 1 413 ? -18.578 10.137 26.307 1.00 93.50 413 LEU A C 1
ATOM 3224 O O . LEU A 1 413 ? -19.358 9.548 25.559 1.00 93.50 413 LEU A O 1
ATOM 3228 N N . GLU A 1 414 ? -18.963 10.669 27.463 1.00 92.19 414 GLU A N 1
ATOM 3229 C CA . GLU A 1 414 ? -20.369 10.744 27.853 1.00 92.19 414 GLU A CA 1
ATOM 3230 C C . GLU A 1 414 ? -21.002 11.983 27.208 1.00 92.19 414 GLU A C 1
ATOM 3232 O O . GLU A 1 414 ? -20.675 13.117 27.569 1.00 92.19 414 GLU A O 1
ATOM 3237 N N . VAL A 1 415 ? -21.904 11.783 26.244 1.00 92.75 415 VAL A N 1
ATOM 3238 C CA . VAL A 1 415 ? -22.638 12.866 25.571 1.00 92.75 415 VAL A CA 1
ATOM 3239 C C . VAL A 1 415 ? -24.154 12.651 25.702 1.00 92.75 415 VAL A C 1
ATOM 3241 O O . VAL A 1 415 ? -24.593 11.503 25.704 1.00 92.75 415 VAL A O 1
ATOM 3244 N N . PRO A 1 416 ? -24.975 13.714 25.846 1.00 87.81 416 PRO A N 1
ATOM 3245 C CA . PRO A 1 416 ? -26.423 13.565 26.042 1.00 87.81 416 PRO A CA 1
ATOM 3246 C C . PRO A 1 416 ? -27.149 12.929 24.851 1.00 87.81 416 PRO A C 1
ATOM 3248 O O . PRO A 1 416 ? -28.099 12.176 25.042 1.00 87.81 416 PRO A O 1
ATOM 3251 N N . ASP A 1 417 ? -26.688 13.238 23.638 1.00 88.00 417 ASP A N 1
ATOM 3252 C CA . ASP A 1 417 ? -27.291 12.814 22.381 1.00 88.00 417 ASP A CA 1
ATOM 3253 C C . ASP A 1 417 ? -26.210 12.249 21.454 1.00 88.00 417 ASP A C 1
ATOM 3255 O O . ASP A 1 417 ? -25.343 12.982 20.972 1.00 88.00 417 ASP A O 1
ATOM 3259 N N . GLY A 1 418 ? -26.283 10.944 21.194 1.00 89.00 418 GLY A N 1
ATOM 3260 C CA . GLY A 1 418 ? -25.366 10.242 20.297 1.00 89.00 418 GLY A CA 1
ATOM 3261 C C . GLY A 1 418 ? -24.192 9.576 21.011 1.00 89.00 418 GLY A C 1
ATOM 3262 O O . GLY A 1 418 ? -24.259 9.256 22.195 1.00 89.00 418 GLY A O 1
ATOM 3263 N N . GLU A 1 419 ? -23.119 9.353 20.264 1.00 92.00 419 GLU A N 1
ATOM 3264 C CA . GLU A 1 419 ? -21.864 8.786 20.750 1.00 92.00 419 GLU A CA 1
ATOM 3265 C C . GLU A 1 419 ? -20.722 9.709 20.339 1.00 92.00 419 GLU A C 1
ATOM 3267 O O . GLU A 1 419 ? -20.732 10.257 19.239 1.00 92.00 419 GLU A O 1
A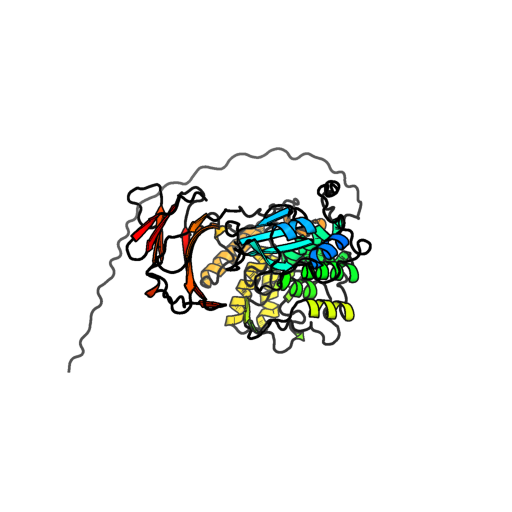TOM 3272 N N . ALA A 1 420 ? -19.725 9.889 21.199 1.00 91.94 420 ALA A N 1
ATOM 3273 C CA . ALA A 1 420 ? -18.491 10.551 20.806 1.00 91.94 420 ALA A CA 1
ATOM 3274 C C . ALA A 1 420 ? -17.279 9.808 21.342 1.00 91.94 420 ALA A C 1
ATOM 3276 O O . ALA A 1 420 ? -17.322 9.203 22.416 1.00 91.94 420 ALA A O 1
ATOM 3277 N N . GLU A 1 421 ? -16.183 9.900 20.606 1.00 93.81 421 GLU A N 1
ATOM 3278 C CA . GLU A 1 421 ? -14.904 9.365 21.034 1.00 93.81 421 GLU A CA 1
ATOM 3279 C C . GLU A 1 421 ? -13.748 10.271 20.635 1.00 93.81 421 GLU A C 1
ATOM 3281 O O . GLU A 1 421 ? -13.784 10.978 19.625 1.00 93.81 421 GLU A O 1
ATOM 3286 N N . VAL A 1 422 ? -12.707 10.224 21.456 1.00 92.56 422 VAL A N 1
ATOM 3287 C CA . VAL A 1 422 ? -11.415 10.829 21.178 1.00 92.56 422 VAL A CA 1
ATOM 3288 C C . VAL A 1 422 ? -10.426 9.718 20.873 1.00 92.56 422 VAL A C 1
ATOM 3290 O O . VAL A 1 422 ? -10.261 8.794 21.668 1.00 92.56 422 VAL A O 1
ATOM 3293 N N . ILE A 1 423 ? -9.729 9.845 19.751 1.00 91.19 423 ILE A N 1
ATOM 3294 C CA . ILE A 1 423 ? -8.606 8.989 19.386 1.00 91.19 423 ILE A CA 1
ATOM 3295 C C . ILE A 1 423 ? -7.331 9.815 19.505 1.00 91.19 423 ILE A C 1
ATOM 3297 O O . ILE A 1 423 ? -7.165 10.822 18.813 1.00 91.19 423 ILE A O 1
ATOM 3301 N N . ILE A 1 424 ? -6.424 9.380 20.375 1.00 91.94 424 ILE A N 1
ATOM 3302 C CA . ILE A 1 424 ? -5.064 9.912 20.473 1.00 91.94 424 ILE A CA 1
ATOM 3303 C C . ILE A 1 424 ? -4.130 8.856 19.897 1.00 91.94 424 ILE A C 1
ATOM 3305 O O . ILE A 1 424 ? -4.031 7.761 20.441 1.00 91.94 424 ILE A O 1
ATOM 3309 N N . GLY A 1 425 ? -3.454 9.163 18.794 1.00 90.38 425 GLY A N 1
ATOM 3310 C CA . GLY A 1 425 ? -2.550 8.220 18.140 1.00 90.38 425 GLY A CA 1
ATOM 3311 C C . GLY A 1 425 ? -1.273 8.900 17.686 1.00 90.38 425 GLY A C 1
ATOM 3312 O O . GLY A 1 425 ? -1.299 10.011 17.159 1.00 90.38 425 GLY A O 1
ATOM 3313 N N . ARG A 1 426 ? -0.129 8.248 17.880 1.00 88.81 426 ARG A N 1
ATOM 3314 C CA . ARG A 1 426 ? 1.145 8.777 17.393 1.00 88.81 426 ARG A CA 1
ATOM 3315 C C . ARG A 1 426 ? 1.283 8.547 15.888 1.00 88.81 426 ARG A C 1
ATOM 3317 O O . ARG A 1 426 ? 1.215 7.419 15.415 1.00 88.81 426 ARG A O 1
ATOM 3324 N N . VAL A 1 427 ? 1.490 9.634 15.143 1.00 83.06 427 VAL A N 1
ATOM 3325 C CA . VAL A 1 427 ? 1.633 9.606 13.674 1.00 83.06 427 VAL A CA 1
ATOM 3326 C C . VAL A 1 427 ? 3.091 9.391 13.281 1.00 83.06 427 VAL A C 1
ATOM 3328 O O . VAL A 1 427 ? 3.392 8.724 12.293 1.00 83.06 427 VAL A O 1
ATOM 3331 N N . ASN A 1 428 ? 4.018 9.964 14.052 1.00 83.25 428 ASN A N 1
ATOM 3332 C CA . ASN A 1 428 ? 5.454 9.795 13.864 1.00 83.25 428 ASN A CA 1
ATOM 3333 C C . ASN A 1 428 ? 6.211 10.013 15.190 1.00 83.25 428 ASN A C 1
ATOM 3335 O O . ASN A 1 428 ? 5.624 10.270 16.243 1.00 83.25 428 ASN A O 1
ATOM 3339 N N . THR A 1 429 ? 7.539 9.921 15.154 1.00 83.50 429 THR A N 1
ATOM 3340 C CA . THR A 1 429 ? 8.384 10.034 16.352 1.00 83.50 429 THR A CA 1
ATOM 3341 C C . THR A 1 429 ? 8.326 11.413 17.018 1.00 83.50 429 THR A C 1
ATOM 3343 O O . THR A 1 429 ? 8.675 11.531 18.192 1.00 83.50 429 THR A O 1
ATOM 3346 N N . LYS A 1 430 ? 7.847 12.445 16.315 1.00 87.00 430 LYS A N 1
ATOM 3347 C CA . LYS A 1 430 ? 7.732 13.820 16.819 1.00 87.00 430 LYS A CA 1
ATOM 3348 C C . LYS A 1 430 ? 6.305 14.300 17.040 1.00 87.00 430 LYS A C 1
ATOM 3350 O O . LYS A 1 430 ? 6.149 15.351 17.649 1.00 87.00 430 LYS A O 1
ATOM 3355 N N . SER A 1 431 ? 5.279 13.589 16.581 1.00 88.56 431 SER A N 1
ATOM 3356 C CA . SER A 1 431 ? 3.913 14.116 16.568 1.00 88.56 431 SER A CA 1
ATOM 3357 C C . SER A 1 431 ? 2.856 13.065 16.869 1.00 88.56 431 SER A C 1
ATOM 3359 O O . SER A 1 431 ? 2.930 11.919 16.418 1.00 88.56 431 SER A O 1
ATOM 3361 N N . ILE A 1 432 ? 1.820 13.503 17.576 1.00 90.81 432 ILE A N 1
ATOM 3362 C CA . ILE A 1 432 ? 0.574 12.765 17.764 1.00 90.81 432 ILE A CA 1
ATOM 3363 C C . ILE A 1 432 ? -0.566 13.475 17.041 1.00 90.81 432 ILE A C 1
ATOM 3365 O O . ILE A 1 432 ? -0.545 14.696 16.897 1.00 90.81 432 ILE A O 1
ATOM 3369 N N . ARG A 1 433 ? -1.561 12.704 16.615 1.00 90.31 433 ARG A N 1
ATOM 3370 C CA . ARG A 1 433 ? -2.846 13.181 16.127 1.00 90.31 433 ARG A CA 1
ATOM 3371 C C . ARG A 1 433 ? -3.886 12.954 17.199 1.00 90.31 433 ARG A C 1
ATOM 3373 O O . ARG A 1 433 ? -3.985 11.862 17.758 1.00 90.31 433 ARG A O 1
ATOM 3380 N N . VAL A 1 434 ? -4.667 13.988 17.452 1.00 90.62 434 VAL A N 1
ATOM 3381 C CA . VAL A 1 434 ? -5.841 13.920 18.310 1.00 90.62 434 VAL A CA 1
ATOM 3382 C C . VAL A 1 434 ? -7.049 14.134 17.418 1.00 90.62 434 VAL A C 1
ATOM 3384 O O . VAL A 1 434 ? -7.139 15.158 16.740 1.00 90.62 434 VAL A O 1
ATOM 3387 N N . SER A 1 435 ? -7.956 13.166 17.415 1.00 89.94 435 SER A N 1
ATOM 3388 C CA . SER A 1 435 ? -9.192 13.215 16.641 1.00 89.94 435 SER A CA 1
ATOM 3389 C C . SER A 1 435 ? -10.388 13.093 17.568 1.00 89.94 435 SER A C 1
ATOM 3391 O O . SER A 1 435 ? -10.359 12.288 18.490 1.00 89.94 435 SER A O 1
ATOM 3393 N N . LEU A 1 436 ? -11.425 13.882 17.323 1.00 91.12 436 LEU A N 1
ATOM 3394 C CA . LEU A 1 436 ? -12.732 13.780 17.956 1.00 91.12 436 LEU A CA 1
ATOM 3395 C C . LEU A 1 436 ? -13.746 13.445 16.876 1.00 91.12 436 LEU A C 1
ATOM 3397 O O . LEU A 1 436 ? -13.902 14.209 15.918 1.00 91.12 436 LEU A O 1
ATOM 3401 N N . THR A 1 437 ? -14.456 12.345 17.075 1.00 90.12 437 THR A N 1
ATOM 3402 C CA . THR A 1 437 ? -15.571 11.959 16.218 1.00 90.12 437 THR A CA 1
ATOM 3403 C C . THR A 1 437 ? -16.837 11.873 17.056 1.00 90.12 437 THR A C 1
ATOM 3405 O O . THR A 1 437 ? -16.818 11.358 18.173 1.00 90.12 437 THR A O 1
ATOM 3408 N N . TRP A 1 438 ? -17.932 12.414 16.529 1.00 91.25 438 TRP A N 1
ATOM 3409 C CA . TRP A 1 438 ? -19.271 12.288 17.096 1.00 91.25 438 TRP A CA 1
ATOM 3410 C C . TRP A 1 438 ? -20.218 11.706 16.054 1.00 91.25 438 TRP A C 1
ATOM 3412 O O . TRP A 1 438 ? -20.180 12.119 14.892 1.00 91.25 438 TRP A O 1
ATOM 3422 N N . TRP A 1 439 ? -21.098 10.817 16.503 1.00 89.50 439 TRP A N 1
ATOM 3423 C CA . TRP A 1 439 ? -22.176 10.215 15.730 1.00 89.50 439 TRP A CA 1
ATOM 3424 C C . TRP A 1 439 ? -23.516 10.494 16.397 1.00 89.50 439 TRP A C 1
ATOM 3426 O O . TRP A 1 439 ? -23.655 10.393 17.617 1.00 89.50 439 TRP A O 1
ATOM 3436 N N . GLY A 1 440 ? -24.529 10.791 15.592 1.00 89.62 440 GLY A N 1
ATOM 3437 C CA . GLY A 1 440 ? -25.900 10.939 16.061 1.00 89.62 440 GLY A CA 1
ATOM 3438 C C . GLY A 1 440 ? -26.916 10.658 14.965 1.00 89.62 440 GLY A C 1
ATOM 3439 O O . GLY A 1 440 ? -26.585 10.465 13.799 1.00 89.62 440 GLY A O 1
ATOM 3440 N N . LYS A 1 441 ? -28.193 10.658 15.334 1.00 91.56 441 LYS A N 1
ATOM 3441 C CA . LYS A 1 441 ? -29.297 10.491 14.387 1.00 91.56 441 LYS A CA 1
ATOM 3442 C C . LYS A 1 441 ? -29.493 11.755 13.558 1.00 91.56 441 LYS A C 1
ATOM 3444 O O . LYS A 1 441 ? -29.289 12.876 14.017 1.00 91.56 441 LYS A O 1
ATOM 3449 N N . LYS A 1 442 ? -29.991 11.592 12.340 1.00 89.69 442 LYS A N 1
ATOM 3450 C CA . LYS A 1 442 ? -30.331 12.670 11.416 1.00 89.69 442 LYS A CA 1
ATOM 3451 C C . LYS A 1 442 ? -31.273 13.662 12.092 1.00 89.69 442 LYS A C 1
ATOM 3453 O O . LYS A 1 442 ? -32.332 13.297 12.596 1.00 89.69 442 LYS A O 1
ATOM 3458 N N . GLY A 1 443 ? -30.879 14.931 12.067 1.00 88.94 443 GLY A N 1
ATOM 3459 C CA . GLY A 1 443 ? -31.596 16.024 12.723 1.00 88.94 443 GLY A CA 1
ATOM 3460 C C . GLY A 1 443 ? -31.107 16.331 14.140 1.00 88.94 443 GLY A C 1
ATOM 3461 O O . GLY A 1 443 ? -31.359 17.438 14.617 1.00 88.94 443 GLY A O 1
ATOM 3462 N N . GLN A 1 444 ? -30.362 15.425 14.783 1.00 89.94 444 GLN A N 1
ATOM 3463 C CA . GLN A 1 444 ? -29.595 15.772 15.976 1.00 89.94 444 GLN A CA 1
ATOM 3464 C C . GLN A 1 444 ? -28.434 16.686 15.586 1.00 89.94 444 GLN A C 1
ATOM 3466 O O . GLN A 1 444 ? -27.878 16.601 14.487 1.00 89.94 444 GLN A O 1
ATOM 3471 N N . LYS A 1 445 ? -28.094 17.597 16.495 1.00 87.00 445 LYS A N 1
ATOM 3472 C CA . LYS A 1 445 ? -26.920 18.455 16.368 1.00 87.00 445 LYS A CA 1
ATOM 3473 C C . LYS A 1 445 ? -25.843 17.916 17.305 1.00 87.00 445 LYS A C 1
ATOM 3475 O O . LYS A 1 445 ? -26.195 17.565 18.431 1.00 87.00 445 LYS A O 1
ATOM 3480 N N . PRO A 1 446 ? -24.570 17.884 16.881 1.00 85.56 446 PRO A N 1
ATOM 3481 C CA . PRO A 1 446 ? -23.484 17.589 17.800 1.00 85.56 446 PRO A CA 1
ATOM 3482 C C . PRO A 1 446 ? -23.512 18.615 18.941 1.00 85.56 446 PRO A C 1
ATOM 3484 O O . PRO A 1 446 ? -23.789 19.794 18.672 1.00 85.56 446 PRO A O 1
ATOM 3487 N N . PRO A 1 447 ? -23.234 18.207 20.192 1.00 86.12 447 PRO A N 1
ATOM 3488 C CA . PRO A 1 447 ? -23.083 19.162 21.279 1.00 86.12 447 PRO A CA 1
ATOM 3489 C C . PRO A 1 447 ? -21.894 20.096 21.006 1.00 86.12 447 PRO A C 1
ATOM 3491 O O . PRO A 1 447 ? -21.063 19.869 20.113 1.00 86.12 447 PRO A O 1
ATOM 3494 N N . GLU A 1 448 ? -21.817 21.194 21.756 1.00 86.19 448 GLU A N 1
ATOM 3495 C CA . GLU A 1 448 ? -20.662 22.082 21.655 1.00 86.19 448 GLU A CA 1
ATOM 3496 C C . GLU A 1 448 ? -19.466 21.402 22.327 1.00 86.19 448 GLU A C 1
ATOM 3498 O O . GLU A 1 448 ? -19.439 21.223 23.546 1.00 86.19 448 GLU A O 1
ATOM 3503 N N . PHE A 1 449 ? -18.494 21.004 21.505 1.00 83.19 449 PHE A N 1
ATOM 3504 C CA . PHE A 1 449 ? -17.243 20.405 21.952 1.00 83.19 449 PHE A CA 1
ATOM 3505 C C . PHE A 1 449 ? -16.130 21.439 21.961 1.00 83.19 449 PHE A C 1
ATOM 3507 O O . PHE A 1 449 ? -15.950 22.146 20.974 1.00 83.19 449 PHE A O 1
ATOM 3514 N N . ASP A 1 450 ? -15.330 21.462 23.017 1.00 83.75 450 ASP A N 1
ATOM 3515 C CA . ASP A 1 450 ? -14.043 22.154 23.036 1.00 83.75 450 ASP A CA 1
ATOM 3516 C C . ASP A 1 450 ? -12.973 21.181 23.531 1.00 83.75 450 ASP A C 1
ATOM 3518 O O . ASP A 1 450 ? -12.974 20.770 24.693 1.00 83.75 450 ASP A O 1
ATOM 3522 N N . LEU A 1 451 ? -12.106 20.760 22.610 1.00 83.25 451 LEU A N 1
ATOM 3523 C CA . LEU A 1 451 ? -11.091 19.737 22.840 1.00 83.25 451 LEU A CA 1
ATOM 3524 C C . LEU A 1 451 ? -9.718 20.394 22.941 1.00 83.25 451 LEU A C 1
ATOM 3526 O O . LEU A 1 451 ? -9.238 21.032 22.002 1.00 83.25 451 LEU A O 1
ATOM 3530 N N . SER A 1 452 ? -9.058 20.178 24.073 1.00 83.00 452 SER A N 1
ATOM 3531 C CA . SER A 1 452 ? -7.697 20.629 24.347 1.00 83.00 452 SER A CA 1
ATOM 3532 C C . SER A 1 452 ? -6.809 19.454 24.744 1.00 83.00 452 SER A C 1
ATOM 3534 O O . SER A 1 452 ? -7.231 18.564 25.478 1.00 83.00 452 SER A O 1
ATOM 3536 N N . LEU A 1 453 ? -5.554 19.463 24.297 1.00 82.00 453 LEU A N 1
ATOM 3537 C CA . LEU A 1 453 ? -4.557 18.481 24.721 1.00 82.00 453 LEU A CA 1
ATOM 3538 C C . LEU A 1 453 ? -3.635 19.084 25.790 1.00 82.00 453 LEU A C 1
ATOM 3540 O O . LEU A 1 453 ? -3.035 20.139 25.569 1.00 82.00 453 LEU A O 1
ATOM 3544 N N . LEU A 1 454 ? -3.504 18.405 26.930 1.00 82.62 454 LEU A N 1
ATOM 3545 C CA . LEU A 1 454 ? -2.731 18.848 28.091 1.00 82.62 454 LEU A CA 1
ATOM 3546 C C . LEU A 1 454 ? -1.529 17.922 28.331 1.00 82.62 454 LEU A C 1
ATOM 3548 O O . LEU A 1 454 ? -1.666 16.699 28.293 1.00 82.62 454 LEU A O 1
ATOM 3552 N N . ALA A 1 455 ? -0.364 18.495 28.638 1.00 81.75 455 ALA A N 1
ATOM 3553 C CA . ALA A 1 455 ? 0.808 17.730 29.072 1.00 81.75 455 ALA A CA 1
ATOM 3554 C C . ALA A 1 455 ? 0.658 17.304 30.543 1.00 81.75 455 ALA A C 1
ATOM 3556 O O . ALA A 1 455 ? 0.419 18.148 31.403 1.00 81.75 455 ALA A O 1
ATOM 3557 N N . VAL A 1 456 ? 0.853 16.024 30.871 1.00 78.88 456 VAL A N 1
ATOM 3558 C CA . VAL A 1 456 ? 0.576 15.508 32.233 1.00 78.88 456 VAL A CA 1
ATOM 3559 C C . VAL A 1 456 ? 1.560 16.042 33.284 1.00 78.88 456 VAL A C 1
ATOM 3561 O O . VAL A 1 456 ? 1.201 16.242 34.441 1.00 78.88 456 VAL A O 1
ATOM 3564 N N . ILE A 1 457 ? 2.791 16.363 32.881 1.00 64.31 457 ILE A N 1
ATOM 3565 C CA . ILE A 1 457 ? 3.921 16.620 33.793 1.00 64.31 457 ILE A CA 1
ATOM 3566 C C . ILE A 1 457 ? 3.813 17.965 34.553 1.00 64.31 457 ILE A C 1
ATOM 3568 O O . ILE A 1 457 ? 4.601 18.235 35.458 1.00 64.31 457 ILE A O 1
ATOM 3572 N N . LYS A 1 458 ? 2.847 18.842 34.239 1.00 58.12 458 LYS A N 1
ATOM 3573 C CA . LYS A 1 458 ? 2.686 20.130 34.942 1.00 58.12 458 LYS A CA 1
ATOM 3574 C C . LYS A 1 458 ? 1.224 20.375 35.299 1.00 58.12 458 LYS A C 1
ATOM 3576 O O . LYS A 1 458 ? 0.389 20.447 34.401 1.00 58.12 458 LYS A O 1
ATOM 3581 N N . ALA A 1 459 ? 0.946 20.573 36.591 1.00 51.53 459 ALA A N 1
ATOM 3582 C CA . ALA A 1 459 ? -0.384 20.905 37.115 1.00 51.53 459 ALA A CA 1
ATOM 3583 C C . ALA A 1 459 ? -1.000 22.164 36.460 1.00 51.53 459 ALA A C 1
ATOM 3585 O O . ALA A 1 459 ? -2.216 22.234 36.328 1.00 51.53 459 ALA A O 1
ATOM 3586 N N . ASP A 1 460 ? -0.158 23.073 35.944 1.00 60.44 460 ASP A N 1
ATOM 3587 C CA . ASP A 1 460 ? -0.546 24.314 35.246 1.00 60.44 460 ASP A CA 1
ATOM 3588 C C . ASP A 1 460 ? -0.171 24.310 33.747 1.00 60.44 460 ASP A C 1
ATOM 3590 O O . ASP A 1 460 ? 0.208 25.332 33.163 1.00 60.44 460 ASP A O 1
ATOM 3594 N N . SER A 1 461 ? -0.165 23.141 33.106 1.00 66.69 461 SER A N 1
ATOM 3595 C CA . SER A 1 461 ? 0.231 23.021 31.700 1.00 66.69 461 SER A CA 1
ATOM 3596 C C . SER A 1 461 ? -0.732 23.775 30.774 1.00 66.69 461 SER A C 1
ATOM 3598 O O . SER A 1 461 ? -1.926 23.492 30.693 1.00 66.69 461 SER A O 1
ATOM 3600 N N . LYS A 1 462 ? -0.187 24.737 30.017 1.00 74.94 462 LYS A N 1
ATOM 3601 C CA . LYS A 1 462 ? -0.886 25.344 28.877 1.00 74.94 462 LYS A CA 1
ATOM 3602 C C . LYS A 1 462 ? -1.239 24.252 27.854 1.00 74.94 462 LYS A C 1
ATOM 3604 O O . LYS A 1 462 ? -0.403 23.370 27.638 1.00 74.94 462 LYS A O 1
ATOM 3609 N N . PRO A 1 463 ? -2.407 24.333 27.188 1.00 79.75 463 PRO A N 1
ATOM 3610 C CA . PRO A 1 463 ? -2.748 23.410 26.113 1.00 79.75 463 PRO A CA 1
ATOM 3611 C C . PRO A 1 463 ? -1.661 23.381 25.035 1.00 79.75 463 PRO A C 1
ATOM 3613 O O . PRO A 1 463 ? -1.210 24.435 24.583 1.00 79.75 463 PRO A O 1
ATOM 3616 N N . MET A 1 464 ? -1.247 22.180 24.628 1.00 81.50 464 MET A N 1
ATOM 3617 C CA . MET A 1 464 ? -0.265 21.982 23.552 1.00 81.50 464 MET A CA 1
ATOM 3618 C C . MET A 1 464 ? -0.895 22.166 22.166 1.00 81.50 464 MET A C 1
ATOM 3620 O O . MET A 1 464 ? -0.228 22.568 21.219 1.00 81.50 464 MET A O 1
ATOM 3624 N N . GLY A 1 465 ? -2.195 21.900 22.068 1.00 81.38 465 GLY A N 1
ATOM 3625 C CA . GLY A 1 465 ? -3.027 22.129 20.897 1.00 81.38 465 GLY A CA 1
ATOM 3626 C C . GLY A 1 465 ? -4.497 22.150 21.306 1.00 81.38 465 GLY A C 1
ATOM 3627 O O . GLY A 1 465 ? -4.855 21.671 22.389 1.00 81.38 465 GLY A O 1
ATOM 3628 N N . ARG A 1 466 ? -5.340 22.753 20.467 1.00 82.00 466 ARG A N 1
ATOM 3629 C CA . ARG A 1 466 ? -6.774 22.904 20.721 1.00 82.00 466 ARG A CA 1
ATOM 3630 C C . ARG A 1 466 ? -7.539 22.929 19.412 1.00 82.00 466 ARG A C 1
ATOM 3632 O O . ARG A 1 466 ? -7.125 23.607 18.472 1.00 82.00 466 ARG A O 1
ATOM 3639 N N . VAL A 1 467 ? -8.687 22.267 19.396 1.00 77.19 467 VAL A N 1
ATOM 3640 C CA . VAL A 1 467 ? -9.709 22.476 18.375 1.00 77.19 467 VAL A CA 1
ATOM 3641 C C . VAL A 1 467 ? -10.817 23.300 19.004 1.00 77.19 467 VAL A C 1
ATOM 3643 O O . VAL A 1 467 ? -11.362 22.940 20.044 1.00 77.19 467 VAL A O 1
ATOM 3646 N N . GLY A 1 468 ? -11.079 24.463 18.404 1.00 67.44 468 GLY A N 1
ATOM 3647 C CA . GLY A 1 468 ? -12.136 25.360 18.859 1.00 67.44 468 GLY A CA 1
ATOM 3648 C C . GLY A 1 468 ? -13.534 24.770 18.635 1.00 67.44 468 GLY A C 1
ATOM 3649 O O . GLY A 1 468 ? -13.666 23.754 17.959 1.00 67.44 468 GLY A O 1
ATOM 3650 N N . PRO A 1 469 ? -14.580 25.432 19.156 1.00 65.81 469 PRO A N 1
ATOM 3651 C CA . PRO A 1 469 ? -15.930 24.892 19.166 1.00 65.81 469 PRO A CA 1
ATOM 3652 C C . PRO A 1 469 ? -16.410 24.401 17.799 1.00 65.81 469 PRO A C 1
ATOM 3654 O O . PRO A 1 469 ? -16.243 25.094 16.790 1.00 65.81 469 PRO A O 1
ATOM 3657 N N . SER A 1 470 ? -17.050 23.227 17.792 1.00 59.81 470 SER A N 1
ATOM 3658 C CA . SER A 1 470 ? -17.592 22.554 16.598 1.00 59.81 470 SER A CA 1
ATOM 3659 C C . SER A 1 470 ? -18.492 23.443 15.736 1.00 59.81 470 SER A C 1
ATOM 3661 O O . SER A 1 470 ? -18.552 23.280 14.524 1.00 59.81 470 SER A O 1
ATOM 3663 N N . SER A 1 471 ? -19.125 24.451 16.336 1.00 51.91 471 SER A N 1
ATOM 3664 C CA . SER A 1 471 ? -19.950 25.450 15.652 1.00 51.91 471 SER A CA 1
ATOM 3665 C C . SER A 1 471 ? -19.175 26.417 14.741 1.00 51.91 471 SER A C 1
ATOM 3667 O O . SER A 1 471 ? -19.793 27.120 13.940 1.00 51.91 471 SER A O 1
ATOM 3669 N N . LYS A 1 472 ? -17.840 26.486 14.850 1.00 55.00 472 LYS A N 1
ATOM 3670 C CA . LYS A 1 472 ? -16.981 27.399 14.070 1.00 55.00 472 LYS A CA 1
ATOM 3671 C C . LYS A 1 472 ? -16.091 26.698 13.050 1.00 55.00 472 LYS A C 1
ATOM 3673 O O . LYS A 1 472 ? -15.587 27.367 12.144 1.00 55.00 472 LYS A O 1
ATOM 3678 N N . SER A 1 473 ? -15.867 25.394 13.181 1.00 54.66 473 SER A N 1
ATOM 3679 C CA . SER A 1 473 ? -15.158 24.639 12.154 1.00 54.66 473 SER A CA 1
ATOM 3680 C C . SER A 1 473 ? -16.113 24.420 10.977 1.00 54.66 473 SER A C 1
ATOM 3682 O O . SER A 1 473 ? -17.269 24.051 11.144 1.00 54.66 473 SER A O 1
ATOM 3684 N N . LYS A 1 474 ? -15.654 24.665 9.747 1.00 55.56 474 LYS A N 1
ATOM 3685 C CA . LYS A 1 474 ? -16.436 24.380 8.528 1.00 55.56 474 LYS A CA 1
ATOM 3686 C C . LYS A 1 474 ? -16.591 22.870 8.258 1.00 55.56 474 LYS A C 1
ATOM 3688 O O . LYS A 1 474 ? -16.903 22.498 7.131 1.00 55.56 474 LYS A O 1
ATOM 3693 N N . GLY A 1 475 ? -16.333 22.011 9.248 1.00 59.41 475 GLY A N 1
ATOM 3694 C CA . GLY A 1 475 ? -16.578 20.578 9.141 1.00 59.41 475 GLY A CA 1
ATOM 3695 C C . GLY A 1 475 ? -18.081 20.371 9.040 1.00 59.41 475 GLY A C 1
ATOM 3696 O O . GLY A 1 475 ? -18.801 20.561 10.016 1.00 59.41 475 GLY A O 1
ATOM 3697 N N . GLY A 1 476 ? -18.571 20.102 7.833 1.00 67.75 476 GLY A N 1
ATOM 3698 C CA . GLY A 1 476 ? -19.983 19.816 7.623 1.00 67.75 476 GLY A CA 1
ATOM 3699 C C . GLY A 1 476 ? -20.377 18.542 8.364 1.00 67.75 476 GLY A C 1
ATOM 3700 O O . GLY A 1 476 ? -19.557 17.650 8.552 1.00 67.75 476 GLY A O 1
ATOM 3701 N N . LEU A 1 477 ? -21.643 18.445 8.767 1.00 73.81 477 LEU A N 1
ATOM 3702 C CA . LEU A 1 477 ? -22.205 17.149 9.137 1.00 73.81 477 LEU A CA 1
ATOM 3703 C C . LEU A 1 477 ? -22.214 16.267 7.890 1.00 73.81 477 LEU A C 1
ATOM 3705 O O . LEU A 1 477 ? -22.821 16.628 6.876 1.00 73.81 477 LEU A O 1
ATOM 3709 N N . HIS A 1 478 ? -21.543 15.127 7.969 1.00 77.62 478 HIS A N 1
ATOM 3710 C CA . HIS A 1 478 ? -21.527 14.137 6.904 1.00 77.62 478 HIS A CA 1
ATOM 3711 C C . HIS A 1 478 ? -22.658 13.135 7.157 1.00 77.62 478 HIS A C 1
ATOM 3713 O O . HIS A 1 478 ? -22.816 12.644 8.270 1.00 77.62 478 HIS A O 1
ATOM 3719 N N . ASN A 1 479 ? -23.488 12.857 6.147 1.00 75.00 479 ASN A N 1
ATOM 3720 C CA . ASN A 1 479 ? -24.466 11.769 6.244 1.00 75.00 479 ASN A CA 1
ATOM 3721 C C . ASN A 1 479 ? -23.723 10.445 6.049 1.00 75.00 479 ASN A C 1
ATOM 3723 O O . ASN A 1 479 ? -23.071 10.279 5.019 1.00 75.00 479 ASN A O 1
ATOM 3727 N N . VAL A 1 480 ? -23.862 9.514 6.991 1.00 73.31 480 VAL A N 1
ATOM 3728 C CA . VAL A 1 480 ? -23.114 8.239 6.981 1.00 73.31 480 VAL A CA 1
ATOM 3729 C C . VAL A 1 480 ? -23.971 7.053 6.505 1.00 73.31 480 VAL A C 1
ATOM 3731 O O . VAL A 1 480 ? -23.489 5.933 6.390 1.00 73.31 480 VAL A O 1
ATOM 3734 N N . GLY A 1 481 ? -25.247 7.291 6.180 1.00 69.88 481 GLY A N 1
ATOM 3735 C CA . GLY A 1 481 ? -26.231 6.240 5.872 1.00 69.88 481 GLY A CA 1
ATOM 3736 C C . GLY A 1 481 ? -27.237 6.050 7.010 1.00 69.88 481 GLY A C 1
ATOM 3737 O O . GLY A 1 481 ? -27.099 6.674 8.055 1.00 69.88 481 GLY A O 1
ATOM 3738 N N . ASP A 1 482 ? -28.317 5.298 6.769 1.00 77.69 482 ASP A N 1
ATOM 3739 C CA . ASP A 1 482 ? -29.341 4.887 7.758 1.00 77.69 482 ASP A CA 1
ATOM 3740 C C . ASP A 1 482 ? -29.963 5.982 8.643 1.00 77.69 482 ASP A C 1
ATOM 3742 O O . ASP A 1 482 ? -30.567 5.725 9.683 1.00 77.69 482 ASP A O 1
ATOM 3746 N N . GLY A 1 483 ? -29.892 7.233 8.189 1.00 83.44 483 GLY A N 1
ATOM 3747 C CA . GLY A 1 483 ? -30.370 8.361 8.973 1.00 83.44 483 GLY A CA 1
ATOM 3748 C C . GLY A 1 483 ? -29.442 8.706 10.131 1.00 83.44 483 GLY A C 1
ATOM 3749 O O . GLY A 1 483 ? -29.933 9.190 11.145 1.00 83.44 483 GLY A O 1
ATOM 3750 N N . GLU A 1 484 ? -28.136 8.520 9.972 1.00 85.19 484 GLU A N 1
ATOM 3751 C CA . GLU A 1 484 ? -27.108 8.993 10.893 1.00 85.19 484 GLU A CA 1
ATOM 3752 C C . GLU A 1 484 ? -26.240 10.097 10.290 1.00 85.19 484 GLU A C 1
ATOM 3754 O O . GLU A 1 484 ? -26.091 10.233 9.069 1.00 85.19 484 GLU A O 1
ATOM 3759 N N . VAL A 1 485 ? -25.692 10.916 11.182 1.00 86.06 485 VAL A N 1
ATOM 3760 C CA . VAL A 1 485 ? -24.806 12.035 10.884 1.00 86.06 485 VAL A CA 1
ATOM 3761 C C . VAL A 1 485 ? -23.529 11.921 11.706 1.00 86.06 485 VAL A C 1
ATOM 3763 O O . VAL A 1 485 ? -23.566 11.544 12.876 1.00 86.06 485 VAL A O 1
ATOM 3766 N N . GLU A 1 486 ? -22.413 12.297 11.095 1.00 87.50 486 GLU A N 1
ATOM 3767 C CA . GLU A 1 486 ? -21.092 12.313 11.715 1.00 87.50 486 GLU A CA 1
ATOM 3768 C C . GLU A 1 486 ? -20.473 13.709 11.654 1.00 87.50 486 GLU A C 1
ATOM 3770 O O . GLU A 1 486 ? -20.627 14.450 10.677 1.00 87.50 486 GLU A O 1
ATOM 3775 N N . SER A 1 487 ? -19.748 14.052 12.716 1.00 86.75 487 SER A N 1
ATOM 3776 C CA . SER A 1 487 ? -18.852 15.202 12.773 1.00 86.75 487 SER A CA 1
ATOM 3777 C C . SER A 1 487 ? -17.468 14.726 13.194 1.00 86.75 487 SER A C 1
ATOM 3779 O O . SER A 1 487 ? -17.314 14.189 14.290 1.00 86.75 487 SER A O 1
ATOM 3781 N N . HIS A 1 488 ? -16.459 15.003 12.370 1.00 87.62 488 HIS A N 1
ATOM 3782 C CA . HIS A 1 488 ? -15.067 14.648 12.631 1.00 87.62 488 HIS A CA 1
ATOM 3783 C C . HIS A 1 488 ? -14.175 15.890 12.682 1.00 87.62 488 HIS A C 1
ATOM 3785 O O . HIS A 1 488 ? -14.289 16.796 11.852 1.00 87.62 488 HIS A O 1
ATOM 3791 N N . GLN A 1 489 ? -13.272 15.939 13.660 1.00 87.19 489 GLN A N 1
ATOM 3792 C CA . GLN A 1 489 ? -12.283 17.003 13.810 1.00 87.19 489 GLN A CA 1
ATOM 3793 C C . GLN A 1 489 ? -10.953 16.415 14.265 1.00 87.19 489 GLN A C 1
ATOM 3795 O O . GLN A 1 489 ? -10.927 15.579 15.160 1.00 87.19 489 GLN A O 1
ATOM 3800 N N . SER A 1 490 ? -9.841 16.889 13.705 1.00 87.88 490 SER A N 1
ATOM 3801 C CA . SER A 1 490 ? -8.510 16.404 14.075 1.00 87.88 490 SER A CA 1
ATOM 3802 C C . SER A 1 490 ? -7.462 17.509 14.064 1.00 87.88 490 SER A C 1
ATOM 3804 O O . SER A 1 490 ? -7.568 18.460 13.287 1.00 87.88 490 SER A O 1
ATOM 3806 N N . PHE A 1 491 ? -6.417 17.350 14.870 1.00 87.81 491 PHE A N 1
ATOM 3807 C CA . PHE A 1 491 ? -5.232 18.202 14.858 1.00 87.81 491 PHE A CA 1
ATOM 3808 C C . PHE A 1 491 ? -3.985 17.411 15.248 1.00 87.81 491 PHE A C 1
ATOM 3810 O O . PHE A 1 491 ? -4.063 16.437 15.998 1.00 87.81 491 PHE A O 1
ATOM 3817 N N . ASP A 1 492 ? -2.836 17.869 14.757 1.00 88.94 492 ASP A N 1
ATOM 3818 C CA . ASP A 1 492 ? -1.536 17.289 15.077 1.00 88.94 492 ASP A CA 1
ATOM 3819 C C . ASP A 1 492 ? -0.812 18.162 16.109 1.00 88.94 492 ASP A C 1
ATOM 3821 O O . ASP A 1 492 ? -0.889 19.394 16.076 1.00 88.94 492 ASP A O 1
ATOM 3825 N N . VAL A 1 493 ? -0.105 17.520 17.036 1.00 88.88 493 VAL A N 1
ATOM 3826 C CA . VAL A 1 493 ? 0.677 18.176 18.087 1.00 88.88 493 VAL A CA 1
ATOM 3827 C C . VAL A 1 493 ? 2.062 17.558 18.137 1.00 88.88 493 VAL A C 1
ATOM 3829 O O . VAL A 1 493 ? 2.197 16.334 18.167 1.00 88.88 493 VAL A O 1
ATOM 3832 N N . GLU A 1 494 ? 3.096 18.397 18.184 1.00 89.44 494 GLU A N 1
ATOM 3833 C CA . GLU A 1 494 ? 4.448 17.924 18.459 1.00 89.44 494 GLU A CA 1
ATOM 3834 C C . GLU A 1 494 ? 4.557 17.406 19.896 1.00 89.44 494 GLU A C 1
ATOM 3836 O O . GLU A 1 494 ? 4.269 18.113 20.862 1.00 89.44 494 GLU A O 1
ATOM 3841 N N . LEU A 1 495 ? 4.987 16.157 20.035 1.00 88.31 495 LEU A N 1
ATOM 3842 C CA . LEU A 1 495 ? 5.135 15.467 21.302 1.00 88.31 495 LEU A CA 1
ATOM 3843 C C . LEU A 1 495 ? 6.351 14.542 21.231 1.00 88.31 495 LEU A C 1
ATOM 3845 O O . LEU A 1 495 ? 6.393 13.627 20.403 1.00 88.31 495 LEU A O 1
ATOM 3849 N N . ALA A 1 496 ? 7.319 14.758 22.126 1.00 88.06 496 ALA A N 1
ATOM 3850 C CA . ALA A 1 496 ? 8.464 13.861 22.290 1.00 88.06 496 ALA A CA 1
ATOM 3851 C C . ALA A 1 496 ? 7.992 12.421 22.550 1.00 88.06 496 ALA A C 1
ATOM 3853 O O . ALA A 1 496 ? 6.935 12.238 23.148 1.00 88.06 496 ALA A O 1
ATOM 3854 N N . GLU A 1 497 ? 8.746 11.418 22.084 1.00 85.19 497 GLU A N 1
ATOM 3855 C CA . GLU A 1 497 ? 8.300 10.014 22.050 1.00 85.19 497 GLU A CA 1
ATOM 3856 C C . GLU A 1 497 ? 7.747 9.530 23.403 1.00 85.19 497 GLU A C 1
ATOM 3858 O O . GLU A 1 497 ? 6.612 9.071 23.451 1.00 85.19 497 GLU A O 1
ATOM 3863 N N . GLU A 1 498 ? 8.473 9.798 24.489 1.00 86.81 498 GLU A N 1
ATOM 3864 C CA . GLU A 1 498 ? 8.168 9.353 25.861 1.00 86.81 498 GLU A CA 1
ATOM 3865 C C . GLU A 1 498 ? 7.283 10.322 26.672 1.00 86.81 498 GLU A C 1
ATOM 3867 O O . GLU A 1 498 ? 7.149 10.185 27.887 1.00 86.81 498 GLU A O 1
ATOM 3872 N N . ALA A 1 499 ? 6.754 11.380 26.054 1.00 89.69 499 ALA A N 1
ATOM 3873 C CA . ALA A 1 499 ? 5.975 12.373 26.787 1.00 89.69 499 ALA A CA 1
ATOM 3874 C C . ALA A 1 499 ? 4.521 11.919 26.988 1.00 89.69 499 ALA A C 1
ATOM 3876 O O . ALA A 1 499 ? 3.858 11.470 26.056 1.00 89.69 499 ALA A O 1
ATOM 3877 N N . GLU A 1 500 ? 4.017 12.109 28.207 1.00 92.56 500 GLU A N 1
ATOM 3878 C CA . GLU A 1 500 ? 2.648 11.770 28.596 1.00 92.56 500 GLU A CA 1
ATOM 3879 C C . GLU A 1 500 ? 1.685 12.939 28.378 1.00 92.56 500 GLU A C 1
ATOM 3881 O O . GLU A 1 500 ? 1.949 14.088 28.767 1.00 92.56 500 GLU A O 1
ATOM 3886 N N . VAL A 1 501 ? 0.521 12.635 27.806 1.00 93.06 501 VAL A N 1
ATOM 3887 C CA . VAL A 1 501 ? -0.539 13.617 27.551 1.00 93.06 501 VAL A CA 1
ATOM 3888 C C . VAL A 1 501 ? -1.902 13.102 27.991 1.00 93.06 501 VAL A C 1
ATOM 3890 O O . VAL A 1 501 ? -2.125 11.901 28.120 1.00 93.06 501 VAL A O 1
ATOM 3893 N N . ARG A 1 502 ? -2.833 14.029 28.206 1.00 93.88 502 ARG A N 1
ATOM 3894 C CA . ARG A 1 502 ? -4.257 13.743 28.403 1.00 93.88 502 ARG A CA 1
ATOM 3895 C C . ARG A 1 502 ? -5.094 14.704 27.570 1.00 93.88 502 ARG A C 1
ATOM 3897 O O . ARG A 1 502 ? -4.763 15.888 27.468 1.00 93.88 502 ARG A O 1
ATOM 3904 N N . ALA A 1 503 ? -6.176 14.215 26.986 1.00 92.50 503 ALA A N 1
ATOM 3905 C CA . ALA A 1 503 ? -7.186 15.070 26.386 1.00 92.50 503 ALA A CA 1
ATOM 3906 C C . ALA A 1 503 ? -8.124 15.605 27.477 1.00 92.50 503 ALA A C 1
ATOM 3908 O O . ALA A 1 503 ? -8.521 14.883 28.389 1.00 92.50 503 ALA A O 1
ATOM 3909 N N . CYS A 1 504 ? -8.469 16.882 27.372 1.00 92.94 504 CYS A N 1
ATOM 3910 C CA . CYS A 1 504 ? -9.541 17.525 28.116 1.00 92.94 504 CYS A CA 1
ATOM 3911 C C . CYS A 1 504 ? -10.609 17.935 27.105 1.00 92.94 504 CYS A C 1
ATOM 3913 O O . CYS A 1 504 ? -10.315 18.660 26.149 1.00 92.94 504 CYS A O 1
ATOM 3915 N N . VAL A 1 505 ? -11.830 17.445 27.299 1.00 90.62 505 VAL A N 1
ATOM 3916 C CA . VAL A 1 505 ? -12.978 17.785 26.459 1.00 90.62 505 VAL A CA 1
ATOM 3917 C C . VAL A 1 505 ? -14.016 18.475 27.323 1.00 90.62 505 VAL A C 1
ATOM 3919 O O . VAL A 1 505 ? -14.465 17.922 28.326 1.00 90.62 505 VAL A O 1
ATOM 3922 N N . LEU A 1 506 ? -14.425 19.672 26.915 1.00 91.44 506 LEU A N 1
ATOM 3923 C CA . LEU A 1 506 ? -15.618 20.320 27.440 1.00 91.44 506 LEU A CA 1
ATOM 3924 C C . LEU A 1 506 ? -16.800 19.954 26.541 1.00 91.44 506 LEU A C 1
ATOM 3926 O O . LEU A 1 506 ? -16.808 20.309 25.363 1.00 91.44 506 LEU A O 1
ATOM 3930 N N . VAL A 1 507 ? -17.790 19.263 27.106 1.00 90.25 507 VAL A N 1
ATOM 3931 C CA . VAL A 1 507 ? -19.070 18.936 26.458 1.00 90.25 507 VAL A CA 1
ATOM 3932 C C . VAL A 1 507 ? -20.167 19.694 27.190 1.00 90.25 507 VAL A C 1
ATOM 3934 O O . VAL A 1 507 ? -20.409 19.435 28.368 1.00 90.25 507 VAL A O 1
ATOM 3937 N N . ASP A 1 508 ? -20.812 20.661 26.538 1.00 86.75 508 ASP A N 1
ATOM 3938 C CA . ASP A 1 508 ? -21.854 21.494 27.164 1.00 86.75 508 ASP A CA 1
ATOM 3939 C C . ASP A 1 508 ? -21.416 22.080 28.524 1.00 86.75 508 ASP A C 1
ATOM 3941 O O . ASP A 1 508 ? -22.162 22.077 29.506 1.00 86.75 508 ASP A O 1
ATOM 3945 N N . LYS A 1 509 ? -20.167 22.568 28.590 1.00 87.56 509 LYS A N 1
ATOM 3946 C CA . LYS A 1 509 ? -19.502 23.113 29.795 1.00 87.56 509 LYS A CA 1
ATOM 3947 C C . LYS A 1 509 ? -19.169 22.091 30.893 1.00 87.56 509 LYS A C 1
ATOM 3949 O O . LYS A 1 509 ? -18.700 22.497 31.954 1.00 87.56 509 LYS A O 1
ATOM 3954 N N . ARG A 1 510 ? -19.381 20.792 30.668 1.00 90.94 510 ARG A N 1
ATOM 3955 C CA . ARG A 1 510 ? -18.891 19.724 31.549 1.00 90.94 510 ARG A CA 1
ATOM 3956 C C . ARG A 1 510 ? -17.515 19.273 31.092 1.00 90.94 510 ARG A C 1
ATOM 3958 O O . ARG A 1 510 ? -17.345 18.888 29.940 1.00 90.94 510 ARG A O 1
ATOM 3965 N N . GLU A 1 511 ? -16.552 19.332 32.000 1.00 94.31 511 GLU A N 1
ATOM 3966 C CA . GLU A 1 511 ? -15.196 18.853 31.757 1.00 94.31 511 GLU A CA 1
ATOM 3967 C C . GLU A 1 511 ? -15.121 17.337 31.912 1.00 94.31 511 GLU A C 1
ATOM 3969 O O . GLU A 1 511 ? -15.584 16.775 32.905 1.00 94.31 511 GLU A O 1
ATOM 3974 N N . GLN A 1 512 ? -14.512 16.691 30.925 1.00 94.50 512 GLN A N 1
ATOM 3975 C CA . GLN A 1 512 ? -14.126 15.291 30.965 1.00 94.50 512 GLN A CA 1
ATOM 3976 C C . GLN A 1 512 ? -12.631 15.193 30.652 1.00 94.50 512 GLN A C 1
ATOM 3978 O O . GLN A 1 512 ? -12.116 15.910 29.789 1.00 94.50 512 GLN A O 1
ATOM 3983 N N . LEU A 1 513 ? -11.930 14.300 31.349 1.00 94.00 513 LEU A N 1
ATOM 3984 C CA . LEU A 1 513 ? -10.502 14.054 31.160 1.00 94.00 513 LEU A CA 1
ATOM 3985 C C . LEU A 1 513 ? -10.284 12.624 30.679 1.00 94.00 513 LEU A C 1
ATOM 3987 O O . LEU A 1 513 ? -10.831 11.685 31.261 1.00 94.00 513 LEU A O 1
ATOM 3991 N N . SER A 1 514 ? -9.452 12.464 29.654 1.00 93.75 514 SER A N 1
ATOM 3992 C CA . SER A 1 514 ? -9.040 11.144 29.195 1.00 93.75 514 SER A CA 1
ATOM 3993 C C . SER A 1 514 ? -8.140 10.466 30.229 1.00 93.75 514 SER A C 1
ATOM 3995 O O . SER A 1 514 ? -7.460 11.149 31.009 1.00 93.75 514 SER A O 1
ATOM 3997 N N . PRO A 1 515 ? -8.025 9.129 30.181 1.00 93.62 515 PRO A N 1
ATOM 3998 C CA . PRO A 1 515 ? -6.856 8.451 30.721 1.00 93.62 515 PRO A CA 1
ATOM 3999 C C . PRO A 1 515 ? -5.559 9.050 30.155 1.00 93.62 515 PRO A C 1
ATOM 4001 O O . PRO A 1 515 ? -5.552 9.672 29.086 1.00 93.62 515 PRO A O 1
ATOM 4004 N N . VAL A 1 516 ? -4.454 8.867 30.876 1.00 92.69 516 VAL A N 1
ATOM 4005 C CA . VAL A 1 516 ? -3.133 9.278 30.390 1.00 92.69 516 VAL A CA 1
ATOM 4006 C C . VAL A 1 516 ? -2.756 8.419 29.187 1.00 92.69 516 VAL A C 1
ATOM 4008 O O . VAL A 1 516 ? -2.800 7.191 29.253 1.00 92.69 516 VAL A O 1
ATOM 4011 N N . TYR A 1 517 ? -2.388 9.079 28.093 1.00 89.62 517 TYR A N 1
ATOM 4012 C CA . TYR A 1 517 ? -1.788 8.448 26.931 1.00 89.62 517 TYR A CA 1
ATOM 4013 C C . TYR A 1 517 ? -0.266 8.477 27.068 1.00 89.62 517 TYR A C 1
ATOM 4015 O O . TYR A 1 517 ? 0.342 9.554 27.101 1.00 89.62 517 TYR A O 1
ATOM 4023 N N . THR A 1 518 ? 0.316 7.281 27.117 1.00 86.94 518 THR A N 1
ATOM 4024 C CA . THR A 1 518 ? 1.755 7.035 27.016 1.00 86.94 518 THR A CA 1
ATOM 4025 C C . THR A 1 518 ? 1.985 6.345 25.666 1.00 86.94 518 THR A C 1
ATOM 4027 O O . THR A 1 518 ? 1.486 5.229 25.499 1.00 86.94 518 THR A O 1
ATOM 4030 N N . PRO A 1 519 ? 2.610 7.034 24.694 1.00 75.06 519 PRO A N 1
ATOM 4031 C CA . PRO A 1 519 ? 2.723 6.574 23.311 1.00 75.06 519 PRO A CA 1
ATOM 4032 C C . PRO A 1 519 ? 3.424 5.235 23.096 1.00 75.06 519 PRO A C 1
ATOM 4034 O O . PRO A 1 519 ? 4.304 4.875 23.906 1.00 75.06 519 PRO A O 1
#

Sequence (519 aa):
MSRTKVTQPGSSTGLSTKGALLTTILRKTVALGLFFALTMGAGVDSCPRVPAQEKPTGFGDGRPKTRHEFARAMAKIKEGMTEKEVRAILGKPDDIQTQADLGGIWGTWTREIWGYGTNGHMTFPTLGCVHIGRGGKVESILGSSGKPPSPDVLPEGELRPLLCLIDRAPSYEGGTNFNPLRLVQIVNALQPLGKEKALAAIEEYLRVTPVFPDSSGRDGVFLVLRVLFDVPDDPGYMPRMRVGAPTPPAPKDAKQLPRFPIWLQDDVPFLLVSGFEGSGEPEGPERHVEYFRDKGRLRAKPLIPGNSPLKLMKAWENGPSRLYEKDDSWECKVLVANQLLNMFGSVYRRDADNGPLPTWPKGVMEAEWKRAKVEMSKLDLRWNPDKALFTVKNGYHIPERVPKEYRGHLWKLEVPDGEAEVIIGRVNTKSIRVSLTWWGKKGQKPPEFDLSLLAVIKADSKPMGRVGPSSKSKGGLHNVGDGEVESHQSFDVELAEEAEVRACVLVDKREQLSPVYTP

Organism: NCBI:txid1908690

Foldseek 3Di:
DDDDDDDDDDDDDDDDDDDDDDDDDDDDDDDDDDDDDDDDDDDPDDQQPPPDPDDPPQPPFPADRDLQSQLQLLLPADWFAAPVVNCVSGNAAPEKFAQQWVVGDPAPFFGIKGADPAPDYPAHRLSAIFTAGPVRTTDDTFSNDDGADDCVLPNPVLLSVLLSLLLPQAALLCQLPHAQLSLLVNLLSLQVSDLPSSLSSLVSSVRRFDPDPPSRSQNSLLVSLLLFFDQFPVVQAADDQQQAAFVVGDFPDCNLPRSPLWDQDQLGTAGQTNHHDDDDDGDGCVVVSVVCVVRTDGDPDRRAHDLCCVCVLVVLVVGCLVRDDPVSSLSSSLRRLSNSQSQQQFQDDDDFVCPRVPPPPPVVSVVVSVVSVVVVVVQSWDQDSSVSGIHGPVRHTDDDDPPPIWGWDWAWDDAPFFTKIWIWTAPDQFKIKIKIKTKHFAPDDAFWKKKFKFFPPDPPTDTQDIDHTPVPDPQDFDDSDPRMTMGMDMDMGTDHQQTKMWMWMQGVNDTDIGDIDGD

Radius of gyration: 27.21 Å; chains: 1; bounding box: 74×101×69 Å